Protein AF-0000000067921637 (afdb_homodimer)

Secondary structure (DSSP, 8-state):
--GGGSGGGGGGSSTTSSTTSS------------THHHH----EE--EEEEEEBTTS-EEEEE--EE--B-SS-------B---TT--S---HHHHHHHHHHHTTS------TTPPBSS-TTEEEEEEEEEEEEEEETTEEEEEEEEEEEEEEE--SS--EE--EEEESTTSTT-EEEE--EE------SS-EEEEEEEEEEEE--TT--EEEEEEEEEEEE-SEEEE--EEEEEEEEE-TTS-EEEEEEEEE--EEEE---SSS-EEEE-SS-TTSEEEE-SSS--SEEEEEEEEEEEEBTTS-EEEEEEEEEEEE--/--GGGSGGGGGGSSTTSSTT--------------THHHH----EE--EEEEEEBTTS-EEEEE--EE--B-SS-------B---TT--S---HHHHHHHHHHHTTS------TTPPBSS-TTEEEEEEEEEEEEEEETTEEEEEEEEEEEEEEE--SS--EE--EEEESTTSTT-EEEE--EE------SS-EEEEEEEEEEEE--TTS-EEEEEEEEEEEE-SEEEE--EEEEEEEEE-TTS-EEEEEEEEE--EEEE--SSS--EEEE-SS-TT-EEEE-SSS--SEEEEEEEEEEEEBTTS-EEEEEEEEEEEE--

Sequence (638 aa):
MEHLFLFFLYLCSMFSSHFAAYGSVMNRQNDRRNLFAERGCCKRQSNFVYIGQDISGSPVSVDVGLCRSHCGVPQRINAYNQALPGLAKHSSMLDILKNKKLRERVPDPHPSSGSEPSCPQEYTCQSTKVGIERVLLFQGIQEVEVIEDCQCSLIPEDCIRMPFLKTFFPDSPFESTVDVGKCSSPTKTTGLLCSPTKFDTVVVESPNGAEIVQTVENCEMKENCYRISYLEYYYEVVYHSNGSKEERVKEIDVGRCLGGCSSGSHCLLRDSRNRDHCIVWAEGSGNGCVPQDYETHTFRSRNGHIRSVFAIKTCKCQMMEHLFLFFLYLCSMFSSHFAAYGSVMNRQNDRRNLFAERGCCKRQSNFVYIGQDISGSPVSVDVGLCRSHCGVPQRINAYNQALPGLAKHSSMLDILKNKKLRERVPDPHPSSGSEPSCPQEYTCQSTKVGIERVLLFQGIQEVEVIEDCQCSLIPEDCIRMPFLKTFFPDSPFESTVDVGKCSSPTKTTGLLCSPTKFDTVVVESPNGAEIVQTVENCEMKENCYRISYLEYYYEVVYHSNGSKEERVKEIDVGRCLGGCSSGSHCLLRDSRNRDHCIVWAEGSGNGCVPQDYETHTFRSRNGHIRSVFAIKTCKCQM

Radius of gyration: 32.45 Å; Cα contacts (8 Å, |Δi|>4): 1340; chains: 2; bounding box: 70×102×100 Å

Structure (mmCIF, N/CA/C/O backbone):
data_AF-0000000067921637-model_v1
#
loop_
_entity.id
_entity.type
_entity.pdbx_description
1 polymer 'LOC100158295 protein'
#
loop_
_atom_site.group_PDB
_atom_site.id
_atom_site.type_symbol
_atom_site.label_atom_id
_atom_site.label_alt_id
_atom_site.label_comp_id
_atom_site.label_asym_id
_atom_site.label_entity_id
_atom_site.label_seq_id
_atom_site.pdbx_PDB_ins_code
_atom_site.Cartn_x
_atom_site.Cartn_y
_atom_site.Cartn_z
_atom_site.occupancy
_atom_site.B_iso_or_equiv
_atom_site.auth_seq_id
_atom_site.auth_comp_id
_atom_site.auth_asym_id
_atom_site.auth_atom_id
_atom_site.pdbx_PDB_model_num
ATOM 1 N N . MET A 1 1 ? 2.953 -23.178 65.917 1 25.84 1 MET A N 1
ATOM 2 C CA . MET A 1 1 ? 1.901 -22.242 66.302 1 25.84 1 MET A CA 1
ATOM 3 C C . MET A 1 1 ? 2.496 -20.92 66.775 1 25.84 1 MET A C 1
ATOM 5 O O . MET A 1 1 ? 2.097 -19.852 66.307 1 25.84 1 MET A O 1
ATOM 9 N N . GLU A 1 2 ? 2.768 -20.692 68.219 1 32.43 2 GLU A N 1
ATOM 10 C CA . GLU A 1 2 ? 2.556 -19.483 69.008 1 32.43 2 GLU A CA 1
ATOM 11 C C . GLU A 1 2 ? 3.763 -18.552 68.927 1 32.43 2 GLU A C 1
ATOM 13 O O . GLU A 1 2 ? 3.608 -17.334 68.813 1 32.43 2 GLU A O 1
ATOM 18 N N . HIS A 1 3 ? 4.947 -18.988 69.569 1 34.86 3 HIS A N 1
ATOM 19 C CA . HIS A 1 3 ? 5.919 -18.105 70.204 1 34.86 3 HIS A CA 1
ATOM 20 C C . HIS A 1 3 ? 6.715 -17.324 69.164 1 34.86 3 HIS A C 1
ATOM 22 O O . HIS A 1 3 ? 7.427 -16.376 69.505 1 34.86 3 HIS A O 1
ATOM 28 N N . LEU A 1 4 ? 7.118 -18.103 68.001 1 37.05 4 LEU A N 1
ATOM 29 C CA . LEU A 1 4 ? 8.019 -17.505 67.021 1 37.05 4 LEU A CA 1
ATOM 30 C C . LEU A 1 4 ? 7.377 -16.286 66.366 1 37.05 4 LEU A C 1
ATOM 32 O O . LEU A 1 4 ? 7.874 -15.787 65.354 1 37.05 4 LEU A O 1
ATOM 36 N N . PHE A 1 5 ? 6.011 -15.844 66.855 1 36.09 5 PHE A N 1
ATOM 37 C CA . PHE A 1 5 ? 5.083 -14.765 66.536 1 36.09 5 PHE A CA 1
ATOM 38 C C . PHE A 1 5 ? 5.694 -13.41 66.871 1 36.09 5 PHE A C 1
ATOM 40 O O . PHE A 1 5 ? 5.532 -12.447 66.118 1 36.09 5 PHE A O 1
ATOM 47 N N . LEU A 1 6 ? 6.251 -13.273 68.17 1 32.65 6 LEU A N 1
ATOM 48 C CA . LEU A 1 6 ? 6.279 -12.008 68.896 1 32.65 6 LEU A CA 1
ATOM 49 C C . LEU A 1 6 ? 7.382 -11.1 68.363 1 32.65 6 LEU A C 1
ATOM 51 O O . LEU A 1 6 ? 7.286 -9.875 68.466 1 32.65 6 LEU A O 1
ATOM 55 N N . PHE A 1 7 ? 8.602 -11.722 68.118 1 34.33 7 PHE A N 1
ATOM 56 C CA . PHE A 1 7 ? 9.815 -10.913 68.142 1 34.33 7 PHE A CA 1
ATOM 57 C C . PHE A 1 7 ? 9.843 -9.945 66.966 1 34.33 7 PHE A C 1
ATOM 59 O O . PHE A 1 7 ? 10.431 -8.865 67.057 1 34.33 7 PHE A O 1
ATOM 66 N N . PHE A 1 8 ? 9.22 -10.399 65.739 1 35.07 8 PHE A N 1
ATOM 67 C CA . PHE A 1 8 ? 9.477 -9.642 64.519 1 35.07 8 PHE A CA 1
ATOM 68 C C . PHE A 1 8 ? 8.709 -8.325 64.527 1 35.07 8 PHE A C 1
ATOM 70 O O . PHE A 1 8 ? 8.744 -7.574 63.55 1 35.07 8 PHE A O 1
ATOM 77 N N . LEU A 1 9 ? 7.87 -8.064 65.604 1 30.27 9 LEU A N 1
ATOM 78 C CA . LEU A 1 9 ? 6.993 -6.899 65.652 1 30.27 9 LEU A CA 1
ATOM 79 C C . LEU A 1 9 ? 7.802 -5.616 65.81 1 30.27 9 LEU A C 1
ATOM 81 O O . LEU A 1 9 ? 7.333 -4.533 65.454 1 30.27 9 LEU A O 1
ATOM 85 N N . TYR A 1 10 ? 8.858 -5.632 66.707 1 30.61 10 TYR A N 1
ATOM 86 C CA . TYR A 1 10 ? 9.247 -4.406 67.395 1 30.61 10 TYR A CA 1
ATOM 87 C C . TYR A 1 10 ? 9.894 -3.421 66.429 1 30.61 10 TYR A C 1
ATOM 89 O O . TYR A 1 10 ? 9.998 -2.229 66.725 1 30.61 10 TYR A O 1
ATOM 97 N N . LEU A 1 11 ? 10.777 -3.917 65.525 1 31.4 11 LEU A N 1
ATOM 98 C CA . LEU A 1 11 ? 11.726 -2.974 64.944 1 31.4 11 LEU A CA 1
ATOM 99 C C . LEU A 1 11 ? 11.022 -2.009 63.996 1 31.4 11 LEU A C 1
ATOM 101 O O . LEU A 1 11 ? 11.676 -1.253 63.274 1 31.4 11 LEU A O 1
ATOM 105 N N . CYS A 1 12 ? 9.624 -2.07 63.811 1 29.9 12 CYS A N 1
ATOM 106 C CA . CYS A 1 12 ? 8.905 -1.278 62.819 1 29.9 12 CYS A CA 1
ATOM 107 C C . CYS A 1 12 ? 8.925 0.202 63.184 1 29.9 12 CYS A C 1
ATOM 109 O O . CYS A 1 12 ? 8.519 1.048 62.386 1 29.9 12 CYS A O 1
ATOM 111 N N . SER A 1 13 ? 8.875 0.46 64.526 1 28.1 13 SER A N 1
ATOM 112 C CA . SER A 1 13 ? 8.249 1.721 64.909 1 28.1 13 SER A CA 1
ATOM 113 C C . SER A 1 13 ? 9.101 2.913 64.485 1 28.1 13 SER A C 1
ATOM 115 O O . SER A 1 13 ? 8.587 4.019 64.31 1 28.1 13 SER A O 1
ATOM 117 N N . MET A 1 14 ? 10.407 2.782 64.942 1 29.79 14 MET A N 1
ATOM 118 C CA . MET A 1 14 ? 10.999 4.071 65.288 1 29.79 14 MET A CA 1
ATOM 119 C C . MET A 1 14 ? 11.115 4.964 64.057 1 29.79 14 MET A C 1
ATOM 121 O O . MET A 1 14 ? 11.569 6.106 64.154 1 29.79 14 MET A O 1
ATOM 125 N N . PHE A 1 15 ? 11.355 4.353 62.885 1 34.04 15 PHE A N 1
ATOM 126 C CA . PHE A 1 15 ? 11.949 5.22 61.875 1 34.04 15 PHE A CA 1
ATOM 127 C C . PHE A 1 15 ? 10.947 6.265 61.4 1 34.04 15 PHE A C 1
ATOM 129 O O . PHE A 1 15 ? 10.441 6.184 60.279 1 34.04 15 PHE A O 1
ATOM 136 N N . SER A 1 16 ? 9.859 6.482 62.194 1 28.16 16 SER A N 1
ATOM 137 C CA . SER A 1 16 ? 8.808 7.376 61.718 1 28.16 16 SER A CA 1
ATOM 138 C C . SER A 1 16 ? 9.342 8.786 61.492 1 28.16 16 SER A C 1
ATOM 140 O O . SER A 1 16 ? 8.641 9.641 60.947 1 28.16 16 SER A O 1
ATOM 142 N N . SER A 1 17 ? 10.108 9.19 62.534 1 27.51 17 SER A N 1
ATOM 143 C CA . SER A 1 17 ? 9.89 10.587 62.894 1 27.51 17 SER A CA 1
ATOM 144 C C . SER A 1 17 ? 10.313 11.522 61.766 1 27.51 17 SER A C 1
ATOM 146 O O . SER A 1 17 ? 9.707 12.577 61.567 1 27.51 17 SER A O 1
ATOM 148 N N . HIS A 1 18 ? 11.628 11.455 61.572 1 29.07 18 HIS A N 1
ATOM 149 C CA . HIS A 1 18 ? 12.289 12.741 61.379 1 29.07 18 HIS A CA 1
ATOM 150 C C . HIS A 1 18 ? 11.891 13.371 60.048 1 29.07 18 HIS A C 1
ATOM 152 O O . HIS A 1 18 ? 12.414 14.422 59.673 1 29.07 18 HIS A O 1
ATOM 158 N N . PHE A 1 19 ? 11.416 12.52 59.142 1 30.02 19 PHE A N 1
ATOM 159 C CA . PHE A 1 19 ? 11.606 13.107 57.821 1 30.02 19 PHE A CA 1
ATOM 160 C C . PHE A 1 19 ? 10.689 14.309 57.626 1 30.02 19 PHE A C 1
ATOM 162 O O . PHE A 1 19 ? 9.751 14.257 56.827 1 30.02 19 PHE A O 1
ATOM 169 N N . ALA A 1 20 ? 10.138 14.784 58.71 1 26.13 20 ALA A N 1
ATOM 170 C CA . ALA A 1 20 ? 9.078 15.764 58.487 1 26.13 20 ALA A CA 1
ATOM 171 C C . ALA A 1 20 ? 9.581 16.936 57.648 1 26.13 20 ALA A C 1
ATOM 173 O O . ALA A 1 20 ? 8.796 17.612 56.98 1 26.13 20 ALA A O 1
ATOM 174 N N . ALA A 1 21 ? 10.626 17.497 58.166 1 26.11 21 ALA A N 1
ATOM 175 C CA . ALA A 1 21 ? 10.63 18.955 58.076 1 26.11 21 ALA A CA 1
ATOM 176 C C . ALA A 1 21 ? 10.769 19.415 56.628 1 26.11 21 ALA A C 1
ATOM 178 O O . ALA A 1 21 ? 10.563 20.592 56.321 1 26.11 21 ALA A O 1
ATOM 179 N N . TYR A 1 22 ? 11.693 18.628 55.936 1 23.44 22 TYR A N 1
ATOM 180 C CA . TYR A 1 22 ? 12.381 19.543 55.031 1 23.44 22 TYR A CA 1
ATOM 181 C C . TYR A 1 22 ? 11.383 20.363 54.223 1 23.44 22 TYR A C 1
ATOM 183 O O . TYR A 1 22 ? 10.174 20.13 54.296 1 23.44 22 TYR A O 1
ATOM 191 N N . GLY A 1 23 ? 11.61 20.33 52.775 1 22.77 23 GLY A N 1
ATOM 192 C CA . GLY A 1 23 ? 11.837 21.271 51.69 1 22.77 23 GLY A CA 1
ATOM 193 C C . GLY A 1 23 ? 10.553 21.749 51.037 1 22.77 23 GLY A C 1
ATOM 194 O O . GLY A 1 23 ? 9.898 20.994 50.316 1 22.77 23 GLY A O 1
ATOM 195 N N . SER A 1 24 ? 9.665 22.222 51.802 1 25.66 24 SER A N 1
ATOM 196 C CA . SER A 1 24 ? 8.528 22.885 51.172 1 25.66 24 SER A CA 1
ATOM 197 C C . SER A 1 24 ? 8.986 23.861 50.093 1 25.66 24 SER A C 1
ATOM 199 O O . SER A 1 24 ? 9.016 25.073 50.317 1 25.66 24 SER A O 1
ATOM 201 N N . VAL A 1 25 ? 10.22 23.772 49.624 1 28.57 25 VAL A N 1
ATOM 202 C CA . VAL A 1 25 ? 10.416 24.912 48.734 1 28.57 25 VAL A CA 1
ATOM 203 C C . VAL A 1 25 ? 9.213 25.055 47.805 1 28.57 25 VAL A C 1
ATOM 205 O O . VAL A 1 25 ? 8.789 24.084 47.174 1 28.57 25 VAL A O 1
ATOM 208 N N . MET A 1 26 ? 8.381 25.984 48.096 1 25.55 26 MET A N 1
ATOM 209 C CA . MET A 1 26 ? 7.334 26.572 47.265 1 25.55 26 MET A CA 1
ATOM 210 C C . MET A 1 26 ? 7.789 26.682 45.814 1 25.55 26 MET A C 1
ATOM 212 O O . MET A 1 26 ? 8.776 27.359 45.518 1 25.55 26 MET A O 1
ATOM 216 N N . ASN A 1 27 ? 7.988 25.584 45.202 1 26.38 27 ASN A N 1
ATOM 217 C CA . ASN A 1 27 ? 8.327 25.568 43.783 1 26.38 27 ASN A CA 1
ATOM 218 C C . ASN A 1 27 ? 7.499 26.58 42.997 1 26.38 27 ASN A C 1
ATOM 220 O O . ASN A 1 27 ? 6.279 26.445 42.896 1 26.38 27 ASN A O 1
ATOM 224 N N . ARG A 1 28 ? 7.9 27.861 43.098 1 28.42 28 ARG A N 1
ATOM 225 C CA . ARG A 1 28 ? 7.435 28.876 42.159 1 28.42 28 ARG A CA 1
ATOM 226 C C . ARG A 1 28 ? 7.319 28.307 40.749 1 28.42 28 ARG A C 1
ATOM 228 O O . ARG A 1 28 ? 8.315 27.876 40.164 1 28.42 28 ARG A O 1
ATOM 235 N N . GLN A 1 29 ? 6.313 27.598 40.57 1 29.44 29 GLN A N 1
ATOM 236 C CA . GLN A 1 29 ? 5.922 27.238 39.212 1 29.44 29 GLN A CA 1
ATOM 237 C C . GLN A 1 29 ? 6.266 28.351 38.226 1 29.44 29 GLN A C 1
ATOM 239 O O . GLN A 1 29 ? 5.676 29.432 38.272 1 29.44 29 GLN A O 1
ATOM 244 N N . ASN A 1 30 ? 7.585 28.607 38.125 1 28.49 30 ASN A N 1
ATOM 245 C CA . ASN A 1 30 ? 7.969 29.491 37.029 1 28.49 30 ASN A CA 1
ATOM 246 C C . ASN A 1 30 ? 7.083 29.283 35.805 1 28.49 30 ASN A C 1
ATOM 248 O O . ASN A 1 30 ? 7.075 28.202 35.214 1 28.49 30 ASN A O 1
ATOM 252 N N . ASP A 1 31 ? 5.951 29.81 35.842 1 33.22 31 ASP A N 1
ATOM 253 C CA . ASP A 1 31 ? 5.157 30.145 34.663 1 33.22 31 ASP A CA 1
ATOM 254 C C . ASP A 1 31 ? 6.051 30.586 33.506 1 33.22 31 ASP A C 1
ATOM 256 O O . ASP A 1 31 ? 6.263 31.783 33.3 1 33.22 31 ASP A O 1
ATOM 260 N N . ARG A 1 32 ? 7.195 30.091 33.371 1 34.45 32 ARG A N 1
ATOM 261 C CA . ARG A 1 32 ? 7.954 30.418 32.168 1 34.45 32 ARG A CA 1
ATOM 262 C C . ARG A 1 32 ? 7.081 30.306 30.922 1 34.45 32 ARG A C 1
ATOM 264 O O . ARG A 1 32 ? 6.769 29.201 30.474 1 34.45 32 ARG A O 1
ATOM 271 N N . ARG A 1 33 ? 6.175 31.228 30.873 1 36.01 33 ARG A N 1
ATOM 272 C CA . ARG A 1 33 ? 5.525 31.623 29.627 1 36.01 33 ARG A CA 1
ATOM 273 C C . ARG A 1 33 ? 6.481 31.494 28.446 1 36.01 33 ARG A C 1
ATOM 275 O O . ARG A 1 33 ? 7.555 32.099 28.441 1 36.01 33 ARG A O 1
ATOM 282 N N . ASN A 1 34 ? 6.73 30.26 28.065 1 36.44 34 ASN A N 1
ATOM 283 C CA . ASN A 1 34 ? 7.553 30.133 26.867 1 36.44 34 ASN A CA 1
ATOM 284 C C . ASN A 1 34 ? 7.442 31.368 25.977 1 36.44 34 ASN A C 1
ATOM 286 O O . ASN A 1 34 ? 6.377 31.646 25.423 1 36.44 34 ASN A O 1
ATOM 290 N N . LEU A 1 35 ? 8.059 32.467 26.306 1 37.01 35 LEU A N 1
ATOM 291 C CA . LEU A 1 35 ? 8.199 33.72 25.573 1 37.01 35 LEU A CA 1
ATOM 292 C C . LEU A 1 35 ? 8.025 33.496 24.074 1 37.01 35 LEU A C 1
ATOM 294 O O . LEU A 1 35 ? 7.7 34.428 23.336 1 37.01 35 LEU A O 1
ATOM 298 N N . PHE A 1 36 ? 8.657 32.465 23.586 1 41.27 36 PHE A N 1
ATOM 299 C CA . PHE A 1 36 ? 8.459 32.227 22.162 1 41.27 36 PHE A CA 1
ATOM 300 C C . PHE A 1 36 ? 6.99 31.954 21.858 1 41.27 36 PHE A C 1
ATOM 302 O O . PHE A 1 36 ? 6.588 31.921 20.693 1 41.27 36 PHE A O 1
ATOM 309 N N . ALA A 1 37 ? 6.192 31.453 22.729 1 43.12 37 ALA A N 1
ATOM 310 C CA . ALA A 1 37 ? 4.741 31.33 22.626 1 43.12 37 ALA A CA 1
ATOM 311 C C . ALA A 1 37 ? 4.091 32.69 22.385 1 43.12 37 ALA A C 1
ATOM 313 O O . ALA A 1 37 ? 2.92 32.767 22.006 1 43.12 37 ALA A O 1
ATOM 314 N N . GLU A 1 38 ? 4.497 33.744 23.063 1 44.34 38 GLU A N 1
ATOM 315 C CA . GLU A 1 38 ? 3.807 35.03 23.059 1 44.34 38 GLU A CA 1
ATOM 316 C C . GLU A 1 38 ? 3.716 35.604 21.648 1 44.34 38 GLU A C 1
ATOM 318 O O . GLU A 1 38 ? 2.678 36.141 21.257 1 44.34 38 GLU A O 1
ATOM 323 N N . ARG A 1 39 ? 4.952 36.067 21.046 1 47.9 39 ARG A N 1
ATOM 324 C CA . ARG A 1 39 ? 4.853 36.975 19.908 1 47.9 39 ARG A CA 1
ATOM 325 C C . ARG A 1 39 ? 4.468 36.222 18.639 1 47.9 39 ARG A C 1
ATOM 327 O O . ARG A 1 39 ? 4.151 36.837 17.618 1 47.9 39 ARG A O 1
ATOM 334 N N . GLY A 1 40 ? 4.822 34.87 18.316 1 58.96 40 GLY A N 1
ATOM 335 C CA . GLY A 1 40 ? 4.832 34.406 16.938 1 58.96 40 GLY A CA 1
ATOM 336 C C . GLY A 1 40 ? 3.487 33.881 16.475 1 58.96 40 GLY A C 1
ATOM 337 O O . GLY A 1 40 ? 2.658 33.475 17.292 1 58.96 40 GLY A O 1
ATOM 338 N N . CYS A 1 41 ? 2.882 34.465 15.632 1 80 41 CYS A N 1
ATOM 339 C CA . CYS A 1 41 ? 1.658 34.199 14.885 1 80 41 CYS A CA 1
ATOM 340 C C . CYS A 1 41 ? 1.717 32.836 14.207 1 80 41 CYS A C 1
ATOM 342 O O . CYS A 1 41 ? 0.836 32.492 13.417 1 80 41 CYS A O 1
ATOM 344 N N . CYS A 1 42 ? 2.774 32.104 14.773 1 89.12 42 CYS A N 1
ATOM 345 C CA . CYS A 1 42 ? 2.799 30.762 14.201 1 89.12 42 CYS A CA 1
ATOM 346 C C . CYS A 1 42 ? 1.725 29.882 14.828 1 89.12 42 CYS A C 1
ATOM 348 O O . CYS A 1 42 ? 1.903 29.372 15.936 1 89.12 42 CYS A O 1
ATOM 350 N N . LYS A 1 43 ? 0.723 29.761 14.221 1 88.87 43 LYS A N 1
ATOM 351 C CA . LYS A 1 43 ? -0.391 28.951 14.704 1 88.87 43 LYS A CA 1
ATOM 352 C C . LYS A 1 43 ? -1.123 28.277 13.547 1 88.87 43 LYS A C 1
ATOM 354 O O . LYS A 1 43 ? -0.98 28.686 12.393 1 88.87 43 LYS A O 1
ATOM 359 N N . ARG A 1 44 ? -1.722 27.256 13.933 1 89.79 44 ARG A N 1
ATOM 360 C CA . ARG A 1 44 ? -2.528 26.543 12.947 1 89.79 44 ARG A CA 1
ATOM 361 C C . ARG A 1 44 ? -3.725 27.38 12.509 1 89.79 44 ARG A C 1
ATOM 363 O O . ARG A 1 44 ? -4.442 27.934 13.345 1 89.79 44 ARG A O 1
ATOM 370 N N . GLN A 1 45 ? -3.836 27.556 11.256 1 87.06 45 GLN A N 1
ATOM 371 C CA . GLN A 1 45 ? -4.999 28.238 10.698 1 87.06 45 GLN A CA 1
ATOM 372 C C . GLN A 1 45 ? -5.851 27.282 9.867 1 87.06 45 GLN A C 1
ATOM 374 O O . GLN A 1 45 ? -5.336 26.315 9.302 1 87.06 45 GLN A O 1
ATOM 379 N N . SER A 1 46 ? -7.128 27.575 9.919 1 88.53 46 SER A N 1
ATOM 380 C CA . SER A 1 46 ? -8.039 26.725 9.16 1 88.53 46 SER A CA 1
ATOM 381 C C . SER A 1 46 ? -7.781 26.837 7.662 1 88.53 46 SER A C 1
ATOM 383 O O . SER A 1 46 ? -7.484 27.922 7.157 1 88.53 46 SER A O 1
ATOM 385 N N . ASN A 1 47 ? -7.697 25.78 7.064 1 85.57 47 ASN A N 1
ATOM 386 C CA . ASN A 1 47 ? -7.566 25.644 5.618 1 85.57 47 ASN A CA 1
ATOM 387 C C . ASN A 1 47 ? -8.421 24.498 5.083 1 85.57 47 ASN A C 1
ATOM 389 O O . ASN A 1 47 ? -8.023 23.334 5.156 1 85.57 47 ASN A O 1
ATOM 393 N N . PHE A 1 48 ? -9.525 24.86 4.454 1 85.05 48 PHE A N 1
ATOM 394 C CA . PHE A 1 48 ? -10.462 23.836 4.006 1 85.05 48 PHE A CA 1
ATOM 395 C C . PHE A 1 48 ? -10.13 23.381 2.59 1 85.05 48 PHE A C 1
ATOM 397 O O . PHE A 1 48 ? -9.88 24.206 1.709 1 85.05 48 PHE A O 1
ATOM 404 N N . VAL A 1 49 ? -10.102 22.117 2.425 1 81.98 49 VAL A N 1
ATOM 405 C CA . VAL A 1 49 ? -9.839 21.527 1.117 1 81.98 49 VAL A CA 1
ATOM 406 C C . VAL A 1 49 ? -10.988 20.6 0.727 1 81.98 49 VAL A C 1
ATOM 408 O O . VAL A 1 49 ? -11.417 19.762 1.525 1 81.98 49 VAL A O 1
ATOM 411 N N . TYR A 1 50 ? -11.446 20.844 -0.509 1 82.28 50 TYR A N 1
ATOM 412 C CA . TYR A 1 50 ? -12.485 19.964 -1.032 1 82.28 50 TYR A CA 1
ATOM 413 C C . TYR A 1 50 ? -11.917 18.591 -1.372 1 82.28 50 TYR A C 1
ATOM 415 O O . TYR A 1 50 ? -10.916 18.486 -2.084 1 82.28 50 TYR A O 1
ATOM 423 N N . ILE A 1 51 ? -12.584 17.516 -0.864 1 81.67 51 ILE A N 1
ATOM 424 C CA . ILE A 1 51 ? -11.992 16.2 -1.081 1 81.67 51 ILE A CA 1
ATOM 425 C C . ILE A 1 51 ? -12.962 15.321 -1.867 1 81.67 51 ILE A C 1
ATOM 427 O O . ILE A 1 51 ? -12.611 14.213 -2.28 1 81.67 51 ILE A O 1
ATOM 431 N N . GLY A 1 52 ? -14.162 15.705 -2.021 1 83.63 52 GLY A N 1
ATOM 432 C CA . GLY A 1 52 ? -15.108 14.935 -2.814 1 83.63 52 GLY A CA 1
ATOM 433 C C . GLY A 1 52 ? -16.526 14.999 -2.278 1 83.63 52 GLY A C 1
ATOM 434 O O . GLY A 1 52 ? -16.886 15.941 -1.57 1 83.63 52 GLY A O 1
ATOM 435 N N . GLN A 1 53 ? -17.369 14.035 -2.74 1 86.18 53 GLN A N 1
ATOM 436 C CA . GLN A 1 53 ? -18.756 13.935 -2.298 1 86.18 53 GLN A CA 1
ATOM 437 C C . GLN A 1 53 ? -18.957 12.727 -1.388 1 86.18 53 GLN A C 1
ATOM 439 O O . GLN A 1 53 ? -18.401 11.655 -1.638 1 86.18 53 GLN A O 1
ATOM 444 N N . ASP A 1 54 ? -19.663 13.024 -0.346 1 87.93 54 ASP A N 1
ATOM 445 C CA . ASP A 1 54 ? -19.956 11.894 0.53 1 87.93 54 ASP A CA 1
ATOM 446 C C . ASP A 1 54 ? -21.051 11.01 -0.061 1 87.93 54 ASP A C 1
ATOM 448 O O . ASP A 1 54 ? -21.477 11.217 -1.199 1 87.93 54 ASP A O 1
ATOM 452 N N . ILE A 1 55 ? -21.386 10.013 0.622 1 89.07 55 ILE A N 1
ATOM 453 C CA . ILE A 1 55 ? -22.32 9.01 0.121 1 89.07 55 ILE A CA 1
ATOM 454 C C . ILE A 1 55 ? -23.708 9.628 -0.03 1 89.07 55 ILE A C 1
ATOM 456 O O . ILE A 1 55 ? -24.568 9.076 -0.721 1 89.07 55 ILE A O 1
ATOM 460 N N . SER A 1 56 ? -24.039 10.735 0.656 1 86.75 56 SER A N 1
ATOM 461 C CA . SER A 1 56 ? -25.31 11.437 0.508 1 86.75 56 SER A CA 1
ATOM 462 C C . SER A 1 56 ? -25.3 12.348 -0.715 1 86.75 56 SER A C 1
ATOM 464 O O . SER A 1 56 ? -26.34 12.881 -1.106 1 86.75 56 SER A O 1
ATOM 466 N N . GLY A 1 57 ? -24.163 12.581 -1.336 1 86.87 57 GLY A N 1
ATOM 467 C CA . GLY A 1 57 ? -24.03 13.458 -2.488 1 86.87 57 GLY A CA 1
ATOM 468 C C . GLY A 1 57 ? -23.599 14.865 -2.12 1 86.87 57 GLY A C 1
ATOM 469 O O . GLY A 1 57 ? -23.394 15.706 -2.997 1 86.87 57 GLY A O 1
ATOM 470 N N . SER A 1 58 ? -23.381 15.049 -0.881 1 89.92 58 SER A N 1
ATOM 471 C CA . SER A 1 58 ? -22.963 16.364 -0.408 1 89.92 58 SER A CA 1
ATOM 472 C C . SER A 1 58 ? -21.455 16.546 -0.542 1 89.92 58 SER A C 1
ATOM 474 O O . SER A 1 58 ? -20.687 15.619 -0.279 1 89.92 58 SER A O 1
ATOM 476 N N . PRO A 1 59 ? -21.151 17.699 -0.976 1 88.97 59 PRO A N 1
ATOM 477 C CA . PRO A 1 59 ? -19.712 17.964 -1.041 1 88.97 59 PRO A CA 1
ATOM 478 C C . PRO A 1 59 ? -19.052 17.976 0.336 1 88.97 59 PRO A C 1
ATOM 480 O O . PRO A 1 59 ? -19.646 18.455 1.306 1 88.97 59 PRO A O 1
ATOM 483 N N . VAL A 1 60 ? -17.876 17.394 0.393 1 88.62 60 VAL A N 1
ATOM 484 C CA . VAL A 1 60 ? -17.155 17.3 1.659 1 88.62 60 VAL A CA 1
ATOM 485 C C . VAL A 1 60 ? -15.85 18.088 1.571 1 88.62 60 VAL A C 1
ATOM 487 O O . VAL A 1 60 ? -15.053 17.881 0.653 1 88.62 60 VAL A O 1
ATOM 490 N N . SER A 1 61 ? -15.696 18.992 2.555 1 86.68 61 SER A N 1
ATOM 491 C CA . SER A 1 61 ? -14.44 19.714 2.734 1 86.68 61 SER A CA 1
ATOM 492 C C . SER A 1 61 ? -13.851 19.464 4.118 1 86.68 61 SER A C 1
ATOM 494 O O . SER A 1 61 ? -14.584 19.389 5.106 1 86.68 61 SER A O 1
ATOM 496 N N . VAL A 1 62 ? -12.557 19.268 4.053 1 86.39 62 VAL A N 1
ATOM 497 C CA . VAL A 1 62 ? -11.881 18.993 5.317 1 86.39 62 VAL A CA 1
ATOM 498 C C . VAL A 1 62 ? -10.934 20.142 5.657 1 86.39 62 VAL A C 1
ATOM 500 O O . VAL A 1 62 ? -10.229 20.654 4.783 1 86.39 62 VAL A O 1
ATOM 503 N N . ASP A 1 63 ? -10.966 20.52 6.893 1 89.81 63 ASP A N 1
ATOM 504 C CA . ASP A 1 63 ? -9.993 21.498 7.367 1 89.81 63 ASP A CA 1
ATOM 505 C C . ASP A 1 63 ? -8.632 20.848 7.607 1 89.81 63 ASP A C 1
ATOM 507 O O . ASP A 1 63 ? -8.373 20.319 8.69 1 89.81 63 ASP A O 1
ATOM 511 N N . VAL A 1 64 ? -7.767 20.862 6.664 1 88.57 64 VAL A N 1
ATOM 512 C CA . VAL A 1 64 ? -6.465 20.209 6.754 1 88.57 64 VAL A CA 1
ATOM 513 C C . VAL A 1 64 ? -5.504 21.083 7.557 1 88.57 64 VAL A C 1
ATOM 515 O O . VAL A 1 64 ? -4.456 20.613 8.007 1 88.57 64 VAL A O 1
ATOM 518 N N . GLY A 1 65 ? -5.811 22.244 7.713 1 89.58 65 GLY A N 1
ATOM 519 C CA . GLY A 1 65 ? -4.982 23.165 8.475 1 89.58 65 GLY A CA 1
ATOM 520 C C . GLY A 1 65 ? -3.764 23.645 7.707 1 89.58 65 GLY A C 1
ATOM 521 O O . GLY A 1 65 ? -3.378 23.042 6.705 1 89.58 65 GLY A O 1
ATOM 522 N N . LEU A 1 66 ? -3.246 24.828 8.125 1 85.49 66 LEU A N 1
ATOM 523 C CA . LEU A 1 66 ? -2.011 25.403 7.603 1 85.49 66 LEU A CA 1
ATOM 524 C C . LEU A 1 66 ? -1.253 26.147 8.697 1 85.49 66 LEU A C 1
ATOM 526 O O . LEU A 1 66 ? -1.865 26.757 9.577 1 85.49 66 LEU A O 1
ATOM 530 N N . CYS A 1 67 ? 0.034 25.943 8.652 1 87.91 67 CYS A N 1
ATOM 531 C CA . CYS A 1 67 ? 0.836 26.703 9.606 1 87.91 67 CYS A CA 1
ATOM 532 C C . CYS A 1 67 ? 1.12 28.106 9.083 1 87.91 67 CYS A C 1
ATOM 534 O O . CYS A 1 67 ? 1.654 28.267 7.984 1 87.91 67 CYS A O 1
ATOM 536 N N . ARG A 1 68 ? 0.81 29.078 9.815 1 84.67 68 ARG A N 1
ATOM 537 C CA . ARG A 1 68 ? 0.964 30.471 9.411 1 84.67 68 ARG A CA 1
ATOM 538 C C . ARG A 1 68 ? 2.416 30.921 9.538 1 84.67 68 ARG A C 1
ATOM 540 O O . ARG A 1 68 ? 2.895 31.184 10.643 1 84.67 68 ARG A O 1
ATOM 547 N N . SER A 1 69 ? 3.018 31.041 8.46 1 80.48 69 SER A N 1
ATOM 548 C CA . SER A 1 69 ? 4.442 31.359 8.483 1 80.48 69 SER A CA 1
ATOM 549 C C . SER A 1 69 ? 4.67 32.863 8.591 1 80.48 69 SER A C 1
ATOM 551 O O . SER A 1 69 ? 5.773 33.307 8.917 1 80.48 69 SER A O 1
ATOM 553 N N . HIS A 1 70 ? 3.678 33.764 8.317 1 80.24 70 HIS A N 1
ATOM 554 C CA . HIS A 1 70 ? 3.816 35.213 8.403 1 80.24 70 HIS A CA 1
ATOM 555 C C . HIS A 1 70 ? 2.658 35.833 9.177 1 80.24 70 HIS A C 1
ATOM 557 O O . HIS A 1 70 ? 1.532 35.332 9.123 1 80.24 70 HIS A O 1
ATOM 563 N N . CYS A 1 71 ? 3.139 36.845 9.997 1 73.96 71 CYS A N 1
ATOM 564 C CA . CYS A 1 71 ? 2.168 37.554 10.823 1 73.96 71 CYS A CA 1
ATOM 565 C C . CYS A 1 71 ? 1.47 38.649 10.026 1 73.96 71 CYS A C 1
ATOM 567 O O . CYS A 1 71 ? 2.036 39.184 9.071 1 73.96 71 CYS A O 1
ATOM 569 N N . GLY A 1 72 ? 0.149 38.875 10.037 1 63.53 72 GLY A N 1
ATOM 570 C CA . GLY A 1 72 ? -0.679 39.903 9.427 1 63.53 72 GLY A CA 1
ATOM 571 C C . GLY A 1 72 ? -2.071 39.415 9.072 1 63.53 72 GLY A C 1
ATOM 572 O O . GLY A 1 72 ? -2.43 38.275 9.373 1 63.53 72 GLY A O 1
ATOM 573 N N . VAL A 1 73 ? -2.91 40.311 8.33 1 55.12 73 VAL A N 1
ATOM 574 C CA . VAL A 1 73 ? -4.342 40.128 8.119 1 55.12 73 VAL A CA 1
ATOM 575 C C . VAL A 1 73 ? -4.597 38.781 7.446 1 55.12 73 VAL A C 1
ATOM 577 O O . VAL A 1 73 ? -3.962 38.451 6.442 1 55.12 73 VAL A O 1
ATOM 580 N N . PRO A 1 74 ? -5.141 37.965 8.184 1 51.13 74 PRO A N 1
ATOM 581 C CA . PRO A 1 74 ? -5.466 36.628 7.681 1 51.13 74 PRO A CA 1
ATOM 582 C C . PRO A 1 74 ? -5.985 36.648 6.245 1 51.13 74 PRO A C 1
ATOM 584 O O . PRO A 1 74 ? -6.913 37.397 5.931 1 51.13 74 PRO A O 1
ATOM 587 N N . GLN A 1 75 ? -5.133 36.843 5.296 1 45.59 75 GLN A N 1
ATOM 588 C CA . GLN A 1 75 ? -5.726 36.728 3.968 1 45.59 75 GLN A CA 1
ATOM 589 C C . GLN A 1 75 ? -6.705 35.559 3.901 1 45.59 75 GLN A C 1
ATOM 591 O O . GLN A 1 75 ? -6.434 34.484 4.44 1 45.59 75 GLN A O 1
ATOM 596 N N . ARG A 1 76 ? -8.014 35.899 3.921 1 41.38 76 ARG A N 1
ATOM 597 C CA . ARG A 1 76 ? -9.035 34.907 3.602 1 41.38 76 ARG A CA 1
ATOM 598 C C . ARG A 1 76 ? -8.538 33.931 2.54 1 41.38 76 ARG A C 1
ATOM 600 O O . ARG A 1 76 ? -8.392 34.298 1.372 1 41.38 76 ARG A O 1
ATOM 607 N N . ILE A 1 77 ? -7.555 33.243 2.844 1 42.25 77 ILE A N 1
ATOM 608 C CA . ILE A 1 77 ? -7.359 32.201 1.842 1 42.25 77 ILE A CA 1
ATOM 609 C C . ILE A 1 77 ? -8.703 31.573 1.481 1 42.25 77 ILE A C 1
ATOM 611 O O . ILE A 1 77 ? -9.374 30.992 2.337 1 42.25 77 ILE A O 1
ATOM 615 N N . ASN A 1 78 ? -9.54 32.408 0.769 1 37.01 78 ASN A N 1
ATOM 616 C CA . ASN A 1 78 ? -10.689 31.71 0.201 1 37.01 78 ASN A CA 1
ATOM 617 C C . ASN A 1 78 ? -10.35 30.263 -0.147 1 37.01 78 ASN A C 1
ATOM 619 O O . ASN A 1 78 ? -9.575 30.007 -1.07 1 37.01 78 ASN A O 1
ATOM 623 N N . ALA A 1 79 ? -10.268 29.548 0.918 1 38.77 79 ALA A N 1
ATOM 624 C CA . ALA A 1 79 ? -9.97 28.138 1.152 1 38.77 79 ALA A CA 1
ATOM 625 C C . ALA A 1 79 ? -10.677 27.251 0.131 1 38.77 79 ALA A C 1
ATOM 627 O O . ALA A 1 79 ? -10.775 26.036 0.317 1 38.77 79 ALA A O 1
ATOM 628 N N . TYR A 1 80 ? -11.729 27.851 -0.539 1 33.8 80 TYR A N 1
ATOM 629 C CA . TYR A 1 80 ? -12.275 26.695 -1.241 1 33.8 80 TYR A CA 1
ATOM 630 C C . TYR A 1 80 ? -11.216 26.041 -2.121 1 33.8 80 TYR A C 1
ATOM 632 O O . TYR A 1 80 ? -11.087 26.377 -3.3 1 33.8 80 TYR A O 1
ATOM 640 N N . ASN A 1 81 ? -10.018 26.091 -1.595 1 32.66 81 ASN A N 1
ATOM 641 C CA . ASN A 1 81 ? -9.034 25.391 -2.414 1 32.66 81 ASN A CA 1
ATOM 642 C C . ASN A 1 81 ? -9.438 23.94 -2.657 1 32.66 81 ASN A C 1
ATOM 644 O O . ASN A 1 81 ? -9.548 23.155 -1.714 1 32.66 81 ASN A O 1
ATOM 648 N N . GLN A 1 82 ? -10.208 23.65 -3.59 1 31.52 82 GLN A N 1
ATOM 649 C CA . GLN A 1 82 ? -10.698 22.34 -4.002 1 31.52 82 GLN A CA 1
ATOM 650 C C . GLN A 1 82 ? -9.635 21.265 -3.798 1 31.52 82 GLN A C 1
ATOM 652 O O . GLN A 1 82 ? -9.906 20.221 -3.2 1 31.52 82 GLN A O 1
ATOM 657 N N . ALA A 1 83 ? -8.774 21.026 -4.819 1 31.68 83 ALA A N 1
ATOM 658 C CA . ALA A 1 83 ? -8.279 19.743 -5.309 1 31.68 83 ALA A CA 1
ATOM 659 C C . ALA A 1 83 ? -7.025 19.314 -4.552 1 31.68 83 ALA A C 1
ATOM 661 O O . ALA A 1 83 ? -5.959 19.912 -4.715 1 31.68 83 ALA A O 1
ATOM 662 N N . LEU A 1 84 ? -7.1 19.204 -3.34 1 31.83 84 LEU A N 1
ATOM 663 C CA . LEU A 1 84 ? -5.893 18.691 -2.701 1 31.83 84 LEU A CA 1
ATOM 664 C C . LEU A 1 84 ? -5.368 17.463 -3.438 1 31.83 84 LEU A C 1
ATOM 666 O O . LEU A 1 84 ? -6.11 16.503 -3.66 1 31.83 84 LEU A O 1
ATOM 670 N N . PRO A 1 85 ? -4.295 17.721 -4.158 1 31.61 85 PRO A N 1
ATOM 671 C CA . PRO A 1 85 ? -3.662 16.636 -4.911 1 31.61 85 PRO A CA 1
ATOM 672 C C . PRO A 1 85 ? -3.377 15.407 -4.05 1 31.61 85 PRO A C 1
ATOM 674 O O . PRO A 1 85 ? -2.782 14.438 -4.528 1 31.61 85 PRO A O 1
ATOM 677 N N . GLY A 1 86 ? -3.333 15.715 -2.798 1 29.51 86 GLY A N 1
ATOM 678 C CA . GLY A 1 86 ? -2.639 14.709 -2.011 1 29.51 86 GLY A CA 1
ATOM 679 C C . GLY A 1 86 ? -3.362 13.376 -1.974 1 29.51 86 GLY A C 1
ATOM 680 O O . GLY A 1 86 ? -3.09 12.539 -1.111 1 29.51 86 GLY A O 1
ATOM 681 N N . LEU A 1 87 ? -4.656 13.493 -2.249 1 27.94 87 LEU A N 1
ATOM 682 C CA . LEU A 1 87 ? -5.368 12.316 -1.763 1 27.94 87 LEU A CA 1
ATOM 683 C C . LEU A 1 87 ? -4.688 11.036 -2.237 1 27.94 87 LEU A C 1
ATOM 685 O O . LEU A 1 87 ? -4.343 10.911 -3.415 1 27.94 87 LEU A O 1
ATOM 689 N N . ALA A 1 88 ? -4.355 10.247 -1.384 1 30.18 88 ALA A N 1
ATOM 690 C CA . ALA A 1 88 ? -3.607 9.004 -1.553 1 30.18 88 ALA A CA 1
ATOM 691 C C . ALA A 1 88 ? -3.96 8.327 -2.874 1 30.18 88 ALA A C 1
ATOM 693 O O . ALA A 1 88 ? -3.072 7.982 -3.658 1 30.18 88 ALA A O 1
ATOM 694 N N . LYS A 1 89 ? -4.851 7.264 -2.868 1 30.68 89 LYS A N 1
ATOM 695 C CA . LYS A 1 89 ? -4.628 6.03 -3.615 1 30.68 89 LYS A CA 1
ATOM 696 C C . LYS A 1 89 ? -4.837 6.247 -5.111 1 30.68 89 LYS A C 1
ATOM 698 O O . LYS A 1 89 ? -3.926 6.018 -5.91 1 30.68 89 LYS A O 1
ATOM 703 N N . HIS A 1 90 ? -5.831 5.499 -5.819 1 27.47 90 HIS A N 1
ATOM 704 C CA . HIS A 1 90 ? -6.076 5.318 -7.245 1 27.47 90 HIS A CA 1
ATOM 705 C C . HIS A 1 90 ? -6.723 6.557 -7.855 1 27.47 90 HIS A C 1
ATOM 707 O O . HIS A 1 90 ? -7.933 6.577 -8.092 1 27.47 90 HIS A O 1
ATOM 713 N N . SER A 1 91 ? -6.555 7.793 -7.502 1 30.71 91 SER A N 1
ATOM 714 C CA . SER A 1 91 ? -7.149 8.857 -8.306 1 30.71 91 SER A CA 1
ATOM 715 C C . SER A 1 91 ? -6.687 8.777 -9.757 1 30.71 91 SER A C 1
ATOM 717 O O . SER A 1 91 ? -5.518 8.496 -10.027 1 30.71 91 SER A O 1
ATOM 719 N N . SER A 1 92 ? -7.654 8.561 -10.702 1 29.65 92 SER A N 1
ATOM 720 C CA . SER A 1 92 ? -7.391 8.566 -12.138 1 29.65 92 SER A CA 1
ATOM 721 C C . SER A 1 92 ? -6.634 9.821 -12.557 1 29.65 92 SER A C 1
ATOM 723 O O . SER A 1 92 ? -6.663 10.834 -11.855 1 29.65 92 SER A O 1
ATOM 725 N N . MET A 1 93 ? -5.681 9.803 -13.456 1 30.49 93 MET A N 1
ATOM 726 C CA . MET A 1 93 ? -4.948 10.865 -14.139 1 30.49 93 MET A CA 1
ATOM 727 C C . MET A 1 93 ? -5.878 12.012 -14.519 1 30.49 93 MET A C 1
ATOM 729 O O . MET A 1 93 ? -5.502 13.181 -14.42 1 30.49 93 MET A O 1
ATOM 733 N N . LEU A 1 94 ? -7.139 11.686 -14.916 1 33.23 94 LEU A N 1
ATOM 734 C CA . LEU A 1 94 ? -8.057 12.719 -15.385 1 33.23 94 LEU A CA 1
ATOM 735 C C . LEU A 1 94 ? -8.412 13.682 -14.258 1 33.23 94 LEU A C 1
ATOM 737 O O . LEU A 1 94 ? -8.487 14.894 -14.472 1 33.23 94 LEU A O 1
ATOM 741 N N . ASP A 1 95 ? -8.599 13.133 -13.137 1 34.73 95 ASP A N 1
ATOM 742 C CA . ASP A 1 95 ? -9.045 14.043 -12.087 1 34.73 95 ASP A CA 1
ATOM 743 C C . ASP A 1 95 ? -7.905 14.947 -11.622 1 34.73 95 ASP A C 1
ATOM 745 O O . ASP A 1 95 ? -8.121 16.123 -11.323 1 34.73 95 ASP A O 1
ATOM 749 N N . ILE A 1 96 ? -6.683 14.481 -11.697 1 37.29 96 ILE A N 1
ATOM 750 C CA . ILE A 1 96 ? -5.512 15.305 -11.419 1 37.29 96 ILE A CA 1
ATOM 751 C C . ILE A 1 96 ? -5.41 16.423 -12.455 1 37.29 96 ILE A C 1
ATOM 753 O O . ILE A 1 96 ? -5.161 17.579 -12.106 1 37.29 96 ILE A O 1
ATOM 757 N N . LEU A 1 97 ? -5.651 16.126 -13.745 1 37.3 97 LEU A N 1
ATOM 758 C CA . LEU A 1 97 ? -5.601 17.138 -14.795 1 37.3 97 LEU A CA 1
ATOM 759 C C . LEU A 1 97 ? -6.696 18.181 -14.597 1 37.3 97 LEU A C 1
ATOM 761 O O . LEU A 1 97 ? -6.459 19.378 -14.775 1 37.3 97 LEU A O 1
ATOM 765 N N . LYS A 1 98 ? -7.801 17.854 -14.234 1 39.41 98 LYS A N 1
ATOM 766 C CA . LYS A 1 98 ? -8.884 18.815 -14.047 1 39.41 98 LYS A CA 1
ATOM 767 C C . LYS A 1 98 ? -8.624 19.709 -12.838 1 39.41 98 LYS A C 1
ATOM 769 O O . LYS A 1 98 ? -8.859 20.918 -12.89 1 39.41 98 LYS A O 1
ATOM 774 N N . ASN A 1 99 ? -8.045 19.101 -11.85 1 36.89 99 ASN A N 1
ATOM 775 C CA . ASN A 1 99 ? -7.77 19.934 -10.685 1 36.89 99 ASN A CA 1
ATOM 776 C C . ASN A 1 99 ? -6.55 20.824 -10.907 1 36.89 99 ASN A C 1
ATOM 778 O O . ASN A 1 99 ? -6.49 21.943 -10.395 1 36.89 99 ASN A O 1
ATOM 782 N N . LYS A 1 100 ? -5.601 20.397 -11.618 1 37.87 100 LYS A N 1
ATOM 783 C CA . LYS A 1 100 ? -4.511 21.273 -12.041 1 37.87 100 LYS A CA 1
ATOM 784 C C . LYS A 1 100 ? -5.046 22.504 -12.767 1 37.87 100 LYS A C 1
ATOM 786 O O . LYS A 1 100 ? -4.587 23.622 -12.524 1 37.87 100 LYS A O 1
ATOM 791 N N . LYS A 1 101 ? -5.837 22.319 -13.713 1 37.05 101 LYS A N 1
ATOM 792 C CA . LYS A 1 101 ? -6.354 23.483 -14.428 1 37.05 101 LYS A CA 1
ATOM 793 C C . LYS A 1 101 ? -7.028 24.461 -13.471 1 37.05 101 LYS A C 1
ATOM 795 O O . LYS A 1 101 ? -6.941 25.677 -13.655 1 37.05 101 LYS A O 1
ATOM 800 N N . LEU A 1 102 ? -7.546 23.909 -12.408 1 34.18 102 LEU A N 1
ATOM 801 C CA . LEU A 1 102 ? -8.212 24.873 -11.539 1 34.18 102 LEU A CA 1
ATOM 802 C C . LEU A 1 102 ? -7.226 25.481 -10.547 1 34.18 102 LEU A C 1
ATOM 804 O O . LEU A 1 102 ? -7.41 26.616 -10.099 1 34.18 102 LEU A O 1
ATOM 808 N N . ARG A 1 103 ? -6.146 24.719 -10.057 1 36.87 103 ARG A N 1
ATOM 809 C CA . ARG A 1 103 ? -5.154 25.331 -9.178 1 36.87 103 ARG A CA 1
ATOM 810 C C . ARG A 1 103 ? -4.319 26.362 -9.929 1 36.87 103 ARG A C 1
ATOM 812 O O . ARG A 1 103 ? -3.698 27.232 -9.315 1 36.87 103 ARG A O 1
ATOM 819 N N . GLU A 1 104 ? -3.939 26.136 -11.11 1 36.58 104 GLU A N 1
ATOM 820 C CA . GLU A 1 104 ? -3.111 27.147 -11.761 1 36.58 104 GLU A CA 1
ATOM 821 C C . GLU A 1 104 ? -3.7 28.543 -11.58 1 36.58 104 GLU A C 1
ATOM 823 O O . GLU A 1 104 ? -2.974 29.539 -11.626 1 36.58 104 GLU A O 1
ATOM 828 N N . ARG A 1 105 ? -4.961 28.684 -11.33 1 35.42 105 ARG A N 1
ATOM 829 C CA . ARG A 1 105 ? -5.351 30.086 -11.444 1 35.42 105 ARG A CA 1
ATOM 830 C C . ARG A 1 105 ? -5.152 30.818 -10.122 1 35.42 105 ARG A C 1
ATOM 832 O O . ARG A 1 105 ? -5.419 32.018 -10.024 1 35.42 105 ARG A O 1
ATOM 839 N N . VAL A 1 106 ? -5.198 30.11 -8.941 1 35.35 106 VAL A N 1
ATOM 840 C CA . VAL A 1 106 ? -5.069 31.103 -7.879 1 35.35 106 VAL A CA 1
ATOM 841 C C . VAL A 1 106 ? -3.593 31.321 -7.552 1 35.35 106 VAL A C 1
ATOM 843 O O . VAL A 1 106 ? -2.896 30.388 -7.147 1 35.35 106 VAL A O 1
ATOM 846 N N . PRO A 1 107 ? -2.786 32.166 -8.045 1 34.55 107 PRO A N 1
ATOM 847 C CA . PRO A 1 107 ? -1.448 32.561 -7.598 1 34.55 107 PRO A CA 1
ATOM 848 C C . PRO A 1 107 ? -1.294 32.508 -6.08 1 34.55 107 PRO A C 1
ATOM 850 O O . PRO A 1 107 ? -2.233 32.833 -5.349 1 34.55 107 PRO A O 1
ATOM 853 N N . ASP A 1 108 ? -0.576 31.561 -5.436 1 38.67 108 ASP A N 1
ATOM 854 C CA . ASP A 1 108 ? -0.192 31.823 -4.052 1 38.67 108 ASP A CA 1
ATOM 855 C C . ASP A 1 108 ? -0.053 33.321 -3.795 1 38.67 108 ASP A C 1
ATOM 857 O O . ASP A 1 108 ? 0.601 34.03 -4.563 1 38.67 108 ASP A O 1
ATOM 861 N N . PRO A 1 109 ? -0.938 33.975 -3.224 1 38.72 109 PRO A N 1
ATOM 862 C CA . PRO A 1 109 ? -0.584 35.373 -2.969 1 38.72 109 PRO A CA 1
ATOM 863 C C . PRO A 1 109 ? 0.858 35.54 -2.494 1 38.72 109 PRO A C 1
ATOM 865 O O . PRO A 1 109 ? 1.31 34.807 -1.611 1 38.72 109 PRO A O 1
ATOM 868 N N . HIS A 1 110 ? 1.822 35.794 -3.325 1 39.05 110 HIS A N 1
ATOM 869 C CA . HIS A 1 110 ? 3.1 36.322 -2.859 1 39.05 110 HIS A CA 1
ATOM 870 C C . HIS A 1 110 ? 2.954 36.997 -1.499 1 39.05 110 HIS A C 1
ATOM 872 O O . HIS A 1 110 ? 1.977 37.709 -1.256 1 39.05 110 HIS A O 1
ATOM 878 N N . PRO A 1 111 ? 3.494 36.39 -0.378 1 43.33 111 PRO A N 1
ATOM 879 C CA . PRO A 1 111 ? 3.473 37.286 0.78 1 43.33 111 PRO A CA 1
ATOM 880 C C . PRO A 1 111 ? 3.588 38.758 0.39 1 43.33 111 PRO A C 1
ATOM 882 O O . PRO A 1 111 ? 4.395 39.11 -0.474 1 43.33 111 PRO A O 1
ATOM 885 N N . SER A 1 112 ? 2.701 39.448 0.33 1 42.6 112 SER A N 1
ATOM 886 C CA . SER A 1 112 ? 2.945 40.886 0.29 1 42.6 112 SER A CA 1
ATOM 887 C C . SER A 1 112 ? 4.216 41.252 1.049 1 42.6 112 SER A C 1
ATOM 889 O O . SER A 1 112 ? 4.519 40.658 2.086 1 42.6 112 SER A O 1
ATOM 891 N N . SER A 1 113 ? 5.377 41.737 0.544 1 48.74 113 SER A N 1
ATOM 892 C CA . SER A 1 113 ? 6.648 42.335 0.938 1 48.74 113 SER A CA 1
ATOM 893 C C . SER A 1 113 ? 6.638 42.737 2.409 1 48.74 113 SER A C 1
ATOM 895 O O . SER A 1 113 ? 7.696 42.885 3.025 1 48.74 113 SER A O 1
ATOM 897 N N . GLY A 1 114 ? 5.443 42.942 3.22 1 53.47 114 GLY A N 1
ATOM 898 C CA . GLY A 1 114 ? 5.49 43.623 4.504 1 53.47 114 GLY A CA 1
ATOM 899 C C . GLY A 1 114 ? 5.163 42.714 5.674 1 53.47 114 GLY A C 1
ATOM 900 O O . GLY A 1 114 ? 5.033 43.176 6.809 1 53.47 114 GLY A O 1
ATOM 901 N N . SER A 1 115 ? 4.792 41.385 5.495 1 65.39 115 SER A N 1
ATOM 902 C CA . SER A 1 115 ? 4.318 40.72 6.704 1 65.39 115 SER A CA 1
ATOM 903 C C . SER A 1 115 ? 5.469 40.069 7.464 1 65.39 115 SER A C 1
ATOM 905 O O . SER A 1 115 ? 6.382 39.507 6.856 1 65.39 115 SER A O 1
ATOM 907 N N . GLU A 1 116 ? 5.669 40.356 8.766 1 76.97 116 GLU A N 1
ATOM 908 C CA . GLU A 1 116 ? 6.696 39.855 9.675 1 76.97 116 GLU A CA 1
ATOM 909 C C . GLU A 1 116 ? 6.619 38.338 9.812 1 76.97 116 GLU A C 1
ATOM 911 O O . GLU A 1 116 ? 5.529 37.774 9.931 1 76.97 116 GLU A O 1
ATOM 916 N N . PRO A 1 117 ? 7.687 37.751 9.613 1 82.92 117 PRO A N 1
ATOM 917 C CA . PRO A 1 117 ? 7.719 36.305 9.843 1 82.92 117 PRO A CA 1
ATOM 918 C C . PRO A 1 117 ? 7.136 35.91 11.198 1 82.92 117 PRO A C 1
ATOM 920 O O . PRO A 1 117 ? 7.248 36.666 12.166 1 82.92 117 PRO A O 1
ATOM 923 N N . SER A 1 118 ? 6.412 34.775 11.16 1 87.44 118 SER A N 1
ATOM 924 C CA . SER A 1 118 ? 5.74 34.32 12.373 1 87.44 118 SER A CA 1
ATOM 925 C C . SER A 1 118 ? 6.742 33.817 13.405 1 87.44 118 SER A C 1
ATOM 927 O O . SER A 1 118 ? 6.418 33.702 14.589 1 87.44 118 SER A O 1
ATOM 929 N N . CYS A 1 119 ? 7.903 33.472 12.93 1 89.53 119 CYS A N 1
ATOM 930 C CA . CYS A 1 119 ? 8.94 32.962 13.82 1 89.53 119 CYS A CA 1
ATOM 931 C C . CYS A 1 119 ? 10.199 33.815 13.735 1 89.53 119 CYS A C 1
ATOM 933 O O . CYS A 1 119 ? 10.406 34.529 12.752 1 89.53 119 CYS A O 1
ATOM 935 N N . PRO A 1 120 ? 10.895 33.842 14.933 1 86.57 120 PRO A N 1
ATOM 936 C CA . PRO A 1 120 ? 12.166 34.569 14.883 1 86.57 120 PRO A CA 1
ATOM 937 C C . PRO A 1 120 ? 13.096 34.056 13.785 1 86.57 120 PRO A C 1
ATOM 939 O O . PRO A 1 120 ? 12.817 33.026 13.166 1 86.57 120 PRO A O 1
ATOM 942 N N . GLN A 1 121 ? 14.092 34.841 13.73 1 81.91 121 GLN A N 1
ATOM 943 C CA . GLN A 1 121 ? 15.086 34.464 12.731 1 81.91 121 GLN A CA 1
ATOM 944 C C . GLN A 1 121 ? 15.639 33.068 13.006 1 81.91 121 GLN A C 1
ATOM 946 O O . GLN A 1 121 ? 15.782 32.668 14.163 1 81.91 121 GLN A O 1
ATOM 951 N N . GLU A 1 122 ? 15.84 32.171 12.297 1 83.63 122 GLU A N 1
ATOM 952 C CA . GLU A 1 122 ? 16.423 30.835 12.361 1 83.63 122 GLU A CA 1
ATOM 953 C C . GLU A 1 122 ? 15.364 29.785 12.685 1 83.63 122 GLU A C 1
ATOM 955 O O . GLU A 1 122 ? 15.687 28.613 12.89 1 83.63 122 GLU A O 1
ATOM 960 N N . TYR A 1 123 ? 14.193 30.358 13.021 1 87.27 123 TYR A N 1
ATOM 961 C CA . TYR A 1 123 ? 13.09 29.44 13.283 1 87.27 123 TYR A CA 1
ATOM 962 C C . TYR A 1 123 ? 12.116 29.408 12.112 1 87.27 123 TYR A C 1
ATOM 964 O O . TYR A 1 123 ? 12.017 30.375 11.352 1 87.27 123 TYR A O 1
ATOM 972 N N . THR A 1 124 ? 11.533 28.298 11.908 1 85.31 124 THR A N 1
ATOM 973 C CA . THR A 1 124 ? 10.501 28.17 10.885 1 85.31 124 THR A CA 1
ATOM 974 C C . THR A 1 124 ? 9.225 27.578 11.476 1 85.31 124 THR A C 1
ATOM 976 O O . THR A 1 124 ? 9.283 26.696 12.335 1 85.31 124 THR A O 1
ATOM 979 N N . CYS A 1 125 ? 8.157 28.184 11.066 1 89.12 125 CYS A N 1
ATOM 980 C CA . CYS A 1 125 ? 6.863 27.667 11.499 1 89.12 125 CYS A CA 1
ATOM 981 C C . CYS A 1 125 ? 6.505 26.392 10.745 1 89.12 125 CYS A C 1
ATOM 983 O O . CYS A 1 125 ? 6.317 26.418 9.527 1 89.12 125 CYS A O 1
ATOM 985 N N . GLN A 1 126 ? 6.471 25.298 11.385 1 88.34 126 GLN A N 1
ATOM 986 C CA . GLN A 1 126 ? 6.207 24.034 10.706 1 88.34 126 GLN A CA 1
ATOM 987 C C . GLN A 1 126 ? 5.237 23.171 11.508 1 88.34 126 GLN A C 1
ATOM 989 O O . GLN A 1 126 ? 5.111 23.335 12.723 1 88.34 126 GLN A O 1
ATOM 994 N N . SER A 1 127 ? 4.624 22.262 10.799 1 88.55 127 SER A N 1
ATOM 995 C CA . SER A 1 127 ? 3.729 21.307 11.444 1 88.55 127 SER A CA 1
ATOM 996 C C . SER A 1 127 ? 4.511 20.271 12.244 1 88.55 127 SER A C 1
ATOM 998 O O . SER A 1 127 ? 5.524 19.75 11.772 1 88.55 127 SER A O 1
ATOM 1000 N N . THR A 1 128 ? 4.117 20.04 13.496 1 87.01 128 THR A N 1
ATOM 1001 C CA . THR A 1 128 ? 4.804 19.065 14.336 1 87.01 128 THR A CA 1
ATOM 1002 C C . THR A 1 128 ? 3.926 17.838 14.568 1 87.01 128 THR A C 1
ATOM 1004 O O . THR A 1 128 ? 4.417 16.788 14.987 1 87.01 128 THR A O 1
ATOM 1007 N N . LYS A 1 129 ? 2.673 18.032 14.385 1 90.47 129 LYS A N 1
ATOM 1008 C CA . LYS A 1 129 ? 1.714 16.952 14.599 1 90.47 129 LYS A CA 1
ATOM 1009 C C . LYS A 1 129 ? 0.658 16.929 13.497 1 90.47 129 LYS A C 1
ATOM 1011 O O . LYS A 1 129 ? 0.094 17.968 13.148 1 90.47 129 LYS A O 1
ATOM 1016 N N . VAL A 1 130 ? 0.566 15.798 12.954 1 92.51 130 VAL A N 1
ATOM 1017 C CA . VAL A 1 130 ? -0.445 15.645 11.914 1 92.51 130 VAL A CA 1
ATOM 1018 C C . VAL A 1 130 ? -1.337 14.446 12.231 1 92.51 130 VAL A C 1
ATOM 1020 O O . VAL A 1 130 ? -0.874 13.454 12.798 1 92.51 130 VAL A O 1
ATOM 1023 N N . GLY A 1 131 ? -2.543 14.609 11.979 1 93.95 131 GLY A N 1
ATOM 1024 C CA . GLY A 1 131 ? -3.494 13.519 12.13 1 93.95 131 GLY A CA 1
ATOM 1025 C C . GLY A 1 131 ? -4.049 13.023 10.808 1 93.95 131 GLY A C 1
ATOM 1026 O O . GLY A 1 131 ? -4.19 13.797 9.859 1 93.95 131 GLY A O 1
ATOM 1027 N N . ILE A 1 132 ? -4.272 11.733 10.829 1 91.47 132 ILE A N 1
ATOM 1028 C CA . ILE A 1 132 ? -4.886 11.167 9.633 1 91.47 132 ILE A CA 1
ATOM 1029 C C . ILE A 1 132 ? -6.396 11.062 9.828 1 91.47 132 ILE A C 1
ATOM 1031 O O . ILE A 1 132 ? -6.864 10.377 10.741 1 91.47 132 ILE A O 1
ATOM 1035 N N . GLU A 1 133 ? -7.089 11.795 9.014 1 88.67 133 GLU A N 1
ATOM 1036 C CA . GLU A 1 133 ? -8.546 11.711 9.027 1 88.67 133 GLU A CA 1
ATOM 1037 C C . GLU A 1 133 ? -9.061 10.858 7.871 1 88.67 133 GLU A C 1
ATOM 1039 O O . GLU A 1 133 ? -8.602 11.001 6.735 1 88.67 133 GLU A O 1
ATOM 1044 N N . ARG A 1 134 ? -9.923 9.995 8.233 1 86.94 134 ARG A N 1
ATOM 1045 C CA . ARG A 1 134 ? -10.535 9.143 7.218 1 86.94 134 ARG A CA 1
ATOM 1046 C C . ARG A 1 134 ? -11.972 9.569 6.939 1 86.94 134 ARG A C 1
ATOM 1048 O O . ARG A 1 134 ? -12.766 9.737 7.866 1 86.94 134 ARG A O 1
ATOM 1055 N N . VAL A 1 135 ? -12.284 9.742 5.674 1 86.16 135 VAL A N 1
ATOM 1056 C CA . VAL A 1 135 ? -13.603 10.211 5.262 1 86.16 135 VAL A CA 1
ATOM 1057 C C . VAL A 1 135 ? -14.203 9.242 4.246 1 86.16 135 VAL A C 1
ATOM 1059 O O . VAL A 1 135 ? -13.548 8.875 3.267 1 86.16 135 VAL A O 1
ATOM 1062 N N . LEU A 1 136 ? -15.382 8.863 4.57 1 88.29 136 LEU A N 1
ATOM 1063 C CA . LEU A 1 136 ? -16.078 7.997 3.625 1 88.29 136 LEU A CA 1
ATOM 1064 C C . LEU A 1 136 ? -16.707 8.813 2.501 1 88.29 136 LEU A C 1
ATOM 1066 O O . LEU A 1 136 ? -17.629 9.596 2.737 1 88.29 136 LEU A O 1
ATOM 1070 N N . LEU A 1 137 ? -16.215 8.638 1.344 1 85.12 137 LEU A N 1
ATOM 1071 C CA . LEU A 1 137 ? -16.743 9.297 0.154 1 85.12 137 LEU A CA 1
ATOM 1072 C C . LEU A 1 137 ? -17.482 8.303 -0.736 1 85.12 137 LEU A C 1
ATOM 1074 O O . LEU A 1 137 ? -17.483 7.101 -0.462 1 85.12 137 LEU A O 1
ATOM 1078 N N . PHE A 1 138 ? -18.126 8.857 -1.799 1 78.54 138 PHE A N 1
ATOM 1079 C CA . PHE A 1 138 ? -18.865 8.041 -2.755 1 78.54 138 PHE A CA 1
ATOM 1080 C C . PHE A 1 138 ? -17.945 7.028 -3.426 1 78.54 138 PHE A C 1
ATOM 1082 O O . PHE A 1 138 ? -18.338 5.882 -3.655 1 78.54 138 PHE A O 1
ATOM 1089 N N . GLN A 1 139 ? -16.7 7.427 -3.582 1 72.48 139 GLN A N 1
ATOM 1090 C CA . GLN A 1 139 ? -15.747 6.592 -4.307 1 72.48 139 GLN A CA 1
ATOM 1091 C C . GLN A 1 139 ? -14.978 5.682 -3.354 1 72.48 139 GLN A C 1
ATOM 1093 O O . GLN A 1 139 ? -14.256 4.784 -3.792 1 72.48 139 GLN A O 1
ATOM 1098 N N . GLY A 1 140 ? -15.194 5.884 -2.066 1 78.17 140 GLY A N 1
ATOM 1099 C CA . GLY A 1 140 ? -14.46 5.084 -1.099 1 78.17 140 GLY A CA 1
ATOM 1100 C C . GLY A 1 140 ? -13.883 5.904 0.04 1 78.17 140 GLY A C 1
ATOM 1101 O O . GLY A 1 140 ? -14.162 7.099 0.154 1 78.17 140 GLY A O 1
ATOM 1102 N N . ILE A 1 141 ? -13.129 5.21 0.837 1 80.18 141 ILE A N 1
ATOM 1103 C CA . ILE A 1 141 ? -12.542 5.862 2.002 1 80.18 141 ILE A CA 1
ATOM 1104 C C . ILE A 1 141 ? -11.3 6.646 1.584 1 80.18 141 ILE A C 1
ATOM 1106 O O . ILE A 1 141 ? -10.432 6.119 0.885 1 80.18 141 ILE A O 1
ATOM 1110 N N . GLN A 1 142 ? -11.293 7.866 2.037 1 81.81 142 GLN A N 1
ATOM 1111 C CA . GLN A 1 142 ? -10.143 8.721 1.759 1 81.81 142 GLN A CA 1
ATOM 1112 C C . GLN A 1 142 ? -9.459 9.159 3.051 1 81.81 142 GLN A C 1
ATOM 1114 O O . GLN A 1 142 ? -10.127 9.518 4.023 1 81.81 142 GLN A O 1
ATOM 1119 N N . GLU A 1 143 ? -8.142 9.045 2.968 1 84.61 143 GLU A N 1
ATOM 1120 C CA . GLU A 1 143 ? -7.358 9.511 4.108 1 84.61 143 GLU A CA 1
ATOM 1121 C C . GLU A 1 143 ? -6.774 10.897 3.847 1 84.61 143 GLU A C 1
ATOM 1123 O O . GLU A 1 143 ? -6.245 11.159 2.765 1 84.61 143 GLU A O 1
ATOM 1128 N N . VAL A 1 144 ? -6.94 11.74 4.854 1 84.82 144 VAL A N 1
ATOM 1129 C CA . VAL A 1 144 ? -6.449 13.107 4.722 1 84.82 144 VAL A CA 1
ATOM 1130 C C . VAL A 1 144 ? -5.582 13.464 5.927 1 84.82 144 VAL A C 1
ATOM 1132 O O . VAL A 1 144 ? -5.977 13.238 7.073 1 84.82 144 VAL A O 1
ATOM 1135 N N . GLU A 1 145 ? -4.42 13.986 5.547 1 88.91 145 GLU A N 1
ATOM 1136 C CA . GLU A 1 145 ? -3.565 14.472 6.626 1 88.91 145 GLU A CA 1
ATOM 1137 C C . GLU A 1 145 ? -4.027 15.839 7.123 1 88.91 145 GLU A C 1
ATOM 1139 O O . GLU A 1 145 ? -4.203 16.766 6.33 1 88.91 145 GLU A O 1
ATOM 1144 N N . VAL A 1 146 ? -4.188 15.927 8.421 1 90.68 146 VAL A N 1
ATOM 1145 C CA . VAL A 1 146 ? -4.656 17.174 9.016 1 90.68 146 VAL A CA 1
ATOM 1146 C C . VAL A 1 146 ? -3.617 17.696 10.006 1 90.68 146 VAL A C 1
ATOM 1148 O O . VAL A 1 146 ? -3.209 16.979 10.923 1 90.68 146 VAL A O 1
ATOM 1151 N N . ILE A 1 147 ? -3.247 18.968 9.794 1 91.89 147 ILE A N 1
ATOM 1152 C CA . ILE A 1 147 ? -2.301 19.591 10.713 1 91.89 147 ILE A CA 1
ATOM 1153 C C . ILE A 1 147 ? -2.997 19.902 12.037 1 91.89 147 ILE A C 1
ATOM 1155 O O . ILE A 1 147 ? -4.027 20.579 12.059 1 91.89 147 ILE A O 1
ATOM 1159 N N . GLU A 1 148 ? -2.44 19.428 13.124 1 91.11 148 GLU A N 1
ATOM 1160 C CA . GLU A 1 148 ? -3.057 19.615 14.434 1 91.11 148 GLU A CA 1
ATOM 1161 C C . GLU A 1 148 ? -2.326 20.683 15.241 1 91.11 148 GLU A C 1
ATOM 1163 O O . GLU A 1 148 ? -2.921 21.335 16.102 1 91.11 148 GLU A O 1
ATOM 1168 N N . ASP A 1 149 ? -1.051 20.744 14.921 1 89.45 149 ASP A N 1
ATOM 1169 C CA . ASP A 1 149 ? -0.27 21.698 15.702 1 89.45 149 ASP A CA 1
ATOM 1170 C C . ASP A 1 149 ? 0.885 22.266 14.88 1 89.45 149 ASP A C 1
ATOM 1172 O O . ASP A 1 149 ? 1.414 21.591 13.994 1 89.45 149 ASP A O 1
ATOM 1176 N N . CYS A 1 150 ? 1.136 23.552 15.174 1 90.63 150 CYS A N 1
ATOM 1177 C CA . CYS A 1 150 ? 2.264 24.244 14.561 1 90.63 150 CYS A CA 1
ATOM 1178 C C . CYS A 1 150 ? 3.173 24.851 15.623 1 90.63 150 CYS A C 1
ATOM 1180 O O . CYS A 1 150 ? 2.704 25.267 16.684 1 90.63 150 CYS A O 1
ATOM 1182 N N . GLN A 1 151 ? 4.438 24.809 15.339 1 89.32 151 GLN A N 1
ATOM 1183 C CA . GLN A 1 151 ? 5.385 25.415 16.269 1 89.32 151 GLN A CA 1
ATOM 1184 C C . GLN A 1 151 ? 6.596 25.978 15.531 1 89.32 151 GLN A C 1
ATOM 1186 O O . GLN A 1 151 ? 6.924 25.529 14.431 1 89.32 151 GLN A O 1
ATOM 1191 N N . CYS A 1 152 ? 7.074 27.019 16.157 1 90.93 152 CYS A N 1
ATOM 1192 C CA . CYS A 1 152 ? 8.355 27.503 15.656 1 90.93 152 CYS A CA 1
ATOM 1193 C C . CYS A 1 152 ? 9.489 26.572 16.068 1 90.93 152 CYS A C 1
ATOM 1195 O O . CYS A 1 152 ? 9.682 26.309 17.256 1 90.93 152 CYS A O 1
ATOM 1197 N N . SER A 1 153 ? 10.048 26.027 15.101 1 87.64 153 SER A N 1
ATOM 1198 C CA . SER A 1 153 ? 11.157 25.114 15.359 1 87.64 153 SER A CA 1
ATOM 1199 C C . SER A 1 153 ? 12.46 25.649 14.774 1 87.64 153 SER A C 1
ATOM 1201 O O . SER A 1 153 ? 12.46 26.267 13.707 1 87.64 153 SER A O 1
ATOM 1203 N N . LEU A 1 154 ? 13.466 25.432 15.524 1 88.67 154 LEU A N 1
ATOM 1204 C CA . LEU A 1 154 ? 14.789 25.852 15.075 1 88.67 154 LEU A CA 1
ATOM 1205 C C . LEU A 1 154 ? 15.178 25.14 13.784 1 88.67 154 LEU A C 1
ATOM 1207 O O . LEU A 1 154 ? 14.93 23.941 13.633 1 88.67 154 LEU A O 1
ATOM 1211 N N . ILE A 1 155 ? 15.671 25.899 12.855 1 86.1 155 ILE A N 1
ATOM 1212 C CA . ILE A 1 155 ? 16.209 25.308 11.634 1 86.1 155 ILE A CA 1
ATOM 1213 C C . ILE A 1 155 ? 17.605 24.75 11.902 1 86.1 155 ILE A C 1
ATOM 1215 O O . ILE A 1 155 ? 18.557 25.508 12.096 1 86.1 155 ILE A O 1
ATOM 1219 N N . PRO A 1 156 ? 17.671 23.444 11.857 1 88.7 156 PRO A N 1
ATOM 1220 C CA . PRO A 1 156 ? 19 22.884 12.113 1 88.7 156 PRO A CA 1
ATOM 1221 C C . PRO A 1 156 ? 20.015 23.254 11.033 1 88.7 156 PRO A C 1
ATOM 1223 O O . PRO A 1 156 ? 19.665 23.332 9.853 1 88.7 156 PRO A O 1
ATOM 1226 N N . GLU A 1 157 ? 21.215 23.435 11.435 1 87.84 157 GLU A N 1
ATOM 1227 C CA . GLU A 1 157 ? 22.289 23.735 10.493 1 87.84 157 GLU A CA 1
ATOM 1228 C C . GLU A 1 157 ? 22.725 22.483 9.737 1 87.84 157 GLU A C 1
ATOM 1230 O O . GLU A 1 157 ? 23.166 22.567 8.589 1 87.84 157 GLU A O 1
ATOM 1235 N N . ASP A 1 158 ? 22.613 21.353 10.466 1 91.39 158 ASP A N 1
ATOM 1236 C CA . ASP A 1 158 ? 23.035 20.087 9.875 1 91.39 158 ASP A CA 1
ATOM 1237 C C . ASP A 1 158 ? 21.831 19.263 9.425 1 91.39 158 ASP A C 1
ATOM 1239 O O . ASP A 1 158 ? 20.697 19.547 9.816 1 91.39 158 ASP A O 1
ATOM 1243 N N . CYS A 1 159 ? 22.118 18.421 8.543 1 93.31 159 CYS A N 1
ATOM 1244 C CA . CYS A 1 159 ? 21.095 17.48 8.102 1 93.31 159 CYS A CA 1
ATOM 1245 C C . CYS A 1 159 ? 20.817 16.434 9.176 1 93.31 159 CYS A C 1
ATOM 1247 O O . CYS A 1 159 ? 21.653 15.566 9.434 1 93.31 159 CYS A O 1
ATOM 1249 N N . ILE A 1 160 ? 19.631 16.558 9.781 1 94.67 160 ILE A N 1
ATOM 1250 C CA . ILE A 1 160 ? 19.304 15.62 10.849 1 94.67 160 ILE A CA 1
ATOM 1251 C C . ILE A 1 160 ? 17.86 15.148 10.698 1 94.67 160 ILE A C 1
ATOM 1253 O O . ILE A 1 160 ? 17.053 15.801 10.032 1 94.67 160 ILE A O 1
ATOM 1257 N N . ARG A 1 161 ? 17.626 14.008 11.281 1 94.64 161 ARG A N 1
ATOM 1258 C CA . ARG A 1 161 ? 16.258 13.508 11.379 1 94.64 161 ARG A CA 1
ATOM 1259 C C . ARG A 1 161 ? 15.506 14.191 12.516 1 94.64 161 ARG A C 1
ATOM 1261 O O . ARG A 1 161 ? 16.002 14.261 13.642 1 94.64 161 ARG A O 1
ATOM 1268 N N . MET A 1 162 ? 14.38 14.708 12.211 1 91.83 162 MET A N 1
ATOM 1269 C CA . MET A 1 162 ? 13.559 15.376 13.218 1 91.83 162 MET A CA 1
ATOM 1270 C C . MET A 1 162 ? 12.267 14.604 13.466 1 91.83 162 MET A C 1
ATOM 1272 O O . MET A 1 162 ? 11.761 13.927 12.569 1 91.83 162 MET A O 1
ATOM 1276 N N . PRO A 1 163 ? 11.802 14.714 14.689 1 92 163 PRO A N 1
ATOM 1277 C CA . PRO A 1 163 ? 10.525 14.057 14.977 1 92 163 PRO A CA 1
ATOM 1278 C C . PRO A 1 163 ? 9.359 14.67 14.205 1 92 163 PRO A C 1
ATOM 1280 O O . PRO A 1 163 ? 9.346 15.878 13.956 1 92 163 PRO A O 1
ATOM 1283 N N . PHE A 1 164 ? 8.501 13.915 13.727 1 91.41 164 PHE A N 1
ATOM 1284 C CA . PHE A 1 164 ? 7.258 14.267 13.051 1 91.41 164 PHE A CA 1
ATOM 1285 C C . PHE A 1 164 ? 6.151 13.281 13.405 1 91.41 164 PHE A C 1
ATOM 1287 O O . PHE A 1 164 ? 6.096 12.179 12.856 1 91.41 164 PHE A O 1
ATOM 1294 N N . LEU A 1 165 ? 5.247 13.718 14.225 1 95.96 165 LEU A N 1
ATOM 1295 C CA . LEU A 1 165 ? 4.265 12.806 14.801 1 95.96 165 LEU A CA 1
ATOM 1296 C C . LEU A 1 165 ? 3.016 12.731 13.929 1 95.96 165 LEU A C 1
ATOM 1298 O O . LEU A 1 165 ? 2.483 13.76 13.51 1 95.96 165 LEU A O 1
ATOM 1302 N N . LYS A 1 166 ? 2.622 11.552 13.692 1 93.21 166 LYS A N 1
ATOM 1303 C CA . LYS A 1 166 ? 1.38 11.297 12.969 1 93.21 166 LYS A CA 1
ATOM 1304 C C . LYS A 1 166 ? 0.418 10.46 13.807 1 93.21 166 LYS A C 1
ATOM 1306 O O . LYS A 1 166 ? 0.799 9.418 14.344 1 93.21 166 LYS A O 1
ATOM 1311 N N . THR A 1 167 ? -0.752 10.974 13.935 1 96.12 167 THR A N 1
ATOM 1312 C CA . THR A 1 167 ? -1.747 10.274 14.739 1 96.12 167 THR A CA 1
ATOM 1313 C C . THR A 1 167 ? -2.761 9.564 13.847 1 96.12 167 THR A C 1
ATOM 1315 O O . THR A 1 167 ? -3.343 10.177 12.95 1 96.12 167 THR A O 1
ATOM 1318 N N . PHE A 1 168 ? -2.9 8.281 14.19 1 94.3 168 PHE A N 1
ATOM 1319 C CA . PHE A 1 168 ? -3.851 7.452 13.458 1 94.3 168 PHE A CA 1
ATOM 1320 C C . PHE A 1 168 ? -5.074 7.147 14.314 1 94.3 168 PHE A C 1
ATOM 1322 O O . PHE A 1 168 ? -4.958 6.953 15.526 1 94.3 168 PHE A O 1
ATOM 1329 N N . PHE A 1 169 ? -6.284 7.201 13.671 1 92.85 169 PHE A N 1
ATOM 1330 C CA . PHE A 1 169 ? -7.564 6.89 14.296 1 92.85 169 PHE A CA 1
ATOM 1331 C C . PHE A 1 169 ? -7.801 7.776 15.513 1 92.85 169 PHE A C 1
ATOM 1333 O O . PHE A 1 169 ? -8.104 7.279 16.6 1 92.85 169 PHE A O 1
ATOM 1340 N N . PRO A 1 170 ? -7.713 9.032 15.25 1 89.27 170 PRO A N 1
ATOM 1341 C CA . PRO A 1 170 ? -7.912 9.937 16.383 1 89.27 170 PRO A CA 1
ATOM 1342 C C . PRO A 1 170 ? -9.275 9.759 17.049 1 89.27 170 PRO A C 1
ATOM 1344 O O . PRO A 1 170 ? -10.253 9.417 16.38 1 89.27 170 PRO A O 1
ATOM 1347 N N . ASP A 1 171 ? -9.349 9.913 18.358 1 87.45 171 ASP A N 1
ATOM 1348 C CA . ASP A 1 171 ? -10.568 9.906 19.161 1 87.45 171 ASP A CA 1
ATOM 1349 C C . ASP A 1 171 ? -11.221 8.526 19.156 1 87.45 171 ASP A C 1
ATOM 1351 O O . ASP A 1 171 ? -12.442 8.411 19.025 1 87.45 171 ASP A O 1
ATOM 1355 N N . SER A 1 172 ? -10.458 7.455 19.049 1 91.25 172 SER A N 1
ATOM 1356 C CA . SER A 1 172 ? -10.918 6.073 19.135 1 91.25 172 SER A CA 1
ATOM 1357 C C . SER A 1 172 ? -10.001 5.238 20.022 1 91.25 172 SER A C 1
ATOM 1359 O O . SER A 1 172 ? -8.892 5.663 20.352 1 91.25 172 SER A O 1
ATOM 1361 N N . PRO A 1 173 ? -10.487 4.102 20.534 1 92.81 173 PRO A N 1
ATOM 1362 C CA . PRO A 1 173 ? -9.626 3.235 21.342 1 92.81 173 PRO A CA 1
ATOM 1363 C C . PRO A 1 173 ? -8.392 2.756 20.581 1 92.81 173 PRO A C 1
ATOM 1365 O O . PRO A 1 173 ? -7.461 2.216 21.185 1 92.81 173 PRO A O 1
ATOM 1368 N N . PHE A 1 174 ? -8.323 2.962 19.272 1 94.46 174 PHE A N 1
ATOM 1369 C CA . PHE A 1 174 ? -7.225 2.477 18.445 1 94.46 174 PHE A CA 1
ATOM 1370 C C . PHE A 1 174 ? -6.267 3.61 18.099 1 94.46 174 PHE A C 1
ATOM 1372 O O . PHE A 1 174 ? -5.387 3.449 17.25 1 94.46 174 PHE A O 1
ATOM 1379 N N . GLU A 1 175 ? -6.501 4.731 18.74 1 94.37 175 GLU A N 1
ATOM 1380 C CA . GLU A 1 175 ? -5.64 5.875 18.455 1 94.37 175 GLU A CA 1
ATOM 1381 C C . GLU A 1 175 ? -4.172 5.534 18.694 1 94.37 175 GLU A C 1
ATOM 1383 O O . GLU A 1 175 ? -3.826 4.941 19.718 1 94.37 175 GLU A O 1
ATOM 1388 N N . SER A 1 176 ? -3.387 5.836 17.667 1 95.43 176 SER A N 1
ATOM 1389 C CA . SER A 1 176 ? -1.952 5.59 17.758 1 95.43 176 SER A CA 1
ATOM 1390 C C . SER A 1 176 ? -1.154 6.739 17.15 1 95.43 176 SER A C 1
ATOM 1392 O O . SER A 1 176 ? -1.445 7.184 16.038 1 95.43 176 SER A O 1
ATOM 1394 N N . THR A 1 177 ? -0.192 7.187 17.9 1 96.24 177 THR A N 1
ATOM 1395 C CA . THR A 1 177 ? 0.706 8.228 17.413 1 96.24 177 THR A CA 1
ATOM 1396 C C . THR A 1 177 ? 2.093 7.657 17.13 1 96.24 177 THR A C 1
ATOM 1398 O O . THR A 1 177 ? 2.687 7 17.988 1 96.24 177 THR A O 1
ATOM 1401 N N . VAL A 1 178 ? 2.508 7.851 15.914 1 95.69 178 VAL A N 1
ATOM 1402 C CA . VAL A 1 178 ? 3.791 7.308 15.477 1 95.69 178 VAL A CA 1
ATOM 1403 C C . VAL A 1 178 ? 4.727 8.448 15.083 1 95.69 178 VAL A C 1
ATOM 1405 O O . VAL A 1 178 ? 4.314 9.393 14.406 1 95.69 178 VAL A O 1
ATOM 1408 N N . ASP A 1 179 ? 5.932 8.374 15.589 1 96.1 179 ASP A N 1
ATOM 1409 C CA . ASP A 1 179 ? 6.95 9.28 15.067 1 96.1 179 ASP A CA 1
ATOM 1410 C C . ASP A 1 179 ? 7.46 8.807 13.707 1 96.1 179 ASP A C 1
ATOM 1412 O O . ASP A 1 179 ? 8.351 7.958 13.634 1 96.1 179 ASP A O 1
ATOM 1416 N N . VAL A 1 180 ? 6.907 9.372 12.574 1 93.53 180 VAL A N 1
ATOM 1417 C CA . VAL A 1 180 ? 7.282 8.954 11.227 1 93.53 180 VAL A CA 1
ATOM 1418 C C . VAL A 1 180 ? 8.604 9.61 10.833 1 93.53 180 VAL A C 1
ATOM 1420 O O . VAL A 1 180 ? 9.253 9.184 9.875 1 93.53 180 VAL A O 1
ATOM 1423 N N . GLY A 1 181 ? 8.966 10.569 11.494 1 92.63 181 GLY A N 1
ATOM 1424 C CA . GLY A 1 181 ? 10.22 11.258 11.236 1 92.63 181 GLY A CA 1
ATOM 1425 C C . GLY A 1 181 ? 10.185 12.113 9.983 1 92.63 181 GLY A C 1
ATOM 1426 O O . GLY A 1 181 ? 9.366 11.882 9.091 1 92.63 181 GLY A O 1
ATOM 1427 N N . LYS A 1 182 ? 11.019 13.154 9.907 1 88.25 182 LYS A N 1
ATOM 1428 C CA . LYS A 1 182 ? 11.253 13.985 8.729 1 88.25 182 LYS A CA 1
ATOM 1429 C C . LYS A 1 182 ? 12.689 14.497 8.694 1 88.25 182 LYS A C 1
ATOM 1431 O O . LYS A 1 182 ? 13.386 14.479 9.711 1 88.25 182 LYS A O 1
ATOM 1436 N N . CYS A 1 183 ? 13.092 14.773 7.532 1 90.72 183 CYS A N 1
ATOM 1437 C CA . CYS A 1 183 ? 14.444 15.305 7.406 1 90.72 183 CYS A CA 1
ATOM 1438 C C . CYS A 1 183 ? 14.448 16.823 7.545 1 90.72 183 CYS A C 1
ATOM 1440 O O . CYS A 1 183 ? 13.513 17.493 7.104 1 90.72 183 CYS A O 1
ATOM 1442 N N . SER A 1 184 ? 15.469 17.312 8.149 1 89.48 184 SER A N 1
ATOM 1443 C CA . SER A 1 184 ? 15.623 18.757 8.283 1 89.48 184 SER A CA 1
ATOM 1444 C C . SER A 1 184 ? 15.861 19.415 6.929 1 89.48 184 SER A C 1
ATOM 1446 O O . SER A 1 184 ? 16.046 18.728 5.922 1 89.48 184 SER A O 1
ATOM 1448 N N . SER A 1 185 ? 15.677 20.679 6.887 1 82.31 185 SER A N 1
ATOM 1449 C CA . SER A 1 185 ? 15.946 21.446 5.675 1 82.31 185 SER A CA 1
ATOM 1450 C C . SER A 1 185 ? 16.973 22.543 5.931 1 82.31 185 SER A C 1
ATOM 1452 O O . SER A 1 185 ? 16.619 23.719 6.043 1 82.31 185 SER A O 1
ATOM 1454 N N . PRO A 1 186 ? 18.169 22.032 6.028 1 81.43 186 PRO A N 1
ATOM 1455 C CA . PRO A 1 186 ? 19.187 23.051 6.291 1 81.43 186 PRO A CA 1
ATOM 1456 C C . PRO A 1 186 ? 19.303 24.074 5.164 1 81.43 186 PRO A C 1
ATOM 1458 O O . PRO A 1 186 ? 19.065 23.745 3.999 1 81.43 186 PRO A O 1
ATOM 1461 N N . THR A 1 187 ? 19.477 25.338 5.384 1 70.65 187 THR A N 1
ATOM 1462 C CA . THR A 1 187 ? 19.555 26.446 4.439 1 70.65 187 THR A CA 1
ATOM 1463 C C . THR A 1 187 ? 20.862 26.396 3.653 1 70.65 187 THR A C 1
ATOM 1465 O O . THR A 1 187 ? 21.034 27.128 2.676 1 70.65 187 THR A O 1
ATOM 1468 N N . LYS A 1 188 ? 21.741 25.461 4.038 1 66.23 188 LYS A N 1
ATOM 1469 C CA . LYS A 1 188 ? 23.031 25.454 3.356 1 66.23 188 LYS A CA 1
ATOM 1470 C C . LYS A 1 188 ? 22.876 25.068 1.888 1 66.23 188 LYS A C 1
ATOM 1472 O O . LYS A 1 188 ? 22.16 24.118 1.563 1 66.23 188 LYS A O 1
ATOM 1477 N N . THR A 1 189 ? 23.268 25.954 0.932 1 63.67 189 THR A N 1
ATOM 1478 C CA . THR A 1 189 ? 23.137 25.884 -0.519 1 63.67 189 THR A CA 1
ATOM 1479 C C . THR A 1 189 ? 24.185 24.946 -1.112 1 63.67 189 THR A C 1
ATOM 1481 O O . THR A 1 189 ? 25.277 25.381 -1.483 1 63.67 189 THR A O 1
ATOM 1484 N N . THR A 1 190 ? 24.4 23.763 -0.591 1 67 190 THR A N 1
ATOM 1485 C CA . THR A 1 190 ? 25.397 22.883 -1.191 1 67 190 THR A CA 1
ATOM 1486 C C . THR A 1 190 ? 24.806 22.127 -2.378 1 67 190 THR A C 1
ATOM 1488 O O . THR A 1 190 ? 25.477 21.288 -2.983 1 67 190 THR A O 1
ATOM 1491 N N . GLY A 1 191 ? 23.652 22.583 -2.896 1 74.3 191 GLY A N 1
ATOM 1492 C CA . GLY A 1 191 ? 23.043 21.853 -3.997 1 74.3 191 GLY A CA 1
ATOM 1493 C C . GLY A 1 191 ? 22.465 20.514 -3.578 1 74.3 191 GLY A C 1
ATOM 1494 O O . GLY A 1 191 ? 21.83 19.828 -4.382 1 74.3 191 GLY A O 1
ATOM 1495 N N . LEU A 1 192 ? 22.897 20.122 -2.412 1 86.07 192 LEU A N 1
ATOM 1496 C CA . LEU A 1 192 ? 22.379 18.874 -1.862 1 86.07 192 LEU A CA 1
ATOM 1497 C C . LEU A 1 192 ? 21.166 19.132 -0.975 1 86.07 192 LEU A C 1
ATOM 1499 O O . LEU A 1 192 ? 21.008 20.231 -0.437 1 86.07 192 LEU A O 1
ATOM 1503 N N . LEU A 1 193 ? 20.371 18.207 -0.915 1 84.84 193 LEU A N 1
ATOM 1504 C CA . LEU A 1 193 ? 19.186 18.277 -0.068 1 84.84 193 LEU A CA 1
ATOM 1505 C C . LEU A 1 193 ? 19.241 17.223 1.033 1 84.84 193 LEU A C 1
ATOM 1507 O O . LEU A 1 193 ? 19.745 16.119 0.816 1 84.84 193 LEU A O 1
ATOM 1511 N N . CYS A 1 194 ? 18.843 17.631 2.165 1 90.64 194 CYS A N 1
ATOM 1512 C CA . CYS A 1 194 ? 18.722 16.657 3.244 1 90.64 194 CYS A CA 1
ATOM 1513 C C . CYS A 1 194 ? 17.576 15.688 2.977 1 90.64 194 CYS A C 1
ATOM 1515 O O . CYS A 1 194 ? 16.407 16.076 3.022 1 90.64 194 CYS A O 1
ATOM 1517 N N . SER A 1 195 ? 17.952 14.433 2.64 1 90.15 195 SER A N 1
ATOM 1518 C CA . SER A 1 195 ? 16.956 13.469 2.183 1 90.15 195 SER A CA 1
ATOM 1519 C C . SER A 1 195 ? 17.012 12.184 3.003 1 90.15 195 SER A C 1
ATOM 1521 O O . SER A 1 195 ? 18.061 11.836 3.549 1 90.15 195 SER A O 1
ATOM 1523 N N . PRO A 1 196 ? 15.896 11.489 3.138 1 91.4 196 PRO A N 1
ATOM 1524 C CA . PRO A 1 196 ? 15.893 10.22 3.869 1 91.4 196 PRO A CA 1
ATOM 1525 C C . PRO A 1 196 ? 16.696 9.13 3.163 1 91.4 196 PRO A C 1
ATOM 1527 O O . PRO A 1 196 ? 16.584 8.965 1.946 1 91.4 196 PRO A O 1
ATOM 1530 N N . THR A 1 197 ? 17.483 8.384 3.907 1 93.84 197 THR A N 1
ATOM 1531 C CA . THR A 1 197 ? 18.327 7.356 3.308 1 93.84 197 THR A CA 1
ATOM 1532 C C . THR A 1 197 ? 18.052 5.995 3.94 1 93.84 197 THR A C 1
ATOM 1534 O O . THR A 1 197 ? 18.495 4.965 3.427 1 93.84 197 THR A O 1
ATOM 1537 N N . LYS A 1 198 ? 17.418 5.983 5.04 1 93.98 198 LYS A N 1
ATOM 1538 C CA . LYS A 1 198 ? 17.024 4.746 5.709 1 93.98 198 LYS A CA 1
ATOM 1539 C C . LYS A 1 198 ? 15.584 4.824 6.206 1 93.98 198 LYS A C 1
ATOM 1541 O O . LYS A 1 198 ? 15.16 5.853 6.737 1 93.98 198 LYS A O 1
ATOM 1546 N N . PHE A 1 199 ? 14.901 3.729 5.968 1 91.74 199 PHE A N 1
ATOM 1547 C CA . PHE A 1 199 ? 13.492 3.685 6.339 1 91.74 199 PHE A CA 1
ATOM 1548 C C . PHE A 1 199 ? 13.205 2.486 7.235 1 91.74 199 PHE A C 1
ATOM 1550 O O . PHE A 1 199 ? 13.976 1.525 7.26 1 91.74 199 PHE A O 1
ATOM 1557 N N . ASP A 1 200 ? 12.215 2.629 7.992 1 92.84 200 ASP A N 1
ATOM 1558 C CA . ASP A 1 200 ? 11.678 1.534 8.794 1 92.84 200 ASP A CA 1
ATOM 1559 C C . ASP A 1 200 ? 10.152 1.527 8.761 1 92.84 200 ASP A C 1
ATOM 1561 O O . ASP A 1 200 ? 9.536 2.35 8.08 1 92.84 200 ASP A O 1
ATOM 1565 N N . THR A 1 201 ? 9.582 0.507 9.365 1 92.39 201 THR A N 1
ATOM 1566 C CA . THR A 1 201 ? 8.127 0.405 9.353 1 92.39 201 THR A CA 1
ATOM 1567 C C . THR A 1 201 ? 7.59 0.167 10.762 1 92.39 201 THR A C 1
ATOM 1569 O O . THR A 1 201 ? 8.271 -0.429 11.599 1 92.39 201 THR A O 1
ATOM 1572 N N . VAL A 1 202 ? 6.466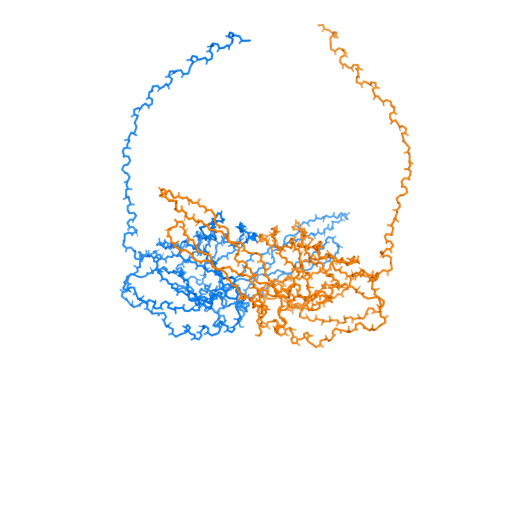 0.754 10.992 1 94.99 202 VAL A N 1
ATOM 1573 C CA . VAL A 1 202 ? 5.746 0.534 12.242 1 94.99 202 VAL A CA 1
ATOM 1574 C C . VAL A 1 202 ? 4.352 -0.015 11.946 1 94.99 202 VAL A C 1
ATOM 1576 O O . VAL A 1 202 ? 3.678 0.45 11.024 1 94.99 202 VAL A O 1
ATOM 1579 N N . VAL A 1 203 ? 3.991 -1.063 12.732 1 94.43 203 VAL A N 1
ATOM 1580 C CA . VAL A 1 203 ? 2.669 -1.659 12.571 1 94.43 203 VAL A CA 1
ATOM 1581 C C . VAL A 1 203 ? 1.661 -0.926 13.453 1 94.43 203 VAL A C 1
ATOM 1583 O O . VAL A 1 203 ? 1.877 -0.771 14.657 1 94.43 203 VAL A O 1
ATOM 1586 N N . VAL A 1 204 ? 0.642 -0.43 12.814 1 94.43 204 VAL A N 1
ATOM 1587 C CA . VAL A 1 204 ? -0.45 0.212 13.537 1 94.43 204 VAL A CA 1
ATOM 1588 C C . VAL A 1 204 ? -1.693 -0.674 13.49 1 94.43 204 VAL A C 1
ATOM 1590 O O . VAL A 1 204 ? -2.133 -1.079 12.411 1 94.43 204 VAL A O 1
ATOM 1593 N N . GLU A 1 205 ? -2.204 -0.896 14.643 1 92.21 205 GLU A N 1
ATOM 1594 C CA . GLU A 1 205 ? -3.404 -1.724 14.715 1 92.21 205 GLU A CA 1
ATOM 1595 C C . GLU A 1 205 ? -4.653 -0.918 14.37 1 92.21 205 GLU A C 1
ATOM 1597 O O . GLU A 1 205 ? -4.75 0.263 14.712 1 92.21 205 GLU A O 1
ATOM 1602 N N . SER A 1 206 ? -5.506 -1.5 13.626 1 90.25 206 SER A N 1
ATOM 1603 C CA . SER A 1 206 ? -6.791 -0.909 13.267 1 90.25 206 SER A CA 1
ATOM 1604 C C . SER A 1 206 ? -7.927 -1.914 13.434 1 90.25 206 SER A C 1
ATOM 1606 O O . SER A 1 206 ? -7.686 -3.117 13.552 1 90.25 206 SER A O 1
ATOM 1608 N N . PRO A 1 207 ? -9.151 -1.45 13.52 1 87.39 207 PRO A N 1
ATOM 1609 C CA . PRO A 1 207 ? -10.288 -2.364 13.649 1 87.39 207 PRO A CA 1
ATOM 1610 C C . PRO A 1 207 ? -10.413 -3.321 12.465 1 87.39 207 PRO A C 1
ATOM 1612 O O . PRO A 1 207 ? -11.043 -4.375 12.582 1 87.39 207 PRO A O 1
ATOM 1615 N N . ASN A 1 208 ? -9.898 -2.988 11.329 1 89.17 208 ASN A N 1
ATOM 1616 C CA . ASN A 1 208 ? -10.084 -3.759 10.105 1 89.17 208 ASN A CA 1
ATOM 1617 C C . ASN A 1 208 ? -8.782 -4.416 9.654 1 89.17 208 ASN A C 1
ATOM 1619 O O . ASN A 1 208 ? -8.639 -4.782 8.486 1 89.17 208 ASN A O 1
ATOM 1623 N N . GLY A 1 209 ? -7.863 -4.501 10.536 1 89.18 209 GLY A N 1
ATOM 1624 C CA . GLY A 1 209 ? -6.571 -5.092 10.228 1 89.18 209 GLY A CA 1
ATOM 1625 C C . GLY A 1 209 ? -5.409 -4.149 10.479 1 89.18 209 GLY A C 1
ATOM 1626 O O . GLY A 1 209 ? -5.594 -2.933 10.554 1 89.18 209 GLY A O 1
ATOM 1627 N N . ALA A 1 210 ? -4.3 -4.727 10.503 1 90.51 210 ALA A N 1
ATOM 1628 C CA . ALA A 1 210 ? -3.11 -3.928 10.783 1 90.51 210 ALA A CA 1
ATOM 1629 C C . ALA A 1 210 ? -2.676 -3.141 9.549 1 90.51 210 ALA A C 1
ATOM 1631 O O . ALA A 1 210 ? -2.955 -3.544 8.418 1 90.51 210 ALA A O 1
ATOM 1632 N N . GLU A 1 211 ? -2.083 -2.002 9.842 1 88.34 211 GLU A N 1
ATOM 1633 C CA . GLU A 1 211 ? -1.518 -1.158 8.793 1 88.34 211 GLU A CA 1
ATOM 1634 C C . GLU A 1 211 ? -0.034 -0.899 9.034 1 88.34 211 GLU A C 1
ATOM 1636 O O . GLU A 1 211 ? 0.443 -0.992 10.167 1 88.34 211 GLU A O 1
ATOM 1641 N N . ILE A 1 212 ? 0.627 -0.623 7.966 1 88.34 212 ILE A N 1
ATOM 1642 C CA . ILE A 1 212 ? 2.053 -0.338 8.08 1 88.34 212 ILE A CA 1
ATOM 1643 C C . ILE A 1 212 ? 2.307 1.142 7.803 1 88.34 212 ILE A C 1
ATOM 1645 O O . ILE A 1 212 ? 1.714 1.719 6.889 1 88.34 212 ILE A O 1
ATOM 1649 N N . VAL A 1 213 ? 3.089 1.651 8.68 1 90.94 213 VAL A N 1
ATOM 1650 C CA . VAL A 1 213 ? 3.503 3.039 8.507 1 90.94 213 VAL A CA 1
ATOM 1651 C C . VAL A 1 213 ? 5.009 3.104 8.265 1 90.94 213 VAL A C 1
ATOM 1653 O O . VAL A 1 213 ? 5.794 2.562 9.047 1 90.94 213 VAL A O 1
ATOM 1656 N N . GLN A 1 214 ? 5.348 3.733 7.224 1 89.95 214 GLN A N 1
ATOM 1657 C CA . GLN A 1 214 ? 6.768 3.908 6.937 1 89.95 214 GLN A CA 1
ATOM 1658 C C . GLN A 1 214 ? 7.353 5.064 7.745 1 89.95 214 GLN A C 1
ATOM 1660 O O . GLN A 1 214 ? 6.736 6.125 7.856 1 89.95 214 GLN A O 1
ATOM 1665 N N . THR A 1 215 ? 8.515 4.841 8.294 1 94.23 215 THR A N 1
ATOM 1666 C CA . THR A 1 215 ? 9.178 5.872 9.084 1 94.23 215 THR A CA 1
ATOM 1667 C C . THR A 1 215 ? 10.575 6.157 8.539 1 94.23 215 THR A C 1
ATOM 1669 O O . THR A 1 215 ? 11.199 5.285 7.93 1 94.23 215 THR A O 1
ATOM 1672 N N . VAL A 1 216 ? 10.991 7.371 8.737 1 94.09 216 VAL A N 1
ATOM 1673 C CA . VAL A 1 216 ? 12.343 7.766 8.356 1 94.09 216 VAL A CA 1
ATOM 1674 C C . VAL A 1 216 ? 13.304 7.503 9.514 1 94.09 216 VAL A C 1
ATOM 1676 O O . VAL A 1 216 ? 13.081 7.971 10.633 1 94.09 216 VAL A O 1
ATOM 1679 N N . GLU A 1 217 ? 14.358 6.784 9.249 1 95.31 217 GLU A N 1
ATOM 1680 C CA . GLU A 1 217 ? 15.311 6.433 10.298 1 95.31 217 GLU A CA 1
ATOM 1681 C C . GLU A 1 217 ? 16.565 7.299 10.216 1 95.31 217 GLU A C 1
ATOM 1683 O O . GLU A 1 217 ? 17.197 7.583 11.236 1 95.31 217 GLU A O 1
ATOM 1688 N N . ASN A 1 218 ? 16.919 7.603 8.982 1 96.38 218 ASN A N 1
ATOM 1689 C CA . ASN A 1 218 ? 18.145 8.373 8.805 1 96.38 218 ASN A CA 1
ATOM 1690 C C . ASN A 1 218 ? 18.02 9.371 7.657 1 96.38 218 ASN A C 1
ATOM 1692 O O . ASN A 1 218 ? 17.279 9.134 6.702 1 96.38 218 ASN A O 1
ATOM 1696 N N . CYS A 1 219 ? 18.675 10.5 7.812 1 94.64 219 CYS A N 1
ATOM 1697 C CA . CYS A 1 219 ? 18.727 11.539 6.79 1 94.64 219 CYS A CA 1
ATOM 1698 C C . CYS A 1 219 ? 20.169 11.882 6.435 1 94.64 219 CYS A C 1
ATOM 1700 O O . CYS A 1 219 ? 21.036 11.921 7.309 1 94.64 219 CYS A O 1
ATOM 1702 N N . GLU A 1 220 ? 20.411 12.111 5.154 1 94.6 220 GLU A N 1
ATOM 1703 C CA . GLU A 1 220 ? 21.731 12.509 4.674 1 94.6 220 GLU A CA 1
ATOM 1704 C C . GLU A 1 220 ? 21.623 13.532 3.547 1 94.6 220 GLU A C 1
ATOM 1706 O O . GLU A 1 220 ? 20.591 13.622 2.88 1 94.6 220 GLU A O 1
ATOM 1711 N N . MET A 1 221 ? 22.704 14.284 3.419 1 93.05 221 MET A N 1
ATOM 1712 C CA . MET A 1 221 ? 22.764 15.214 2.295 1 93.05 221 MET A CA 1
ATOM 1713 C C . MET A 1 221 ? 22.937 14.465 0.977 1 93.05 221 MET A C 1
ATOM 1715 O O . MET A 1 221 ? 23.934 13.769 0.781 1 93.05 221 MET A O 1
ATOM 1719 N N . LYS A 1 222 ? 21.908 14.557 0.162 1 90.68 222 LYS A N 1
ATOM 1720 C CA . LYS A 1 222 ? 21.919 13.824 -1.101 1 90.68 222 LYS A CA 1
ATOM 1721 C C . LYS A 1 222 ? 21.498 14.721 -2.261 1 90.68 222 LYS A C 1
ATOM 1723 O O . LYS A 1 222 ? 20.881 15.767 -2.052 1 90.68 222 LYS A O 1
ATOM 1728 N N . GLU A 1 223 ? 21.941 14.24 -3.436 1 88.51 223 GLU A N 1
ATOM 1729 C CA . GLU A 1 223 ? 21.448 14.9 -4.641 1 88.51 223 GLU A CA 1
ATOM 1730 C C . GLU A 1 223 ? 19.961 14.629 -4.849 1 88.51 223 GLU A C 1
ATOM 1732 O O . GLU A 1 223 ? 19.353 13.863 -4.099 1 88.51 223 GLU A O 1
ATOM 1737 N N . ASN A 1 224 ? 19.369 15.235 -5.832 1 81.3 224 ASN A N 1
ATOM 1738 C CA . ASN A 1 224 ? 17.946 15.085 -6.115 1 81.3 224 ASN A CA 1
ATOM 1739 C C . ASN A 1 224 ? 17.592 13.641 -6.461 1 81.3 224 ASN A C 1
ATOM 1741 O O . ASN A 1 224 ? 16.466 13.2 -6.225 1 81.3 224 ASN A O 1
ATOM 1745 N N . CYS A 1 225 ? 18.548 13.053 -7.099 1 88.18 225 CYS A N 1
ATOM 1746 C CA . CYS A 1 225 ? 18.43 11.635 -7.422 1 88.18 225 CYS A CA 1
ATOM 1747 C C . CYS A 1 225 ? 19.559 10.835 -6.784 1 88.18 225 CYS A C 1
ATOM 1749 O O . CYS A 1 225 ? 20.735 11.098 -7.042 1 88.18 225 CYS A O 1
ATOM 1751 N N . TYR A 1 226 ? 19.156 9.914 -5.895 1 90.6 226 TYR A N 1
ATOM 1752 C CA . TYR A 1 226 ? 20.208 9.251 -5.132 1 90.6 226 TYR A CA 1
ATOM 1753 C C . TYR A 1 226 ? 19.862 7.788 -4.882 1 90.6 226 TYR A C 1
ATOM 1755 O O . TYR A 1 226 ? 18.703 7.387 -5.012 1 90.6 226 TYR A O 1
ATOM 1763 N N . ARG A 1 227 ? 20.857 7.064 -4.623 1 93.26 227 ARG A N 1
ATOM 1764 C CA . ARG A 1 227 ? 20.725 5.635 -4.356 1 93.26 227 ARG A CA 1
ATOM 1765 C C . ARG A 1 227 ? 20.592 5.368 -2.86 1 93.26 227 ARG A C 1
ATOM 1767 O O . ARG A 1 227 ? 21.288 5.984 -2.05 1 93.26 227 ARG A O 1
ATOM 1774 N N . ILE A 1 228 ? 19.708 4.491 -2.499 1 92.77 228 ILE A N 1
ATOM 1775 C CA . ILE A 1 228 ? 19.622 4.032 -1.117 1 92.77 228 ILE A CA 1
ATOM 1776 C C . ILE A 1 228 ? 19.795 2.516 -1.064 1 92.77 228 ILE A C 1
ATOM 1778 O O . ILE A 1 228 ? 19.672 1.835 -2.085 1 92.77 228 ILE A O 1
ATOM 1782 N N . SER A 1 229 ? 20.093 2.042 0.12 1 94.34 229 SER A N 1
ATOM 1783 C CA . SER A 1 229 ? 20.292 0.608 0.303 1 94.34 229 SER A CA 1
ATOM 1784 C C . SER A 1 229 ? 18.97 -0.148 0.23 1 94.34 229 SER A C 1
ATOM 1786 O O . SER A 1 229 ? 17.946 0.333 0.72 1 94.34 229 SER A O 1
ATOM 1788 N N . TYR A 1 230 ? 18.961 -1.215 -0.44 1 93.67 230 TYR A N 1
ATOM 1789 C CA . TYR A 1 230 ? 17.9 -2.214 -0.489 1 93.67 230 TYR A CA 1
ATOM 1790 C C . TYR A 1 230 ? 18.479 -3.624 -0.487 1 93.67 230 TYR A C 1
ATOM 1792 O O . TYR A 1 230 ? 19.045 -4.071 -1.487 1 93.67 230 TYR A O 1
ATOM 1800 N N . LEU A 1 231 ? 18.19 -4.303 0.588 1 95.01 231 LEU A N 1
ATOM 1801 C CA . LEU A 1 231 ? 18.925 -5.542 0.818 1 95.01 231 LEU A CA 1
ATOM 1802 C C . LEU A 1 231 ? 18.12 -6.748 0.347 1 95.01 231 LEU A C 1
ATOM 1804 O O . LEU A 1 231 ? 16.904 -6.803 0.542 1 95.01 231 LEU A O 1
ATOM 1808 N N . GLU A 1 232 ? 18.807 -7.64 -0.235 1 93.69 232 GLU A N 1
ATOM 1809 C CA . GLU A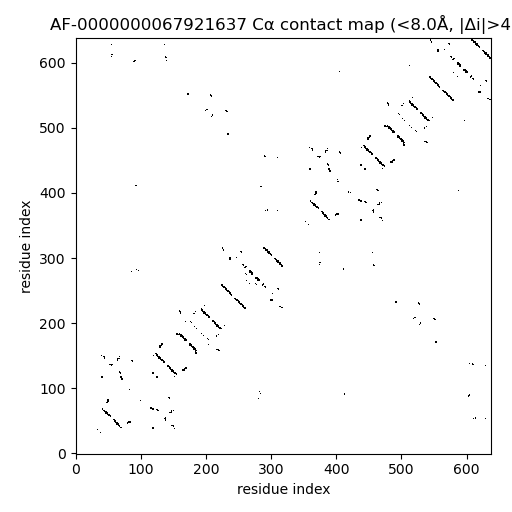 1 232 ? 18.284 -8.959 -0.576 1 93.69 232 GLU A CA 1
ATOM 1810 C C . GLU A 1 232 ? 19.191 -10.067 -0.048 1 93.69 232 GLU A C 1
ATOM 1812 O O . GLU A 1 232 ? 20.409 -9.893 0.032 1 93.69 232 GLU A O 1
ATOM 1817 N N . TYR A 1 233 ? 18.594 -11.134 0.274 1 94.28 233 TYR A N 1
ATOM 1818 C CA . TYR A 1 233 ? 19.337 -12.254 0.842 1 94.28 233 TYR A CA 1
ATOM 1819 C C . TYR A 1 233 ? 19.104 -13.527 0.038 1 94.28 233 TYR A C 1
ATOM 1821 O O . TYR A 1 233 ? 17.985 -13.791 -0.408 1 94.28 233 TYR A O 1
ATOM 1829 N N . TYR A 1 234 ? 20.156 -14.281 -0.085 1 92.93 234 TYR A N 1
ATOM 1830 C CA . TYR A 1 234 ? 20.099 -15.549 -0.802 1 92.93 234 TYR A CA 1
ATOM 1831 C C . TYR A 1 234 ? 20.924 -16.615 -0.091 1 92.93 234 TYR A C 1
ATOM 1833 O O . TYR A 1 234 ? 21.891 -16.299 0.606 1 92.93 234 TYR A O 1
ATOM 1841 N N . TYR A 1 235 ? 20.46 -17.809 -0.243 1 94.62 235 TYR A N 1
ATOM 1842 C CA . TYR A 1 235 ? 21.34 -18.904 0.148 1 94.62 235 TYR A CA 1
ATOM 1843 C C . TYR A 1 235 ? 22.327 -19.235 -0.965 1 94.62 235 TYR A C 1
ATOM 1845 O O . TYR A 1 235 ? 21.935 -19.392 -2.124 1 94.62 235 TYR A O 1
ATOM 1853 N N . GLU A 1 236 ? 23.539 -19.245 -0.608 1 94.17 236 GLU A N 1
ATOM 1854 C CA . GLU A 1 236 ? 24.593 -19.573 -1.563 1 94.17 236 GLU A CA 1
ATOM 1855 C C . GLU A 1 236 ? 25.362 -20.818 -1.13 1 94.17 236 GLU A C 1
ATOM 1857 O O . GLU A 1 236 ? 25.551 -21.053 0.066 1 94.17 236 GLU A O 1
ATOM 1862 N N . VAL A 1 237 ? 25.705 -21.555 -2.133 1 93.91 237 VAL A N 1
ATOM 1863 C CA . VAL A 1 237 ? 26.528 -22.734 -1.881 1 93.91 237 VAL A CA 1
ATOM 1864 C C . VAL A 1 237 ? 27.939 -22.503 -2.418 1 93.91 237 VAL A C 1
ATOM 1866 O O . VAL A 1 237 ? 28.113 -22.098 -3.57 1 93.91 237 VAL A O 1
ATOM 1869 N N . VAL A 1 238 ? 28.883 -22.685 -1.521 1 91.59 238 VAL A N 1
ATOM 1870 C CA . VAL A 1 238 ? 30.285 -22.549 -1.899 1 91.59 238 VAL A CA 1
ATOM 1871 C C . VAL A 1 238 ? 30.99 -23.898 -1.769 1 91.59 238 VAL A C 1
ATOM 1873 O O . VAL A 1 238 ? 30.857 -24.578 -0.749 1 91.59 238 VAL A O 1
ATOM 1876 N N . TYR A 1 239 ? 31.576 -24.218 -2.881 1 88.37 239 TYR A N 1
ATOM 1877 C CA . TYR A 1 239 ? 32.338 -25.462 -2.87 1 88.37 239 TYR A CA 1
ATOM 1878 C C . TYR A 1 239 ? 33.81 -25.197 -2.577 1 88.37 239 TYR A C 1
ATOM 1880 O O . TYR A 1 239 ? 34.429 -24.335 -3.205 1 88.37 239 TYR A O 1
ATOM 1888 N N . HIS A 1 240 ? 34.29 -25.831 -1.53 1 87.92 240 HIS A N 1
ATOM 1889 C CA . HIS A 1 240 ? 35.695 -25.674 -1.17 1 87.92 240 HIS A CA 1
ATOM 1890 C C . HIS A 1 240 ? 36.574 -26.653 -1.941 1 87.92 240 HIS A C 1
ATOM 1892 O O . HIS A 1 240 ? 36.067 -27.559 -2.606 1 87.92 240 HIS A O 1
ATOM 1898 N N . SER A 1 241 ? 37.914 -26.399 -2.012 1 87.97 241 SER A N 1
ATOM 1899 C CA . SER A 1 241 ? 38.893 -27.201 -2.738 1 87.97 241 SER A CA 1
ATOM 1900 C C . SER A 1 241 ? 38.86 -28.657 -2.286 1 87.97 241 SER A C 1
ATOM 1902 O O . SER A 1 241 ? 39.141 -29.564 -3.072 1 87.97 241 SER A O 1
ATOM 1904 N N . ASN A 1 242 ? 38.461 -28.877 -1.044 1 88.48 242 ASN A N 1
ATOM 1905 C CA . ASN A 1 242 ? 38.404 -30.242 -0.53 1 88.48 242 ASN A CA 1
ATOM 1906 C C . ASN A 1 242 ? 37.105 -30.937 -0.928 1 88.48 242 ASN A C 1
ATOM 1908 O O . ASN A 1 242 ? 36.873 -32.089 -0.557 1 88.48 242 ASN A O 1
ATOM 1912 N N . GLY A 1 243 ? 36.24 -30.245 -1.683 1 83.82 243 GLY A N 1
ATOM 1913 C CA . GLY A 1 243 ? 34.987 -30.822 -2.143 1 83.82 243 GLY A CA 1
ATOM 1914 C C . GLY A 1 243 ? 33.831 -30.572 -1.194 1 83.82 243 GLY A C 1
ATOM 1915 O O . GLY A 1 243 ? 32.703 -30.993 -1.456 1 83.82 243 GLY A O 1
ATOM 1916 N N . SER A 1 244 ? 34.176 -29.908 0.033 1 88.72 244 SER A N 1
ATOM 1917 C CA . SER A 1 244 ? 33.114 -29.667 1.005 1 88.72 244 SER A CA 1
ATOM 1918 C C . SER A 1 244 ? 32.191 -28.543 0.548 1 88.72 244 SER A C 1
ATOM 1920 O O . SER A 1 244 ? 32.643 -27.568 -0.055 1 88.72 244 SER A O 1
ATOM 1922 N N . LYS A 1 245 ? 30.926 -28.858 0.689 1 89.44 245 LYS A N 1
ATOM 1923 C CA . LYS A 1 245 ? 29.87 -27.909 0.349 1 89.44 245 LYS A CA 1
ATOM 1924 C C . LYS A 1 245 ? 29.442 -27.102 1.571 1 89.44 245 LYS A C 1
ATOM 1926 O O . LYS A 1 245 ? 29.199 -27.665 2.64 1 89.44 245 LYS A O 1
ATOM 1931 N N . GLU A 1 246 ? 29.626 -25.769 1.515 1 92.34 246 GLU A N 1
ATOM 1932 C CA . GLU A 1 246 ? 29.186 -24.887 2.592 1 92.34 246 GLU A CA 1
ATOM 1933 C C . GLU A 1 246 ? 28.047 -23.981 2.133 1 92.34 246 GLU A C 1
ATOM 1935 O O . GLU A 1 246 ? 28.139 -23.343 1.082 1 92.34 246 GLU A O 1
ATOM 1940 N N . GLU A 1 247 ? 26.929 -24.07 2.9 1 92.21 247 GLU A N 1
ATOM 1941 C CA . GLU A 1 247 ? 25.814 -23.167 2.632 1 92.21 247 GLU A CA 1
ATOM 1942 C C . GLU A 1 247 ? 25.939 -21.88 3.443 1 92.21 247 GLU A C 1
ATOM 1944 O O . GLU A 1 247 ? 26.149 -21.923 4.657 1 92.21 247 GLU A O 1
ATOM 1949 N N . ARG A 1 248 ? 25.911 -20.785 2.801 1 93.85 248 ARG A N 1
ATOM 1950 C CA . ARG A 1 248 ? 26.002 -19.494 3.476 1 93.85 248 ARG A CA 1
ATOM 1951 C C . ARG A 1 248 ? 24.904 -18.549 3 1 93.85 248 ARG A C 1
ATOM 1953 O O . ARG A 1 248 ? 24.236 -18.819 2 1 93.85 248 ARG A O 1
ATOM 1960 N N . VAL A 1 249 ? 24.687 -17.56 3.83 1 95.16 249 VAL A N 1
ATOM 1961 C CA . VAL A 1 249 ? 23.716 -16.532 3.469 1 95.16 249 VAL A CA 1
ATOM 1962 C C . VAL A 1 249 ? 24.427 -15.37 2.779 1 95.16 249 VAL A C 1
ATOM 1964 O O . VAL A 1 249 ? 25.381 -14.807 3.322 1 95.16 249 VAL A O 1
ATOM 1967 N N . LYS A 1 250 ? 24.054 -15.181 1.636 1 94.71 250 LYS A N 1
ATOM 1968 C CA . LYS A 1 250 ? 24.607 -14.062 0.879 1 94.71 250 LYS A CA 1
ATOM 1969 C C . LYS A 1 250 ? 23.698 -12.839 0.963 1 94.71 250 LYS A C 1
ATOM 1971 O O . LYS A 1 250 ? 22.517 -12.913 0.618 1 94.71 250 LYS A O 1
ATOM 1976 N N . GLU A 1 251 ? 24.23 -11.753 1.433 1 95.9 251 GLU A N 1
ATOM 1977 C CA . GLU A 1 251 ? 23.525 -10.477 1.502 1 95.9 251 GLU A CA 1
ATOM 1978 C C . GLU A 1 251 ? 23.962 -9.544 0.376 1 95.9 251 GLU A C 1
ATOM 1980 O O . GLU A 1 251 ? 25.15 -9.248 0.234 1 95.9 251 GLU A O 1
ATOM 1985 N N . ILE A 1 252 ? 23.041 -9.162 -0.463 1 95.8 252 ILE A N 1
ATOM 1986 C CA . ILE A 1 252 ? 23.353 -8.259 -1.565 1 95.8 252 ILE A CA 1
ATOM 1987 C C . ILE A 1 252 ? 22.563 -6.962 -1.41 1 95.8 252 ILE A C 1
ATOM 1989 O O . ILE A 1 252 ? 21.336 -6.986 -1.288 1 95.8 252 ILE A O 1
ATOM 1993 N N . ASP A 1 253 ? 23.276 -5.869 -1.394 1 96.6 253 ASP A N 1
ATOM 1994 C CA . ASP A 1 253 ? 22.613 -4.571 -1.474 1 96.6 253 ASP A CA 1
ATOM 1995 C C . ASP A 1 253 ? 22.305 -4.2 -2.923 1 96.6 253 ASP A C 1
ATOM 1997 O O . ASP A 1 253 ? 23.135 -3.593 -3.604 1 96.6 253 ASP A O 1
ATOM 2001 N N . VAL A 1 254 ? 21.089 -4.551 -3.336 1 94.78 254 VAL A N 1
ATOM 2002 C CA . VAL A 1 254 ? 20.723 -4.328 -4.73 1 94.78 254 VAL A CA 1
ATOM 2003 C C . VAL A 1 254 ? 20.465 -2.841 -4.966 1 94.78 254 VAL A C 1
ATOM 2005 O O . VAL A 1 254 ? 20.536 -2.365 -6.102 1 94.78 254 VAL A O 1
ATOM 2008 N N . GLY A 1 255 ? 20.092 -2.125 -3.977 1 93.84 255 GLY A N 1
ATOM 2009 C CA . GLY A 1 255 ? 19.895 -0.686 -4.056 1 93.84 255 GLY A CA 1
ATOM 2010 C C . GLY A 1 255 ? 18.58 -0.299 -4.705 1 93.84 255 GLY A C 1
ATOM 2011 O O . GLY A 1 255 ? 17.924 -1.132 -5.336 1 93.84 255 GLY A O 1
ATOM 2012 N N . ARG A 1 256 ? 18.175 0.943 -4.507 1 90.07 256 ARG A N 1
ATOM 2013 C CA . ARG A 1 256 ? 17.009 1.571 -5.12 1 90.07 256 ARG A CA 1
ATOM 2014 C C . ARG A 1 256 ? 17.256 3.054 -5.374 1 90.07 256 ARG A C 1
ATOM 2016 O O . ARG A 1 256 ? 18.038 3.689 -4.662 1 90.07 256 ARG A O 1
ATOM 2023 N N . CYS A 1 257 ? 16.627 3.474 -6.424 1 88.84 257 CYS A N 1
ATOM 2024 C CA . CYS A 1 257 ? 16.764 4.892 -6.736 1 88.84 257 CYS A CA 1
ATOM 2025 C C . CYS A 1 257 ? 15.568 5.683 -6.22 1 88.84 257 CYS A C 1
ATOM 2027 O O . CYS A 1 257 ? 14.419 5.307 -6.461 1 88.84 257 CYS A O 1
ATOM 2029 N N . LEU A 1 258 ? 15.925 6.657 -5.461 1 85.44 258 LEU A N 1
ATOM 2030 C CA . LEU A 1 258 ? 14.899 7.537 -4.913 1 85.44 258 LEU A CA 1
ATOM 2031 C C . LEU A 1 258 ? 15.186 8.992 -5.265 1 85.44 258 LEU A C 1
ATOM 2033 O O . LEU A 1 258 ? 16.326 9.348 -5.573 1 85.44 258 LEU A O 1
ATOM 2037 N N . GLY A 1 259 ? 14.165 9.725 -5.185 1 79.45 259 GLY A N 1
ATOM 2038 C CA . GLY A 1 259 ? 14.32 11.15 -5.429 1 79.45 259 GLY A CA 1
ATOM 2039 C C . GLY A 1 259 ? 13.418 11.667 -6.534 1 79.45 259 GLY A C 1
ATOM 2040 O O . GLY A 1 259 ? 12.571 10.933 -7.046 1 79.45 259 GLY A O 1
ATOM 2041 N N . GLY A 1 260 ? 13.506 12.977 -6.72 1 71.06 260 GLY A N 1
ATOM 2042 C CA . GLY A 1 260 ? 12.666 13.619 -7.718 1 71.06 260 GLY A CA 1
ATOM 2043 C C . GLY A 1 260 ? 13.458 14.382 -8.763 1 71.06 260 GLY A C 1
ATOM 2044 O O . GLY A 1 260 ? 14.447 15.043 -8.44 1 71.06 260 GLY A O 1
ATOM 2045 N N . CYS A 1 261 ? 13.255 13.888 -10.046 1 72.41 261 CYS A N 1
ATOM 2046 C CA . CYS A 1 261 ? 13.983 14.539 -11.129 1 72.41 261 CYS A CA 1
ATOM 2047 C C . CYS A 1 261 ? 13.097 15.547 -11.852 1 72.41 261 CYS A C 1
ATOM 2049 O O . CYS A 1 261 ? 11.883 15.359 -11.945 1 72.41 261 CYS A O 1
ATOM 2051 N N . SER A 1 262 ? 13.317 16.816 -11.583 1 56.37 262 SER A N 1
ATOM 2052 C CA . SER A 1 262 ? 12.6 17.927 -12.2 1 56.37 262 SER A CA 1
ATOM 2053 C C . SER A 1 262 ? 12.251 17.622 -13.653 1 56.37 262 SER A C 1
ATOM 2055 O O . SER A 1 262 ? 11.815 18.508 -14.391 1 56.37 262 SER A O 1
ATOM 2057 N N . SER A 1 263 ? 12.617 16.364 -14.146 1 45.67 263 SER A N 1
ATOM 2058 C CA . SER A 1 263 ? 12.347 16.504 -15.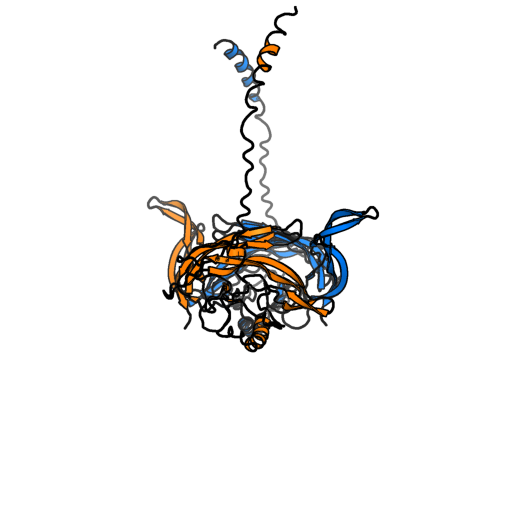573 1 45.67 263 SER A CA 1
ATOM 2059 C C . SER A 1 263 ? 10.848 16.524 -15.853 1 45.67 263 SER A C 1
ATOM 2061 O O . SER A 1 263 ? 10.102 15.694 -15.328 1 45.67 263 SER A O 1
ATOM 2063 N N . GLY A 1 264 ? 10.068 17.678 -16.413 1 46.99 264 GLY A N 1
ATOM 2064 C CA . GLY A 1 264 ? 8.749 18.187 -16.752 1 46.99 264 GLY A CA 1
ATOM 2065 C C . GLY A 1 264 ? 7.796 18.209 -15.572 1 46.99 264 GLY A C 1
ATOM 2066 O O . GLY A 1 264 ? 8.098 17.656 -14.513 1 46.99 264 GLY A O 1
ATOM 2067 N N . SER A 1 265 ? 6.514 19.082 -15.356 1 44.56 265 SER A N 1
ATOM 2068 C CA . SER A 1 265 ? 5.499 19.637 -14.467 1 44.56 265 SER A CA 1
ATOM 2069 C C . SER A 1 265 ? 4.887 18.555 -13.583 1 44.56 265 SER A C 1
ATOM 2071 O O . SER A 1 265 ? 3.67 18.519 -13.389 1 44.56 265 SER A O 1
ATOM 2073 N N . HIS A 1 266 ? 5.447 17.419 -13.206 1 44.56 266 HIS A N 1
ATOM 2074 C CA . HIS A 1 266 ? 4.502 16.529 -12.541 1 44.56 266 HIS A CA 1
ATOM 2075 C C . HIS A 1 266 ? 4.613 16.643 -11.024 1 44.56 266 HIS A C 1
ATOM 2077 O O . HIS A 1 266 ? 4.151 15.761 -10.296 1 44.56 266 HIS A O 1
ATOM 2083 N N . CYS A 1 267 ? 5.346 17.59 -10.403 1 47.56 267 CYS A N 1
ATOM 2084 C CA . CYS A 1 267 ? 5.291 17.866 -8.972 1 47.56 267 CYS A CA 1
ATOM 2085 C C . CYS A 1 267 ? 3.998 18.583 -8.604 1 47.56 267 CYS A C 1
ATOM 2087 O O . CYS A 1 267 ? 3.72 19.671 -9.112 1 47.56 267 CYS A O 1
ATOM 2089 N N . LEU A 1 268 ? 3.171 17.84 -7.897 1 44.06 268 LEU A N 1
ATOM 2090 C CA . LEU A 1 268 ? 1.912 18.493 -7.556 1 44.06 268 LEU A CA 1
ATOM 2091 C C . LEU A 1 268 ? 2.113 19.51 -6.437 1 44.06 268 LEU A C 1
ATOM 2093 O O . LEU A 1 268 ? 1.438 20.541 -6.401 1 44.06 268 LEU A O 1
ATOM 2097 N N . LEU A 1 269 ? 2.976 19.111 -5.482 1 44.8 269 LEU A N 1
ATOM 2098 C CA . LEU A 1 269 ? 3.175 20.029 -4.366 1 44.8 269 LEU A CA 1
ATOM 2099 C C . LEU A 1 269 ? 4.647 20.096 -3.973 1 44.8 269 LEU A C 1
ATOM 2101 O O . LEU A 1 269 ? 5.26 19.07 -3.667 1 44.8 269 LEU A O 1
ATOM 2105 N N . ARG A 1 270 ? 5.216 21.25 -4.267 1 47.57 270 ARG A N 1
ATOM 2106 C CA . ARG A 1 270 ? 6.603 21.516 -3.901 1 47.57 270 ARG A CA 1
ATOM 2107 C C . ARG A 1 270 ? 6.692 22.157 -2.52 1 47.57 270 ARG A C 1
ATOM 2109 O O . ARG A 1 270 ? 5.725 22.754 -2.044 1 47.57 270 ARG A O 1
ATOM 2116 N N . ASP A 1 271 ? 7.823 21.788 -1.821 1 47.82 271 ASP A N 1
ATOM 2117 C CA . ASP A 1 271 ? 8.091 22.449 -0.547 1 47.82 271 ASP A CA 1
ATOM 2118 C C . ASP A 1 271 ? 8.191 23.962 -0.724 1 47.82 271 ASP A C 1
ATOM 2120 O O . ASP A 1 271 ? 8.826 24.442 -1.666 1 47.82 271 ASP A O 1
ATOM 2124 N N . SER A 1 272 ? 7.388 24.648 0.055 1 44.97 272 SER A N 1
ATOM 2125 C CA . SER A 1 272 ? 7.342 26.103 -0.051 1 44.97 272 SER A CA 1
ATOM 2126 C C . SER A 1 272 ? 8.725 26.715 0.148 1 44.97 272 SER A C 1
ATOM 2128 O O . SER A 1 272 ? 8.992 27.823 -0.323 1 44.97 272 SER A O 1
ATOM 2130 N N . ARG A 1 273 ? 9.492 26.07 0.879 1 47.85 273 ARG A N 1
ATOM 2131 C CA . ARG A 1 273 ? 10.781 26.681 1.188 1 47.85 273 ARG A CA 1
ATOM 2132 C C . ARG A 1 273 ? 11.836 26.283 0.161 1 47.85 273 ARG A C 1
ATOM 2134 O O . ARG A 1 273 ? 12.835 26.984 -0.013 1 47.85 273 ARG A O 1
ATOM 2141 N N . ASN A 1 274 ? 11.749 25.045 -0.372 1 48.73 274 ASN A N 1
ATOM 2142 C CA . ASN A 1 274 ? 12.691 24.569 -1.379 1 48.73 274 ASN A CA 1
ATOM 2143 C C . ASN A 1 274 ? 11.971 24.012 -2.603 1 48.73 274 ASN A C 1
ATOM 2145 O O . ASN A 1 274 ? 11.539 22.858 -2.603 1 48.73 274 ASN A O 1
ATOM 2149 N N . ARG A 1 275 ? 11.783 24.83 -3.517 1 49.64 275 ARG A N 1
ATOM 2150 C CA . ARG A 1 275 ? 11.023 24.527 -4.726 1 49.64 275 ARG A CA 1
ATOM 2151 C C . ARG A 1 275 ? 11.587 23.3 -5.434 1 49.64 275 ARG A C 1
ATOM 2153 O O . ARG A 1 275 ? 10.91 22.691 -6.265 1 49.64 275 ARG A O 1
ATOM 2160 N N . ASP A 1 276 ? 12.672 23.006 -5.118 1 51.77 276 ASP A N 1
ATOM 2161 C CA . ASP A 1 276 ? 13.265 21.834 -5.755 1 51.77 276 ASP A CA 1
ATOM 2162 C C . ASP A 1 276 ? 12.851 20.551 -5.038 1 51.77 276 ASP A C 1
ATOM 2164 O O . ASP A 1 276 ? 13.087 19.45 -5.539 1 51.77 276 ASP A O 1
ATOM 2168 N N . HIS A 1 277 ? 12.255 20.912 -3.901 1 52.06 277 HIS A N 1
ATOM 2169 C CA . HIS A 1 277 ? 11.77 19.788 -3.109 1 52.06 277 HIS A CA 1
ATOM 2170 C C . HIS A 1 277 ? 10.292 19.523 -3.375 1 52.06 277 HIS A C 1
ATOM 2172 O O . HIS A 1 277 ? 9.444 20.372 -3.091 1 52.06 277 HIS A O 1
ATOM 2178 N N . CYS A 1 278 ? 9.917 18.478 -4.123 1 50.11 278 CYS A N 1
ATOM 2179 C CA . CYS A 1 278 ? 8.536 18.099 -4.4 1 50.11 278 CYS A CA 1
ATOM 2180 C C . CYS A 1 278 ? 7.936 17.332 -3.228 1 50.11 278 CYS A C 1
ATOM 2182 O O . CYS A 1 278 ? 8.485 16.317 -2.798 1 50.11 278 CYS A O 1
ATOM 2184 N N . ILE A 1 279 ? 6.999 18.01 -2.549 1 46.9 279 ILE A N 1
ATOM 2185 C CA . ILE A 1 279 ? 6.331 17.395 -1.407 1 46.9 279 ILE A CA 1
ATOM 2186 C C . ILE A 1 279 ? 5.341 16.339 -1.896 1 46.9 279 ILE A C 1
ATOM 2188 O O . ILE A 1 279 ? 5.25 15.252 -1.321 1 46.9 279 ILE A O 1
ATOM 2192 N N . VAL A 1 280 ? 4.604 16.797 -2.917 1 43.87 280 VAL A N 1
ATOM 2193 C CA . VAL A 1 280 ? 3.589 15.883 -3.43 1 43.87 280 VAL A CA 1
ATOM 2194 C C . VAL A 1 280 ? 3.828 15.625 -4.916 1 43.87 280 VAL A C 1
ATOM 2196 O O . VAL A 1 280 ? 3.941 16.566 -5.705 1 43.87 280 VAL A O 1
ATOM 2199 N N . TRP A 1 281 ? 4.19 14.48 -5.143 1 44.27 281 TRP A N 1
ATOM 2200 C CA . TRP A 1 281 ? 4.425 14.071 -6.524 1 44.27 281 TRP A CA 1
ATOM 2201 C C . TRP A 1 281 ? 3.131 13.6 -7.18 1 44.27 281 TRP A C 1
ATOM 2203 O O . TRP A 1 281 ? 2.274 13.007 -6.521 1 44.27 281 TRP A O 1
ATOM 2213 N N . ALA A 1 282 ? 2.803 14.119 -8.393 1 40.07 282 ALA A N 1
ATOM 2214 C CA . ALA A 1 282 ? 1.702 13.556 -9.17 1 40.07 282 ALA A CA 1
ATOM 2215 C C . ALA A 1 282 ? 1.854 12.045 -9.32 1 40.07 282 ALA A C 1
ATOM 2217 O O . ALA A 1 282 ? 2.973 11.529 -9.375 1 40.07 282 ALA A O 1
ATOM 2218 N N . GLU A 1 283 ? 1.032 11.302 -8.828 1 37.37 283 GLU A N 1
ATOM 2219 C CA . GLU A 1 283 ? 0.94 9.858 -9.019 1 37.37 283 GLU A CA 1
ATOM 2220 C C . GLU A 1 283 ? 1.181 9.478 -10.477 1 37.37 283 GLU A C 1
ATOM 2222 O O . GLU A 1 283 ? 0.597 10.074 -11.385 1 37.37 283 GLU A O 1
ATOM 2227 N N . GLY A 1 284 ? 2.178 8.552 -10.941 1 40.32 284 GLY A N 1
ATOM 2228 C CA . GLY A 1 284 ? 2.572 7.827 -12.139 1 40.32 284 GLY A CA 1
ATOM 2229 C C . GLY A 1 284 ? 4.068 7.592 -12.228 1 40.32 284 GLY A C 1
ATOM 2230 O O . GLY A 1 284 ? 4.663 6.996 -11.328 1 40.32 284 GLY A O 1
ATOM 2231 N N . SER A 1 285 ? 4.752 8.283 -13.38 1 42.57 285 SER A N 1
ATOM 2232 C CA . SER A 1 285 ? 6.043 7.901 -13.943 1 42.57 285 SER A CA 1
ATOM 2233 C C . SER A 1 285 ? 7.158 8.042 -12.913 1 42.57 285 SER A C 1
ATOM 2235 O O . SER A 1 285 ? 7.089 8.898 -12.028 1 42.57 285 SER A O 1
ATOM 2237 N N . GLY A 1 286 ? 7.948 6.928 -12.704 1 49.57 286 GLY A N 1
ATOM 2238 C CA . GLY A 1 286 ? 9.258 6.957 -12.072 1 49.57 286 GLY A CA 1
ATOM 2239 C C . GLY A 1 286 ? 9.856 8.35 -12.004 1 49.57 286 GLY A C 1
ATOM 2240 O O . GLY A 1 286 ? 9.641 9.168 -12.9 1 49.57 286 GLY A O 1
ATOM 2241 N N . ASN A 1 287 ? 9.928 8.93 -10.718 1 58.23 287 ASN A N 1
ATOM 2242 C CA . ASN A 1 287 ? 10.493 10.232 -10.379 1 58.23 287 ASN A CA 1
ATOM 2243 C C . ASN A 1 287 ? 11.681 10.577 -11.272 1 58.23 287 ASN A C 1
ATOM 2245 O O . ASN A 1 287 ? 12.471 11.464 -10.946 1 58.23 287 ASN A O 1
ATOM 2249 N N . GLY A 1 288 ? 11.732 9.888 -12.41 1 72.03 288 GLY A N 1
ATOM 2250 C CA . GLY A 1 288 ? 12.815 10.193 -13.331 1 72.03 288 GLY A CA 1
ATOM 2251 C C . GLY A 1 288 ? 14.172 9.742 -12.825 1 72.03 288 GLY A C 1
ATOM 2252 O O . GLY A 1 288 ? 15.173 9.849 -13.537 1 72.03 288 GLY A O 1
ATOM 2253 N N . CYS A 1 289 ? 14.158 9.235 -11.603 1 83.33 289 CYS A N 1
ATOM 2254 C CA . CYS A 1 289 ? 15.419 8.757 -11.048 1 83.33 289 CYS A CA 1
ATOM 2255 C C . CYS A 1 289 ? 15.604 7.268 -11.318 1 83.33 289 CYS A C 1
ATOM 2257 O O . CYS A 1 289 ? 14.885 6.438 -10.759 1 83.33 289 CYS A O 1
ATOM 2259 N N . VAL A 1 290 ? 16.563 6.992 -12.202 1 85.09 290 VAL A N 1
ATOM 2260 C CA . VAL A 1 290 ? 16.721 5.615 -12.657 1 85.09 290 VAL A CA 1
ATOM 2261 C C . VAL A 1 290 ? 18.162 5.16 -12.438 1 85.09 290 VAL A C 1
ATOM 2263 O O . VAL A 1 290 ? 19.066 5.987 -12.297 1 85.09 290 VAL A O 1
ATOM 2266 N N . PRO A 1 291 ? 18.364 3.849 -12.432 1 90.37 291 PRO A N 1
ATOM 2267 C CA . PRO A 1 291 ? 19.731 3.341 -12.295 1 90.37 291 PRO A CA 1
ATOM 2268 C C . PRO A 1 291 ? 20.624 3.727 -13.471 1 90.37 291 PRO A C 1
ATOM 2270 O O . PRO A 1 291 ? 20.186 3.687 -14.624 1 90.37 291 PRO A O 1
ATOM 2273 N N . GLN A 1 292 ? 21.826 4.173 -13.154 1 91.72 292 GLN A N 1
ATOM 2274 C CA . GLN A 1 292 ? 22.803 4.531 -14.177 1 91.72 292 GLN A CA 1
ATOM 2275 C C . GLN A 1 292 ? 23.855 3.438 -14.339 1 91.72 292 GLN A C 1
ATOM 2277 O O . GLN A 1 292 ? 24.165 3.028 -15.459 1 91.72 292 GLN A O 1
ATOM 2282 N N . ASP A 1 293 ? 24.444 3.016 -13.258 1 94.72 293 ASP A N 1
ATOM 2283 C CA . ASP A 1 293 ? 25.458 1.966 -13.234 1 94.72 293 ASP A CA 1
ATOM 2284 C C . ASP A 1 293 ? 25.03 0.811 -12.331 1 94.72 293 ASP A C 1
ATOM 2286 O O . ASP A 1 293 ? 24.211 0.992 -11.428 1 94.72 293 ASP A O 1
ATOM 2290 N N . TYR A 1 294 ? 25.499 -0.332 -12.683 1 95.01 294 TYR A N 1
ATOM 2291 C CA . TYR A 1 294 ? 25.15 -1.502 -11.884 1 95.01 294 TYR A CA 1
ATOM 2292 C C . TYR A 1 294 ? 26.316 -2.48 -11.81 1 95.01 294 TYR A C 1
ATOM 2294 O O . TYR A 1 294 ? 27.276 -2.37 -12.576 1 95.01 294 TYR A O 1
ATOM 2302 N N . GLU A 1 295 ? 26.347 -3.241 -10.837 1 96.3 295 GLU A N 1
ATOM 2303 C CA . GLU A 1 295 ? 27.271 -4.362 -10.694 1 96.3 295 GLU A CA 1
ATOM 2304 C C . GLU A 1 295 ? 26.523 -5.692 -10.652 1 96.3 295 GLU A C 1
ATOM 2306 O O . GLU A 1 295 ? 25.344 -5.736 -10.293 1 96.3 295 GLU A O 1
ATOM 2311 N N . THR A 1 296 ? 27.117 -6.679 -11.105 1 94.88 296 THR A N 1
ATOM 2312 C CA . THR A 1 296 ? 26.502 -8.001 -11.154 1 94.88 296 THR A CA 1
ATOM 2313 C C . THR A 1 296 ? 27.097 -8.914 -10.087 1 94.88 296 THR A C 1
ATOM 2315 O O . THR A 1 296 ? 28.319 -9.012 -9.957 1 94.88 296 THR A O 1
ATOM 2318 N N . HIS A 1 297 ? 26.279 -9.468 -9.324 1 95.24 297 HIS A N 1
ATOM 2319 C CA . HIS A 1 297 ? 26.674 -10.488 -8.359 1 95.24 297 HIS A CA 1
ATOM 2320 C C . HIS A 1 297 ? 26.273 -11.88 -8.834 1 95.24 297 HIS A C 1
ATOM 2322 O O . HIS A 1 297 ? 25.092 -12.143 -9.073 1 95.24 297 HIS A O 1
ATOM 2328 N N . THR A 1 298 ? 27.216 -12.722 -8.995 1 94.97 298 THR A N 1
ATOM 2329 C CA . THR A 1 298 ? 26.944 -14.083 -9.445 1 94.97 298 THR A CA 1
ATOM 2330 C C . THR A 1 298 ? 27.303 -15.094 -8.36 1 94.97 298 THR A C 1
ATOM 2332 O O . THR A 1 298 ? 28.36 -14.992 -7.734 1 94.97 298 THR A O 1
ATOM 2335 N N . PHE A 1 299 ? 26.43 -16.011 -8.106 1 93.77 299 PHE A N 1
ATOM 2336 C CA . PHE A 1 299 ? 26.657 -17.026 -7.085 1 93.77 299 PHE A CA 1
ATOM 2337 C C . PHE A 1 299 ? 25.863 -18.29 -7.393 1 93.77 299 PHE A C 1
ATOM 2339 O O . PHE A 1 299 ? 25.027 -18.299 -8.299 1 93.77 299 PHE A O 1
ATOM 2346 N N . ARG A 1 300 ? 26.216 -19.31 -6.719 1 93.21 300 ARG A N 1
ATOM 2347 C CA . ARG A 1 300 ? 25.503 -20.574 -6.871 1 93.21 300 ARG A CA 1
ATOM 2348 C C . ARG A 1 300 ? 24.427 -20.728 -5.801 1 93.21 300 ARG A C 1
ATOM 2350 O O . ARG A 1 300 ? 24.716 -20.642 -4.606 1 93.21 300 ARG A O 1
ATOM 2357 N N . SER A 1 301 ? 23.216 -20.876 -6.291 1 89.51 301 SER A N 1
ATOM 2358 C CA . SER A 1 301 ? 22.097 -21.007 -5.363 1 89.51 301 SER A CA 1
ATOM 2359 C C . SER A 1 301 ? 22.115 -22.362 -4.663 1 89.51 301 SER A C 1
ATOM 2361 O O . SER A 1 301 ? 22.911 -23.236 -5.011 1 89.51 301 SER A O 1
ATOM 2363 N N . ARG A 1 302 ? 21.265 -22.46 -3.697 1 86.2 302 ARG A N 1
ATOM 2364 C CA . ARG A 1 302 ? 21.18 -23.689 -2.915 1 86.2 302 ARG A CA 1
ATOM 2365 C C . ARG A 1 302 ? 20.801 -24.875 -3.796 1 86.2 302 ARG A C 1
ATOM 2367 O O . ARG A 1 302 ? 21.185 -26.012 -3.515 1 86.2 302 ARG A O 1
ATOM 2374 N N . ASN A 1 303 ? 20.076 -24.628 -4.907 1 82.44 303 ASN A N 1
ATOM 2375 C CA . ASN A 1 303 ? 19.653 -25.693 -5.811 1 82.44 303 ASN A CA 1
ATOM 2376 C C . ASN A 1 303 ? 20.717 -25.988 -6.865 1 82.44 303 ASN A C 1
ATOM 2378 O O . ASN A 1 303 ? 20.506 -26.819 -7.75 1 82.44 303 ASN A O 1
ATOM 2382 N N . GLY A 1 304 ? 21.806 -25.286 -6.83 1 83.91 304 GLY A N 1
ATOM 2383 C CA . GLY A 1 304 ? 22.932 -25.565 -7.707 1 83.91 304 GLY A CA 1
ATOM 2384 C C . GLY A 1 304 ? 22.948 -24.697 -8.952 1 83.91 304 GLY A C 1
ATOM 2385 O O . GLY A 1 304 ? 23.883 -24.768 -9.752 1 83.91 304 GLY A O 1
ATOM 2386 N N . HIS A 1 305 ? 21.926 -23.911 -9.035 1 87.33 305 HIS A N 1
ATOM 2387 C CA . HIS A 1 305 ? 21.866 -23.058 -10.217 1 87.33 305 HIS A CA 1
ATOM 2388 C C . HIS A 1 305 ? 22.663 -21.775 -10.011 1 87.33 305 HIS A C 1
ATOM 2390 O O . HIS A 1 305 ? 22.734 -21.255 -8.895 1 87.33 305 HIS A O 1
ATOM 2396 N N . ILE A 1 306 ? 23.318 -21.362 -11.074 1 91.64 306 ILE A N 1
ATOM 2397 C CA . ILE A 1 306 ? 24.042 -20.097 -11.023 1 91.64 306 ILE A CA 1
ATOM 2398 C C . ILE A 1 306 ? 23.064 -18.935 -11.181 1 91.64 306 ILE A C 1
ATOM 2400 O O . ILE A 1 306 ? 22.297 -18.888 -12.145 1 91.64 306 ILE A O 1
ATOM 2404 N N . ARG A 1 307 ? 23.119 -18.093 -10.247 1 90.11 307 ARG A N 1
ATOM 2405 C CA . ARG A 1 307 ? 22.22 -16.944 -10.251 1 90.11 307 ARG A CA 1
ATOM 2406 C C . ARG A 1 307 ? 23 -15.639 -10.369 1 90.11 307 ARG A C 1
ATOM 2408 O O . ARG A 1 307 ? 24.095 -15.511 -9.816 1 90.11 307 ARG A O 1
ATOM 2415 N N . SER A 1 308 ? 22.441 -14.749 -11.176 1 90.84 308 SER A N 1
ATOM 2416 C CA . SER A 1 308 ? 23.014 -13.413 -11.296 1 90.84 308 SER A CA 1
ATOM 2417 C C . SER A 1 308 ? 22.031 -12.345 -10.828 1 90.84 308 SER A C 1
ATOM 2419 O O . SER A 1 308 ? 20.879 -12.32 -11.267 1 90.84 308 SER A O 1
ATOM 2421 N N . VAL A 1 309 ? 22.503 -11.539 -9.909 1 92.41 309 VAL A N 1
ATOM 2422 C CA . VAL A 1 309 ? 21.674 -10.462 -9.377 1 92.41 309 VAL A CA 1
ATOM 2423 C C . VAL A 1 309 ? 22.329 -9.114 -9.667 1 92.41 309 VAL A C 1
ATOM 2425 O O . VAL A 1 309 ? 23.525 -8.932 -9.425 1 92.41 309 VAL A O 1
ATOM 2428 N N . PHE A 1 310 ? 21.547 -8.225 -10.181 1 94.27 310 PHE A N 1
ATOM 2429 C CA . PHE A 1 310 ? 22.048 -6.885 -10.463 1 94.27 310 PHE A CA 1
ATOM 2430 C C . PHE A 1 310 ? 21.88 -5.977 -9.25 1 94.27 310 PHE A C 1
ATOM 2432 O O . PHE A 1 310 ? 20.862 -6.04 -8.558 1 94.27 310 PHE A O 1
ATOM 2439 N N . ALA A 1 311 ? 22.93 -5.246 -8.998 1 96 311 ALA A N 1
ATOM 2440 C CA . ALA A 1 311 ? 22.878 -4.243 -7.937 1 96 311 ALA A CA 1
ATOM 2441 C C . ALA A 1 311 ? 23.164 -2.849 -8.486 1 96 311 ALA A C 1
ATOM 2443 O O . ALA A 1 311 ? 24.162 -2.641 -9.181 1 96 311 ALA A O 1
ATOM 2444 N N . ILE A 1 312 ? 22.333 -1.942 -8.146 1 95.85 312 ILE A N 1
ATOM 2445 C CA . ILE A 1 312 ? 22.491 -0.567 -8.606 1 95.85 312 ILE A CA 1
ATOM 2446 C C . ILE A 1 312 ? 23.684 0.078 -7.903 1 95.85 312 ILE A C 1
ATOM 2448 O O . ILE A 1 312 ? 23.813 -0.009 -6.68 1 95.85 312 ILE A O 1
ATOM 2452 N N . LYS A 1 313 ? 24.504 0.747 -8.604 1 96.53 313 LYS A N 1
ATOM 2453 C CA . LYS A 1 313 ? 25.649 1.445 -8.027 1 96.53 313 LYS A CA 1
ATOM 2454 C C . LYS A 1 313 ? 25.39 2.947 -7.938 1 96.53 313 LYS A C 1
ATOM 2456 O O . LYS A 1 313 ? 25.724 3.581 -6.936 1 96.53 313 LYS A O 1
ATOM 2461 N N . THR A 1 314 ? 24.807 3.444 -8.959 1 95.33 314 THR A N 1
ATOM 2462 C CA . THR A 1 314 ? 24.513 4.873 -8.991 1 95.33 314 THR A CA 1
ATOM 2463 C C . THR A 1 314 ? 23.173 5.135 -9.672 1 95.33 314 THR A C 1
ATOM 2465 O O . THR A 1 314 ? 22.687 4.301 -10.439 1 95.33 314 THR A O 1
ATOM 2468 N N . CYS A 1 315 ? 22.569 6.226 -9.302 1 92.15 315 CYS A N 1
ATOM 2469 C CA . CYS A 1 315 ? 21.305 6.665 -9.884 1 92.15 315 CYS A CA 1
ATOM 2470 C C . CYS A 1 315 ? 21.466 8.009 -10.586 1 92.15 315 CYS A C 1
ATOM 2472 O O . CYS A 1 315 ? 22.368 8.782 -10.257 1 92.15 315 CYS A O 1
ATOM 2474 N N . LYS A 1 316 ? 20.646 8.213 -11.563 1 88.27 316 LYS A N 1
ATOM 2475 C CA . LYS A 1 316 ? 20.68 9.489 -12.272 1 88.27 316 LYS A CA 1
ATOM 2476 C C . LYS A 1 316 ? 19.293 9.874 -12.778 1 88.27 316 LYS A C 1
ATOM 2478 O O . LYS A 1 316 ? 18.419 9.017 -12.921 1 88.27 316 LYS A O 1
ATOM 2483 N N . CYS A 1 317 ? 19.107 11.149 -12.95 1 83.57 317 CYS A N 1
ATOM 2484 C CA . CYS A 1 317 ? 17.87 11.633 -13.554 1 83.57 317 CYS A CA 1
ATOM 2485 C C . CYS A 1 317 ? 17.867 11.392 -15.059 1 83.57 317 CYS A C 1
ATOM 2487 O O . CYS A 1 317 ? 18.885 11.588 -15.725 1 83.57 317 CYS A O 1
ATOM 2489 N N . GLN A 1 318 ? 16.749 10.682 -15.429 1 75.11 318 GLN A N 1
ATOM 2490 C CA . GLN A 1 318 ? 16.642 10.442 -16.865 1 75.11 318 GLN A CA 1
ATOM 2491 C C . GLN A 1 318 ? 16.589 11.756 -17.639 1 75.11 318 GLN A C 1
ATOM 2493 O O . GLN A 1 318 ? 15.877 12.684 -17.249 1 75.11 318 GLN A O 1
ATOM 2498 N N . MET A 1 319 ? 17.632 12.153 -18.37 1 59.7 319 MET A N 1
ATOM 2499 C CA . MET A 1 319 ? 17.643 13.344 -19.215 1 59.7 319 MET A CA 1
ATOM 2500 C C . MET A 1 319 ? 16.599 13.236 -20.321 1 59.7 319 MET A C 1
ATOM 2502 O O . MET A 1 319 ? 16.276 12.135 -20.771 1 59.7 319 MET A O 1
ATOM 2506 N N . MET B 1 1 ? 29.123 -43.757 61.655 1 24.38 1 MET B N 1
ATOM 2507 C CA . MET B 1 1 ? 28.776 -45.112 61.238 1 24.38 1 MET B CA 1
ATOM 2508 C C . MET B 1 1 ? 28.035 -45.098 59.905 1 24.38 1 MET B C 1
ATOM 2510 O O . MET B 1 1 ? 27.443 -44.084 59.53 1 24.38 1 MET B O 1
ATOM 2514 N N . GLU B 1 2 ? 28.117 -46.341 59.099 1 32.59 2 GLU B N 1
ATOM 2515 C CA . GLU B 1 2 ? 28.142 -47.087 57.845 1 32.59 2 GLU B CA 1
ATOM 2516 C C . GLU B 1 2 ? 26.74 -47.232 57.26 1 32.59 2 GLU B C 1
ATOM 2518 O O . GLU B 1 2 ? 26.577 -47.33 56.042 1 32.59 2 GLU B 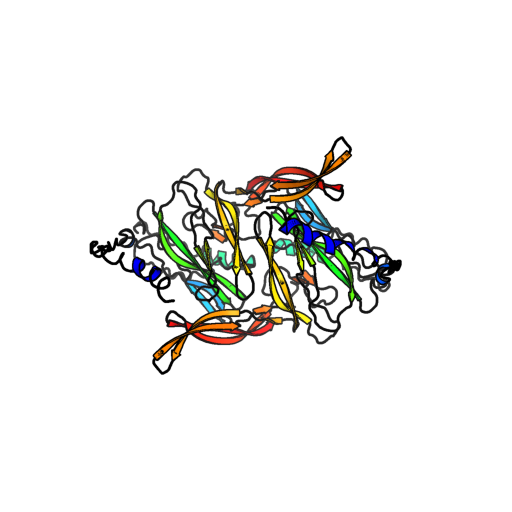O 1
ATOM 2523 N N . HIS B 1 3 ? 25.699 -47.593 58.099 1 33.96 3 HIS B N 1
ATOM 2524 C CA . HIS B 1 3 ? 24.585 -48.454 57.72 1 33.96 3 HIS B CA 1
ATOM 2525 C C . HIS B 1 3 ? 23.601 -47.717 56.818 1 33.96 3 HIS B C 1
ATOM 2527 O O . HIS B 1 3 ? 22.94 -48.333 55.979 1 33.96 3 HIS B O 1
ATOM 2533 N N . LEU B 1 4 ? 23.19 -46.507 57.347 1 36.89 4 LEU B N 1
ATOM 2534 C CA . LEU B 1 4 ? 21.93 -45.971 56.843 1 36.89 4 LEU B CA 1
ATOM 2535 C C . LEU B 1 4 ? 22.058 -45.564 55.379 1 36.89 4 LEU B C 1
ATOM 2537 O O . LEU B 1 4 ? 21.072 -45.178 54.749 1 36.89 4 LEU B O 1
ATOM 2541 N N . PHE B 1 5 ? 23.428 -45.364 54.846 1 37.95 5 PHE B N 1
ATOM 2542 C CA . PHE B 1 5 ? 23.829 -44.986 53.496 1 37.95 5 PHE B CA 1
ATOM 2543 C C . PHE B 1 5 ? 23.358 -46.021 52.481 1 37.95 5 PHE B C 1
ATOM 2545 O O . PHE B 1 5 ? 23.121 -45.694 51.317 1 37.95 5 PHE B O 1
ATOM 2552 N N . LEU B 1 6 ? 23.337 -47.379 52.944 1 32.16 6 LEU B N 1
ATOM 2553 C CA . LEU B 1 6 ? 23.301 -48.56 52.088 1 32.16 6 LEU B CA 1
ATOM 2554 C C . LEU B 1 6 ? 21.928 -48.723 51.444 1 32.16 6 LEU B C 1
ATOM 2556 O O . LEU B 1 6 ? 21.781 -49.459 50.466 1 32.16 6 LEU B O 1
ATOM 2560 N N . PHE B 1 7 ? 20.841 -48.353 52.232 1 33.58 7 PHE B N 1
ATOM 2561 C CA . PHE B 1 7 ? 19.541 -48.925 51.903 1 33.58 7 PHE B CA 1
ATOM 2562 C C . PHE B 1 7 ? 19.045 -48.406 50.559 1 33.58 7 PHE B C 1
ATOM 2564 O O . PHE B 1 7 ? 18.421 -49.145 49.794 1 33.58 7 PHE B O 1
ATOM 2571 N N . PHE B 1 8 ? 19.276 -47.008 50.31 1 37.05 8 PHE B N 1
ATOM 2572 C CA . PHE B 1 8 ? 18.52 -46.384 49.231 1 37.05 8 PHE B CA 1
ATOM 2573 C C . PHE B 1 8 ? 19.013 -46.869 47.873 1 37.05 8 PHE B C 1
ATOM 2575 O O . PHE B 1 8 ? 18.478 -46.473 46.835 1 37.05 8 PHE B O 1
ATOM 2582 N N . LEU B 1 9 ? 20.192 -47.587 47.795 1 30.28 9 LEU B N 1
ATOM 2583 C CA . LEU B 1 9 ? 20.769 -48.081 46.549 1 30.28 9 LEU B CA 1
ATOM 2584 C C . LEU B 1 9 ? 19.843 -49.095 45.886 1 30.28 9 LEU B C 1
ATOM 2586 O O . LEU B 1 9 ? 19.922 -49.316 44.676 1 30.28 9 LEU B O 1
ATOM 2590 N N . TYR B 1 10 ? 19.24 -50.021 46.729 1 30.03 10 TYR B N 1
ATOM 2591 C CA . TYR B 1 10 ? 18.891 -51.339 46.211 1 30.03 10 TYR B CA 1
ATOM 2592 C C . TYR B 1 10 ? 17.738 -51.249 45.219 1 30.03 10 TYR B C 1
ATOM 2594 O O . TYR B 1 10 ? 17.526 -52.164 44.419 1 30.03 10 TYR B O 1
ATOM 2602 N N . LEU B 1 11 ? 16.686 -50.419 45.553 1 31.72 11 LEU B N 1
ATOM 2603 C CA . LEU B 1 11 ? 15.424 -50.726 44.889 1 31.72 11 LEU B CA 1
ATOM 2604 C C . LEU B 1 11 ? 15.494 -50.387 43.404 1 31.72 11 LEU B C 1
ATOM 2606 O O . LEU B 1 11 ? 14.49 -50.477 42.694 1 31.72 11 LEU B O 1
ATOM 2610 N N . CYS B 1 12 ? 16.554 -49.647 42.855 1 29.87 12 CYS B N 1
ATOM 2611 C CA . CYS B 1 12 ? 16.578 -49.173 41.475 1 29.87 12 CYS B CA 1
ATOM 2612 C C . CYS B 1 12 ? 16.629 -50.342 40.498 1 29.87 12 CYS B C 1
ATOM 2614 O O . CYS B 1 12 ? 16.606 -50.141 39.283 1 29.87 12 CYS B O 1
ATOM 261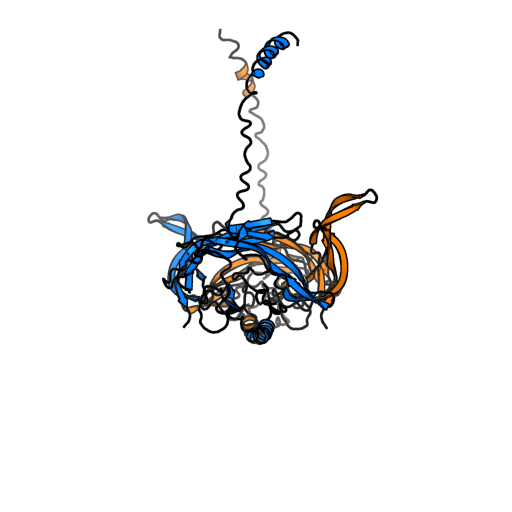6 N N . SER B 1 13 ? 17.268 -51.417 40.899 1 28.76 13 SER B N 1
ATOM 2617 C CA . SER B 1 13 ? 17.756 -52.368 39.907 1 28.76 13 SER B CA 1
ATOM 2618 C C . SER B 1 13 ? 16.603 -53.019 39.15 1 28.76 13 SER B C 1
ATOM 2620 O O . SER B 1 13 ? 16.802 -53.587 38.074 1 28.76 13 SER B O 1
ATOM 2622 N N . MET B 1 14 ? 15.596 -53.432 40.018 1 29.21 14 MET B N 1
ATOM 2623 C CA . MET B 1 14 ? 14.937 -54.619 39.482 1 29.21 14 MET B CA 1
ATOM 2624 C C . MET B 1 14 ? 14.229 -54.302 38.169 1 29.21 14 MET B C 1
ATOM 2626 O O . MET B 1 14 ? 13.682 -55.197 37.522 1 29.21 14 MET B O 1
ATOM 2630 N N . PHE B 1 15 ? 13.604 -53.089 38.046 1 34.2 15 PHE B N 1
ATOM 2631 C CA . PHE B 1 15 ? 12.554 -53.076 37.035 1 34.2 15 PHE B CA 1
ATOM 2632 C C . PHE B 1 15 ? 13.145 -53.214 35.637 1 34.2 15 PHE B C 1
ATOM 2634 O O . PHE B 1 15 ? 13.38 -52.214 34.956 1 34.2 15 PHE B O 1
ATOM 2641 N N . SER B 1 16 ? 14.268 -53.944 35.396 1 28.2 16 SER B N 1
ATOM 2642 C CA . SER B 1 16 ? 14.975 -54.269 34.161 1 28.2 16 SER B CA 1
ATOM 2643 C C . SER B 1 16 ? 14.023 -54.828 33.109 1 28.2 16 SER B C 1
ATOM 2645 O O . SER B 1 16 ? 14.243 -54.653 31.909 1 28.2 16 SER B O 1
ATOM 2647 N N . SER B 1 17 ? 13.448 -56.008 33.405 1 26.36 17 SER B N 1
ATOM 2648 C CA . SER B 1 17 ? 13.492 -57.12 32.461 1 26.36 17 SER B CA 1
ATOM 2649 C C . SER B 1 17 ? 12.536 -56.893 31.295 1 26.36 17 SER B C 1
ATOM 2651 O O . SER B 1 17 ? 12.806 -57.323 30.171 1 26.36 17 SER B O 1
ATOM 2653 N N . HIS B 1 18 ? 11.249 -56.813 31.632 1 27.64 18 HIS B N 1
ATOM 2654 C CA . HIS B 1 18 ? 10.348 -57.586 30.785 1 27.64 18 HIS B CA 1
ATOM 2655 C C . HIS B 1 18 ? 10.202 -56.947 29.408 1 27.64 18 HIS B C 1
ATOM 2657 O O . HIS B 1 18 ? 9.525 -57.493 28.534 1 27.64 18 HIS B O 1
ATOM 2663 N N . PHE B 1 19 ? 10.275 -55.622 29.305 1 29.61 19 PHE B N 1
ATOM 2664 C CA . PHE B 1 19 ? 9.457 -55.184 28.18 1 29.61 19 PHE B CA 1
ATOM 2665 C C . PHE B 1 19 ? 10.116 -55.552 26.856 1 29.61 19 PHE B C 1
ATOM 2667 O O . PHE B 1 19 ? 10.678 -54.691 26.175 1 29.61 19 PHE B O 1
ATOM 2674 N N . ALA B 1 20 ? 10.926 -56.555 26.77 1 25.23 20 ALA B N 1
ATOM 2675 C CA . ALA B 1 20 ? 11.674 -56.875 25.556 1 25.23 20 ALA B CA 1
ATOM 2676 C C . ALA B 1 20 ? 10.738 -57.04 24.363 1 25.23 20 ALA B C 1
ATOM 2678 O O . ALA B 1 20 ? 11.139 -56.823 23.217 1 25.23 20 ALA B O 1
ATOM 2679 N N . ALA B 1 21 ? 9.81 -57.919 24.494 1 24.68 21 ALA B N 1
ATOM 2680 C CA . ALA B 1 21 ? 9.56 -58.796 23.353 1 24.68 21 ALA B CA 1
ATOM 2681 C C . ALA B 1 21 ? 8.873 -58.039 22.219 1 24.68 21 ALA B C 1
ATOM 2683 O O . ALA B 1 21 ? 8.642 -58.596 21.144 1 24.68 21 ALA B O 1
ATOM 2684 N N . TYR B 1 22 ? 8.022 -57.038 22.619 1 24.71 22 TYR B N 1
ATOM 2685 C CA . TYR B 1 22 ? 6.977 -56.98 21.603 1 24.71 22 TYR B CA 1
ATOM 2686 C C . TYR B 1 22 ? 7.579 -56.822 20.211 1 24.71 22 TYR B C 1
ATOM 2688 O O . TYR B 1 22 ? 8.695 -56.319 20.064 1 24.71 22 TYR B O 1
ATOM 2696 N N . GLY B 1 23 ? 6.779 -57.262 19.081 1 23.12 23 GLY B N 1
ATOM 2697 C CA . GLY B 1 23 ? 6.577 -57.78 17.738 1 23.12 23 GLY B CA 1
ATOM 2698 C C . GLY B 1 23 ? 6.967 -56.793 16.653 1 23.12 23 GLY B C 1
ATOM 2699 O O . GLY B 1 23 ? 6.832 -55.581 16.832 1 23.12 23 GLY B O 1
ATOM 2700 N N . SER B 1 24 ? 7.981 -57.13 15.846 1 25.73 24 SER B N 1
ATOM 2701 C CA . SER B 1 24 ? 8.587 -56.771 14.568 1 25.73 24 SER B CA 1
ATOM 2702 C C . SER B 1 24 ? 7.524 -56.428 13.529 1 25.73 24 SER B C 1
ATOM 2704 O O . SER B 1 24 ? 7.496 -57.013 12.445 1 25.73 24 SER B O 1
ATOM 2706 N N . VAL B 1 25 ? 6.244 -56.221 13.908 1 29.48 25 VAL B N 1
ATOM 2707 C CA . VAL B 1 25 ? 5.473 -56.186 12.67 1 29.48 25 VAL B CA 1
ATOM 2708 C C . VAL B 1 25 ? 6.096 -55.184 11.7 1 29.48 25 VAL B C 1
ATOM 2710 O O . VAL B 1 25 ? 6.354 -54.035 12.066 1 29.48 25 VAL B O 1
ATOM 2713 N N . MET B 1 26 ? 6.782 -55.672 10.707 1 24.97 26 MET B N 1
ATOM 2714 C CA . MET B 1 26 ? 7.288 -55.11 9.458 1 24.97 26 MET B CA 1
ATOM 2715 C C . MET B 1 26 ? 6.276 -54.146 8.846 1 24.97 26 MET B C 1
ATOM 2717 O O . MET B 1 26 ? 5.144 -54.534 8.55 1 24.97 26 MET B O 1
ATOM 2721 N N . ASN B 1 27 ? 6.069 -53.048 9.436 1 26.56 27 ASN B N 1
ATOM 2722 C CA . ASN B 1 27 ? 5.2 -51.996 8.919 1 26.56 27 ASN B CA 1
ATOM 2723 C C . ASN B 1 27 ? 5.418 -51.774 7.424 1 26.56 27 ASN B C 1
ATOM 2725 O O . ASN B 1 27 ? 6.489 -51.33 7.008 1 26.56 27 ASN B O 1
ATOM 2729 N N . ARG B 1 28 ? 4.816 -52.663 6.564 1 29.44 28 ARG B N 1
ATOM 2730 C CA . ARG B 1 28 ? 4.638 -52.447 5.132 1 29.44 28 ARG B CA 1
ATOM 2731 C C . ARG B 1 28 ? 4.241 -51.003 4.841 1 29.44 28 ARG B C 1
ATOM 2733 O O . ARG B 1 28 ? 3.162 -50.559 5.238 1 29.44 28 ARG B O 1
ATOM 2740 N N . GLN B 1 29 ? 5.135 -50.142 4.935 1 30.19 29 GLN B N 1
ATOM 2741 C CA . GLN B 1 29 ? 5.002 -48.777 4.437 1 30.19 29 GLN B CA 1
ATOM 2742 C C . GLN B 1 29 ? 4.185 -48.738 3.148 1 30.19 29 GLN B C 1
ATOM 2744 O O . GLN B 1 29 ? 4.63 -49.231 2.11 1 30.19 29 GLN B O 1
ATOM 2749 N N . ASN B 1 30 ? 2.88 -49.065 3.265 1 29.1 30 ASN B N 1
ATOM 2750 C CA . ASN B 1 30 ? 1.98 -48.856 2.135 1 29.1 30 ASN B CA 1
ATOM 2751 C C . ASN B 1 30 ? 2.306 -47.564 1.391 1 29.1 30 ASN B C 1
ATOM 2753 O O . ASN B 1 30 ? 2.176 -46.472 1.948 1 29.1 30 ASN B O 1
ATOM 2757 N N . ASP B 1 31 ? 3.302 -47.559 0.608 1 33.84 31 ASP B N 1
ATOM 2758 C CA . ASP B 1 31 ? 3.513 -46.64 -0.507 1 33.84 31 ASP B CA 1
ATOM 2759 C C . ASP B 1 31 ? 2.192 -46.29 -1.187 1 33.84 31 ASP B C 1
ATOM 2761 O O . ASP B 1 31 ? 1.788 -46.949 -2.148 1 33.84 31 ASP B O 1
ATOM 2765 N N . ARG B 1 32 ? 1.144 -46.079 -0.527 1 34.78 32 ARG B N 1
ATOM 2766 C CA . ARG B 1 32 ? -0.075 -45.594 -1.165 1 34.78 32 ARG B CA 1
ATOM 2767 C C . ARG B 1 32 ? 0.224 -44.437 -2.112 1 34.78 32 ARG B C 1
ATOM 2769 O O . ARG B 1 32 ? 0.462 -43.311 -1.669 1 34.78 32 ARG B O 1
ATOM 2776 N N . ARG B 1 33 ? 0.9 -44.775 -3.199 1 36.64 33 ARG B N 1
ATOM 2777 C CA . ARG B 1 33 ? 0.955 -44.012 -4.441 1 36.64 33 ARG B CA 1
ATOM 2778 C C . ARG B 1 33 ? -0.368 -43.301 -4.706 1 36.64 33 ARG B C 1
ATOM 2780 O O . ARG B 1 33 ? -1.417 -43.942 -4.795 1 36.64 33 ARG B O 1
ATOM 2787 N N . ASN B 1 34 ? -0.601 -42.222 -3.986 1 36.73 34 ASN B N 1
ATOM 2788 C CA . ASN B 1 34 ? -1.812 -41.47 -4.295 1 36.73 34 ASN B CA 1
ATOM 2789 C C . ASN B 1 34 ? -2.197 -41.607 -5.765 1 36.73 34 ASN B C 1
ATOM 2791 O O . ASN B 1 34 ? -1.471 -41.145 -6.647 1 36.73 34 ASN B O 1
ATOM 2795 N N . LEU B 1 35 ? -2.796 -42.679 -6.214 1 36.88 35 LEU B N 1
ATOM 2796 C CA . LEU B 1 35 ? -3.365 -43.012 -7.516 1 36.88 35 LEU B CA 1
ATOM 2797 C C . LEU B 1 35 ? -3.758 -41.749 -8.276 1 36.88 35 LEU B C 1
ATOM 2799 O O . LEU B 1 35 ? -3.846 -41.762 -9.506 1 36.88 35 LEU B O 1
ATOM 2803 N N . PHE B 1 36 ? -4.397 -40.829 -7.589 1 41.67 36 PHE B N 1
ATOM 2804 C CA . PHE B 1 36 ? -4.755 -39.617 -8.317 1 41.67 36 PHE B CA 1
ATOM 2805 C C . PHE B 1 36 ? -3.509 -38.902 -8.824 1 41.67 36 PHE B C 1
ATOM 2807 O O . PHE B 1 36 ? -3.604 -37.971 -9.627 1 41.67 36 PHE B O 1
ATOM 2814 N N . ALA B 1 37 ? -2.372 -39.018 -8.253 1 43.22 37 ALA B N 1
ATOM 2815 C CA . ALA B 1 37 ? -1.077 -38.552 -8.74 1 43.22 37 ALA B CA 1
ATOM 2816 C C . ALA B 1 37 ? -0.776 -39.117 -10.125 1 43.22 37 ALA B C 1
ATOM 2818 O O . ALA B 1 37 ? 0.076 -38.592 -10.846 1 43.22 37 ALA B O 1
ATOM 2819 N N . GLU B 1 38 ? -1.062 -40.368 -10.425 1 44.12 38 GLU B N 1
ATOM 2820 C CA . GLU B 1 38 ? -0.632 -41.063 -11.635 1 44.12 38 GLU B CA 1
ATOM 2821 C C . GLU B 1 38 ? -1.228 -40.418 -12.883 1 44.12 38 GLU B C 1
ATOM 2823 O O . GLU B 1 38 ? -0.547 -40.278 -13.901 1 44.12 38 GLU B O 1
ATOM 2828 N N . ARG B 1 39 ? -2.658 -40.455 -13.069 1 48.05 39 ARG B N 1
ATOM 2829 C CA . ARG B 1 39 ? -3.187 -40.199 -14.405 1 48.05 39 ARG B CA 1
ATOM 2830 C C . ARG B 1 39 ? -3.226 -38.704 -14.7 1 48.05 39 ARG B C 1
ATOM 2832 O O . ARG B 1 39 ? -3.48 -38.297 -15.836 1 48.05 39 ARG B O 1
ATOM 2839 N N . GLY B 1 40 ? -3.377 -37.626 -13.778 1 58.92 40 GLY B N 1
ATOM 2840 C CA . GLY B 1 40 ? -3.85 -36.314 -14.19 1 58.92 40 GLY B CA 1
ATOM 2841 C C . GLY B 1 40 ? -2.727 -35.371 -14.58 1 58.92 40 GLY B C 1
ATOM 2842 O O . GLY B 1 40 ? -1.591 -35.529 -14.129 1 58.92 40 GLY B O 1
ATOM 2843 N N . CYS B 1 41 ? -2.613 -35.009 -15.748 1 79.78 41 CYS B N 1
ATOM 2844 C CA . CYS B 1 41 ? -1.753 -34.054 -16.439 1 79.78 41 CYS B CA 1
ATOM 2845 C C . CYS B 1 41 ? -1.824 -32.682 -15.781 1 79.78 41 CYS B C 1
ATOM 2847 O O . CYS B 1 41 ? -1.258 -31.713 -16.292 1 79.78 41 CYS B O 1
ATOM 2849 N N . CYS B 1 42 ? -2.442 -32.813 -14.544 1 88.95 42 CYS B N 1
ATOM 2850 C CA . CYS B 1 42 ? -2.449 -31.524 -13.861 1 88.95 42 CYS B CA 1
ATOM 2851 C C . CYS B 1 42 ? -1.081 -31.217 -13.262 1 88.95 42 CYS B C 1
ATOM 2853 O O . CYS B 1 42 ? -0.736 -31.731 -12.197 1 88.95 42 CYS B O 1
ATOM 2855 N N . LYS B 1 43 ? -0.368 -30.503 -13.889 1 88.84 43 LYS B N 1
ATOM 2856 C CA . LYS B 1 43 ? 0.969 -30.125 -13.439 1 88.84 43 LYS B CA 1
ATOM 2857 C C . LYS B 1 43 ? 1.313 -28.703 -13.873 1 88.84 43 LYS B C 1
ATOM 2859 O O . LYS B 1 43 ? 0.679 -28.153 -14.775 1 88.84 43 LYS B O 1
ATOM 2864 N N . ARG B 1 44 ? 2.169 -28.215 -13.14 1 89.56 44 ARG B N 1
ATOM 2865 C CA . ARG B 1 44 ? 2.651 -26.878 -13.474 1 89.56 44 ARG B CA 1
ATOM 2866 C C . ARG B 1 44 ? 3.418 -26.885 -14.792 1 89.56 44 ARG B C 1
ATOM 2868 O O . ARG B 1 44 ? 4.29 -27.73 -15.004 1 89.56 44 ARG B O 1
ATOM 2875 N N . GLN B 1 45 ? 3.009 -26.056 -15.668 1 86.7 45 GLN B N 1
ATOM 2876 C CA . GLN B 1 45 ? 3.724 -25.877 -16.927 1 86.7 45 GLN B CA 1
ATOM 2877 C C . GLN B 1 45 ? 4.35 -24.488 -17.012 1 86.7 45 GLN B C 1
ATOM 2879 O O . GLN B 1 45 ? 3.846 -23.536 -16.412 1 86.7 45 GLN B O 1
ATOM 2884 N N . SER B 1 46 ? 5.475 -24.489 -17.688 1 88.24 46 SER B N 1
ATOM 2885 C CA . SER B 1 46 ? 6.162 -23.21 -17.834 1 88.24 46 SER B CA 1
ATOM 2886 C C . SER B 1 46 ? 5.334 -22.228 -18.656 1 88.24 46 SER B C 1
ATOM 2888 O O . SER B 1 46 ? 4.678 -22.62 -19.624 1 88.24 46 SER B O 1
ATOM 2890 N N . ASN B 1 47 ? 5.217 -21.112 -18.182 1 85.48 47 ASN B N 1
ATOM 2891 C CA . ASN B 1 47 ? 4.57 -19.982 -18.84 1 85.48 47 ASN B CA 1
ATOM 2892 C C . ASN B 1 47 ? 5.349 -18.687 -18.625 1 85.48 47 ASN B C 1
ATOM 2894 O O . ASN B 1 47 ? 5.227 -18.052 -17.576 1 85.48 47 ASN B O 1
ATOM 2898 N N . PHE B 1 48 ? 6.043 -18.269 -19.672 1 85.37 48 PHE B N 1
ATOM 2899 C CA . PHE B 1 48 ? 6.91 -17.105 -19.528 1 85.37 48 PHE B CA 1
ATOM 2900 C C . PHE B 1 48 ? 6.154 -15.823 -19.856 1 85.37 48 PHE B C 1
ATOM 2902 O O . PHE B 1 48 ? 5.447 -15.754 -20.864 1 85.37 48 PHE B O 1
ATOM 2909 N N . VAL B 1 49 ? 6.287 -14.879 -19 1 81.54 49 VAL B N 1
ATOM 2910 C CA . VAL B 1 49 ? 5.657 -13.576 -19.193 1 81.54 49 VAL B CA 1
ATOM 2911 C C . VAL B 1 49 ? 6.72 -12.48 -19.167 1 81.54 49 VAL B C 1
ATOM 2913 O O . VAL B 1 49 ? 7.565 -12.446 -18.27 1 81.54 49 VAL B O 1
ATOM 2916 N N . TYR B 1 50 ? 6.626 -11.64 -20.198 1 82.26 50 TYR B N 1
ATOM 2917 C CA . TYR B 1 50 ? 7.53 -10.496 -20.241 1 82.26 50 TYR B CA 1
ATOM 2918 C C . TYR B 1 50 ? 7.137 -9.451 -19.203 1 82.26 50 TYR B C 1
ATOM 2920 O O . TYR B 1 50 ? 5.978 -9.033 -19.142 1 82.26 50 TYR B O 1
ATOM 2928 N N . ILE B 1 51 ? 8.117 -9.016 -18.387 1 81.86 51 ILE B N 1
ATOM 2929 C CA . ILE B 1 51 ? 7.738 -8.103 -17.314 1 81.86 51 ILE B CA 1
ATOM 2930 C C . ILE B 1 51 ? 8.48 -6.779 -17.477 1 81.86 51 ILE B C 1
ATOM 2932 O O . ILE B 1 51 ? 8.207 -5.814 -16.758 1 81.86 51 ILE B O 1
ATOM 2936 N N . GLY B 1 52 ? 9.441 -6.708 -18.301 1 83.89 52 GLY B N 1
ATOM 2937 C CA . GLY B 1 52 ? 10.136 -5.453 -18.541 1 83.89 52 GLY B CA 1
ATOM 2938 C C . GLY B 1 52 ? 11.613 -5.636 -18.832 1 83.89 52 GLY B C 1
ATOM 2939 O O . GLY B 1 52 ? 12.037 -6.704 -19.277 1 83.89 52 GLY B O 1
ATOM 2940 N N . GLN B 1 53 ? 12.385 -4.521 -18.694 1 86.44 53 GLN B N 1
ATOM 2941 C CA . GLN B 1 53 ? 13.829 -4.534 -18.902 1 86.44 53 GLN B CA 1
ATOM 2942 C C . GLN B 1 53 ? 14.577 -4.381 -17.581 1 86.44 53 GLN B C 1
ATOM 2944 O O . GLN B 1 53 ? 14.171 -3.599 -16.719 1 86.44 53 GLN B O 1
ATOM 2949 N N . ASP B 1 54 ? 15.558 -5.211 -17.485 1 87.84 54 ASP B N 1
ATOM 2950 C CA . ASP B 1 54 ? 16.363 -5.067 -16.277 1 87.84 54 ASP B CA 1
ATOM 2951 C C . ASP B 1 54 ? 17.295 -3.861 -16.378 1 87.84 54 ASP B C 1
ATOM 2953 O O . ASP B 1 54 ? 17.214 -3.086 -17.333 1 87.84 54 ASP B O 1
ATOM 2957 N N . ILE B 1 55 ? 18.048 -3.644 -15.402 1 88.9 55 ILE B N 1
ATOM 2958 C CA . ILE B 1 55 ? 18.89 -2.456 -15.302 1 88.9 55 ILE B CA 1
ATOM 2959 C C . ILE B 1 55 ? 19.981 -2.506 -16.369 1 88.9 55 ILE B C 1
ATOM 2961 O O . ILE B 1 55 ? 20.604 -1.487 -16.677 1 88.9 55 ILE B O 1
ATOM 2965 N N . SER B 1 56 ? 20.324 -3.668 -16.928 1 86.58 56 SER B N 1
ATOM 2966 C CA . SER B 1 56 ? 21.297 -3.797 -18.008 1 86.58 56 SER B CA 1
ATOM 2967 C C . SER B 1 56 ? 20.663 -3.497 -19.362 1 86.58 56 SER B C 1
ATOM 2969 O O . SER B 1 56 ? 21.364 -3.378 -20.369 1 86.58 56 SER B O 1
ATOM 2971 N N . GLY B 1 57 ? 19.351 -3.397 -19.449 1 86.92 57 GLY B N 1
ATOM 2972 C CA . GLY B 1 57 ? 18.638 -3.148 -20.692 1 86.92 57 GLY B CA 1
ATOM 2973 C C . GLY B 1 57 ? 18.13 -4.415 -21.353 1 86.92 57 GLY B C 1
ATOM 2974 O O . GLY B 1 57 ? 17.463 -4.357 -22.388 1 86.92 57 GLY B O 1
ATOM 2975 N N . SER B 1 58 ? 18.367 -5.474 -20.713 1 89.87 58 SER B N 1
ATOM 2976 C CA . SER B 1 58 ? 17.929 -6.756 -21.255 1 89.87 58 SER B CA 1
ATOM 2977 C C . SER B 1 58 ? 16.476 -7.043 -20.89 1 89.87 58 SER B C 1
ATOM 2979 O O . SER B 1 58 ? 16.047 -6.768 -19.768 1 89.87 58 SER B O 1
ATOM 2981 N N . PRO B 1 59 ? 15.818 -7.533 -21.866 1 89.16 59 PRO B N 1
ATOM 2982 C CA . PRO B 1 59 ? 14.44 -7.914 -21.548 1 89.16 59 PRO B CA 1
ATOM 2983 C C . PRO B 1 59 ? 14.362 -9.053 -20.535 1 89.16 59 PRO B C 1
ATOM 2985 O O . PRO B 1 59 ? 15.183 -9.974 -20.57 1 89.16 59 PRO B O 1
ATOM 2988 N N . VAL B 1 60 ? 13.429 -8.928 -19.619 1 89.41 60 VAL B N 1
ATOM 2989 C CA . VAL B 1 60 ? 13.275 -9.927 -18.566 1 89.41 60 VAL B CA 1
ATOM 2990 C C . VAL B 1 60 ? 11.915 -10.61 -18.697 1 89.41 60 VAL B C 1
ATOM 2992 O O . VAL B 1 60 ? 10.88 -9.941 -18.752 1 89.41 60 VAL B O 1
ATOM 2995 N N . SER B 1 61 ? 11.986 -11.941 -18.75 1 86.94 61 SER B N 1
ATOM 2996 C CA . SER B 1 61 ? 10.786 -12.77 -18.702 1 86.94 61 SER B CA 1
ATOM 2997 C C . SER B 1 61 ? 10.825 -13.731 -17.518 1 86.94 61 SER B C 1
ATOM 2999 O O . SER B 1 61 ? 11.881 -14.274 -17.188 1 86.94 61 SER B O 1
ATOM 3001 N N . VAL B 1 62 ? 9.658 -13.789 -16.928 1 86.71 62 VAL B N 1
ATOM 3002 C CA . VAL B 1 62 ? 9.575 -14.663 -15.763 1 86.71 62 VAL B CA 1
ATOM 3003 C C . VAL B 1 62 ? 8.638 -15.832 -16.059 1 86.71 62 VAL B C 1
ATOM 3005 O O . VAL B 1 62 ? 7.574 -15.647 -16.655 1 86.71 62 VAL B O 1
ATOM 3008 N N . ASP B 1 63 ? 9.086 -16.982 -15.662 1 89.92 63 ASP B N 1
ATOM 3009 C CA . ASP B 1 63 ? 8.204 -18.143 -15.748 1 89.92 63 ASP B CA 1
ATOM 3010 C C . ASP B 1 63 ? 7.18 -18.14 -14.615 1 89.92 63 ASP B C 1
ATOM 3012 O O . ASP B 1 63 ? 7.455 -18.638 -13.521 1 89.92 63 ASP B O 1
ATOM 3016 N N . VAL B 1 64 ? 6.031 -17.608 -14.817 1 88.15 64 VAL B N 1
ATOM 3017 C CA . VAL B 1 64 ? 5.005 -17.483 -13.787 1 88.15 64 VAL B CA 1
ATOM 3018 C C . VAL B 1 64 ? 4.28 -18.817 -13.615 1 88.15 64 VAL B C 1
ATOM 3020 O O . VAL B 1 64 ? 3.588 -19.029 -12.616 1 88.15 64 VAL B O 1
ATOM 3023 N N . GLY B 1 65 ? 4.412 -19.63 -14.494 1 89.18 65 GLY B N 1
ATOM 3024 C CA . GLY B 1 65 ? 3.785 -20.94 -14.431 1 89.18 65 GLY B CA 1
ATOM 3025 C C . GLY B 1 65 ? 2.302 -20.908 -14.749 1 89.18 65 GLY B C 1
ATOM 3026 O O . GLY B 1 65 ? 1.679 -19.844 -14.721 1 89.18 65 GLY B O 1
ATOM 3027 N N . LEU B 1 66 ? 1.779 -22.077 -15.179 1 84.77 66 LEU B N 1
ATOM 3028 C CA . LEU B 1 66 ? 0.355 -22.285 -15.42 1 84.77 66 LEU B CA 1
ATOM 3029 C C . LEU B 1 66 ? -0.052 -23.713 -15.07 1 84.77 66 LEU B C 1
ATOM 3031 O O . LEU B 1 66 ? 0.726 -24.649 -15.262 1 84.77 66 LEU B O 1
ATOM 3035 N N . CYS B 1 67 ? -1.203 -23.768 -14.453 1 87.72 67 CYS B N 1
ATOM 3036 C CA . CYS B 1 67 ? -1.708 -25.109 -14.177 1 87.72 67 CYS B CA 1
ATOM 3037 C C . CYS B 1 67 ? -2.42 -25.685 -15.395 1 87.72 67 CYS B C 1
ATOM 3039 O O . CYS B 1 67 ? -3.351 -25.073 -15.923 1 87.72 67 CYS B O 1
ATOM 3041 N N . ARG B 1 68 ? -2.032 -26.803 -15.82 1 84.24 68 ARG B N 1
ATOM 3042 C CA . ARG B 1 68 ? -2.574 -27.436 -17.018 1 84.24 68 ARG B CA 1
ATOM 3043 C C . ARG B 1 68 ? -3.923 -28.086 -16.731 1 84.24 68 ARG B C 1
ATOM 3045 O O . ARG B 1 68 ? -3.986 -29.154 -16.118 1 84.24 68 ARG B O 1
ATOM 3052 N N . SER B 1 69 ? -4.899 -27.477 -17.201 1 80.45 69 SER B N 1
ATOM 3053 C CA . SER B 1 69 ? -6.24 -27.96 -16.887 1 80.45 69 SER B CA 1
ATOM 3054 C C . SER B 1 69 ? -6.67 -29.062 -17.85 1 80.45 69 SER B C 1
ATOM 3056 O O . SER B 1 69 ? -7.624 -29.794 -17.578 1 80.45 69 SER B O 1
ATOM 3058 N N . HIS B 1 70 ? -6.029 -29.267 -19.035 1 80.34 70 HIS B N 1
ATOM 3059 C CA . HIS B 1 70 ? -6.376 -30.301 -20.004 1 80.34 70 HIS B CA 1
ATOM 3060 C C . HIS B 1 70 ? -5.137 -31.062 -20.464 1 80.34 70 HIS B C 1
ATOM 3062 O O . HIS B 1 70 ? -4.046 -30.492 -20.542 1 80.34 70 HIS B O 1
ATOM 3068 N N . CYS B 1 71 ? -5.444 -32.422 -20.575 1 74.04 71 CYS B N 1
ATOM 3069 C CA . CYS B 1 71 ? -4.372 -33.311 -21.009 1 74.04 71 CYS B CA 1
ATOM 3070 C C . CYS B 1 71 ? -4.231 -33.295 -22.526 1 74.04 71 CYS B C 1
ATOM 3072 O O . CYS B 1 71 ? -5.194 -33.01 -23.24 1 74.04 71 CYS B O 1
ATOM 3074 N N . GLY B 1 72 ? -3.063 -33.256 -23.189 1 63.65 72 GLY B N 1
ATOM 3075 C CA . GLY B 1 72 ? -2.723 -33.309 -24.602 1 63.65 72 GLY B CA 1
ATOM 3076 C C . GLY B 1 72 ? -1.508 -32.471 -24.955 1 63.65 72 GLY B C 1
ATOM 3077 O O . GLY B 1 72 ? -0.871 -31.89 -24.073 1 63.65 72 GLY B O 1
ATOM 3078 N N . VAL B 1 73 ? -1.136 -32.385 -26.321 1 55.46 73 VAL B N 1
ATOM 3079 C CA . VAL B 1 73 ? 0.118 -31.838 -26.828 1 55.46 73 VAL B CA 1
ATOM 3080 C C . VAL B 1 73 ? 0.308 -30.414 -26.311 1 55.46 73 VAL B C 1
ATOM 3082 O O . VAL B 1 73 ? -0.593 -29.579 -26.429 1 55.46 73 VAL B O 1
ATOM 3085 N N . PRO B 1 74 ? 1.185 -30.343 -25.468 1 51.57 74 PRO B N 1
ATOM 3086 C CA . PRO B 1 74 ? 1.504 -29.03 -24.902 1 51.57 74 PRO B CA 1
ATOM 3087 C C . PRO B 1 74 ? 1.486 -27.917 -25.947 1 51.57 74 PRO B C 1
ATOM 3089 O O . PRO B 1 74 ? 2.126 -28.038 -26.995 1 51.57 74 PRO B O 1
ATOM 3092 N N . GLN B 1 75 ? 0.363 -27.514 -26.398 1 46 75 GLN B N 1
ATOM 3093 C CA . GLN B 1 75 ? 0.477 -26.371 -27.297 1 46 75 GLN B CA 1
ATOM 3094 C C . GLN B 1 75 ? 1.532 -25.385 -26.802 1 46 75 GLN B C 1
ATOM 3096 O O . GLN B 1 75 ? 1.63 -25.124 -25.601 1 46 75 GLN B O 1
ATOM 3101 N N . ARG B 1 76 ? 2.72 -25.431 -27.474 1 42.09 76 ARG B N 1
ATOM 3102 C CA . ARG B 1 76 ? 3.688 -24.355 -27.29 1 42.09 76 ARG B CA 1
ATOM 3103 C C . ARG B 1 76 ? 2.988 -23.028 -27.018 1 42.09 76 ARG B C 1
ATOM 3105 O O . ARG B 1 76 ? 2.349 -22.463 -27.908 1 42.09 76 ARG B O 1
ATOM 3112 N N . ILE B 1 77 ? 2.348 -22.946 -25.989 1 42.21 77 ILE B N 1
ATOM 3113 C CA . ILE B 1 77 ? 1.954 -21.566 -25.731 1 42.21 77 ILE B CA 1
ATOM 3114 C C . ILE B 1 77 ? 3.147 -20.638 -25.95 1 42.21 77 ILE B C 1
ATOM 3116 O O . ILE B 1 77 ? 4.13 -20.695 -25.206 1 42.21 77 ILE B O 1
ATOM 3120 N N . ASN B 1 78 ? 3.731 -20.664 -27.234 1 36.66 78 ASN B N 1
ATOM 3121 C CA . ASN B 1 78 ? 4.667 -19.567 -27.455 1 36.66 78 ASN B CA 1
ATOM 3122 C C . ASN B 1 78 ? 4.189 -18.279 -26.791 1 36.66 78 ASN B C 1
ATOM 3124 O O . ASN B 1 78 ? 3.585 -17.426 -27.444 1 36.66 78 ASN B O 1
ATOM 3128 N N . ALA B 1 79 ? 3.474 -18.469 -25.748 1 36.95 79 ALA B N 1
ATOM 3129 C CA . ALA B 1 79 ? 2.879 -17.231 -25.252 1 36.95 79 ALA B CA 1
ATOM 3130 C C . ALA B 1 79 ? 3.955 -16.225 -24.855 1 36.95 79 ALA B C 1
ATOM 3132 O O . ALA B 1 79 ? 4.595 -16.37 -23.811 1 36.95 79 ALA B O 1
ATOM 3133 N N . TYR B 1 80 ? 4.973 -15.976 -25.74 1 33.17 80 TYR B N 1
ATOM 3134 C CA . TYR B 1 80 ? 5.527 -14.679 -25.366 1 33.17 80 TYR B CA 1
ATOM 3135 C C . TYR B 1 80 ? 4.433 -13.74 -24.872 1 33.17 80 TYR B C 1
ATOM 3137 O O . TYR B 1 80 ? 3.832 -13.008 -25.662 1 33.17 80 TYR B O 1
ATOM 3145 N N . ASN B 1 81 ? 3.499 -14.316 -24.177 1 32.3 81 ASN B N 1
ATOM 3146 C CA . ASN B 1 81 ? 2.5 -13.421 -23.602 1 32.3 81 ASN B CA 1
ATOM 3147 C C . ASN B 1 81 ? 3.15 -12.264 -22.848 1 32.3 81 ASN B C 1
ATOM 3149 O O . ASN B 1 81 ? 3.863 -12.481 -21.867 1 32.3 81 ASN B O 1
ATOM 3153 N N . GLN B 1 82 ? 3.515 -11.238 -23.476 1 31.22 82 GLN B N 1
ATOM 3154 C CA . GLN B 1 82 ? 4.082 -10.015 -22.918 1 31.22 82 GLN B CA 1
ATOM 3155 C C . GLN B 1 82 ? 3.56 -9.762 -21.506 1 31.22 82 GLN B C 1
ATOM 3157 O O . GLN B 1 82 ? 4.344 -9.577 -20.573 1 31.22 82 GLN B O 1
ATOM 3162 N N . ALA B 1 83 ? 2.72 -8.688 -21.382 1 31.47 83 ALA B N 1
ATOM 3163 C CA . ALA B 1 83 ? 2.544 -7.673 -20.346 1 31.47 83 ALA B CA 1
ATOM 3164 C C . ALA B 1 83 ? 1.696 -8.206 -19.195 1 31.47 83 ALA B C 1
ATOM 3166 O O . ALA B 1 83 ? 0.495 -8.437 -19.356 1 31.47 83 ALA B O 1
ATOM 3167 N N . LEU B 1 84 ? 2.123 -9.136 -18.56 1 31.94 84 LEU B N 1
ATOM 3168 C CA . LEU B 1 84 ? 1.357 -9.551 -17.39 1 31.94 84 LEU B CA 1
ATOM 3169 C C . LEU B 1 84 ? 0.959 -8.344 -16.546 1 31.94 84 LEU B C 1
ATOM 3171 O O . LEU B 1 84 ? 1.806 -7.517 -16.2 1 31.94 84 LEU B O 1
ATOM 3175 N N . PRO B 1 85 ? -0.327 -8.084 -16.611 1 31.88 85 PRO B N 1
ATOM 3176 C CA . PRO B 1 85 ? -0.896 -6.974 -15.844 1 31.88 85 PRO B CA 1
ATOM 3177 C C . PRO B 1 85 ? -0.523 -7.027 -14.364 1 31.88 85 PRO B C 1
ATOM 3179 O O . PRO B 1 85 ? -1.085 -6.284 -13.555 1 31.88 85 PRO B O 1
ATOM 3182 N N . GLY B 1 86 ? -0.027 -8.192 -14.013 1 29.6 86 GLY B N 1
ATOM 3183 C CA . GLY B 1 86 ? -0.128 -8.415 -12.579 1 29.6 86 GLY B CA 1
ATOM 3184 C C . GLY B 1 86 ? 0.679 -7.424 -11.763 1 29.6 86 GLY B C 1
ATOM 3185 O O . GLY B 1 86 ? 0.972 -7.67 -10.591 1 29.6 86 GLY B O 1
ATOM 3186 N N . LEU B 1 87 ? 1.691 -6.865 -12.426 1 27.95 87 LEU B N 1
ATOM 3187 C CA . LEU B 1 87 ? 2.744 -6.435 -11.513 1 27.95 87 LEU B CA 1
ATOM 3188 C C . LEU B 1 87 ? 2.167 -5.611 -10.367 1 27.95 87 LEU B C 1
ATOM 3190 O O . LEU B 1 87 ? 1.166 -4.913 -10.541 1 27.95 87 LEU B O 1
ATOM 3194 N N . ALA B 1 88 ? 2.828 -5.68 -9.264 1 30.67 88 ALA B N 1
ATOM 3195 C CA . ALA B 1 88 ? 2.41 -5.207 -7.947 1 30.67 88 ALA B CA 1
ATOM 3196 C C . ALA B 1 88 ? 1.663 -3.881 -8.052 1 30.67 88 ALA B C 1
ATOM 3198 O O . ALA B 1 88 ? 0.533 -3.758 -7.575 1 30.67 88 ALA B O 1
ATOM 3199 N N . LYS B 1 89 ? 2.222 -2.829 -7.336 1 31.01 89 LYS B N 1
ATOM 3200 C CA . LYS B 1 89 ? 1.816 -1.684 -6.526 1 31.01 89 LYS B CA 1
ATOM 3201 C C . LYS B 1 89 ? 1.281 -0.553 -7.4 1 31.01 89 LYS B C 1
ATOM 3203 O O . LYS B 1 89 ? 0.155 -0.092 -7.207 1 31.01 89 LYS B O 1
ATOM 3208 N N . HIS B 1 90 ? 2.005 0.639 -7.523 1 27.91 90 HIS B N 1
ATOM 3209 C CA . HIS B 1 90 ? 1.6 1.897 -8.142 1 27.91 90 HIS B CA 1
ATOM 3210 C C . HIS B 1 90 ? 1.646 1.802 -9.664 1 27.91 90 HIS B C 1
ATOM 3212 O O . HIS B 1 90 ? 2.611 2.247 -10.289 1 27.91 90 HIS B O 1
ATOM 3218 N N . SER B 1 91 ? 1.431 0.775 -10.391 1 31.2 91 SER B N 1
ATOM 3219 C CA . SER B 1 91 ? 1.407 0.868 -11.847 1 31.2 91 SER B CA 1
ATOM 3220 C C . SER B 1 91 ? 0.406 1.917 -12.318 1 31.2 91 SER B C 1
ATOM 3222 O O . SER B 1 91 ? -0.715 1.985 -11.81 1 31.2 91 SER B O 1
ATOM 3224 N N . SER B 1 92 ? 0.926 2.991 -12.951 1 29.79 92 SER B N 1
ATOM 3225 C CA . SER B 1 92 ? 0.073 4.017 -13.543 1 29.79 92 SER B CA 1
ATOM 3226 C C . SER B 1 92 ? -0.967 3.401 -14.473 1 29.79 92 SER B C 1
ATOM 3228 O O . SER B 1 92 ? -0.794 2.278 -14.95 1 29.79 92 SER B O 1
ATOM 3230 N N . MET B 1 93 ? -2.18 3.861 -14.563 1 30.55 93 MET B N 1
ATOM 3231 C CA . MET B 1 93 ? -3.294 3.576 -15.463 1 30.55 93 MET B CA 1
ATOM 3232 C C . MET B 1 93 ? -2.803 3.387 -16.894 1 30.55 93 MET B C 1
ATOM 3234 O O . MET B 1 93 ? -3.294 2.515 -17.614 1 30.55 93 MET B O 1
ATOM 3238 N N . LEU B 1 94 ? -1.781 4.152 -17.314 1 32.8 94 LEU B N 1
ATOM 3239 C CA . LEU B 1 94 ? -1.307 4.09 -18.693 1 32.8 94 LEU B CA 1
ATOM 3240 C C . LEU B 1 94 ? -0.701 2.724 -18.998 1 32.8 94 LEU B C 1
ATOM 3242 O O . LEU B 1 94 ? -0.917 2.172 -20.079 1 32.8 94 LEU B O 1
ATOM 3246 N N . ASP B 1 95 ? -0.018 2.245 -18.064 1 35.05 95 ASP B N 1
ATOM 3247 C CA . ASP B 1 95 ? 0.641 0.983 -18.387 1 35.05 95 ASP B CA 1
ATOM 3248 C C . ASP B 1 95 ? -0.368 -0.16 -18.465 1 35.05 95 ASP B C 1
ATOM 3250 O O . ASP B 1 95 ? -0.247 -1.045 -19.314 1 35.05 95 ASP B O 1
ATOM 3254 N N . ILE B 1 96 ? -1.433 -0.058 -17.701 1 36.61 96 ILE B N 1
ATOM 3255 C CA . ILE B 1 96 ? -2.522 -1.026 -17.78 1 36.61 96 ILE B CA 1
ATOM 3256 C C . ILE B 1 96 ? -3.198 -0.931 -19.145 1 36.61 96 ILE B C 1
ATOM 3258 O O . ILE B 1 96 ? -3.475 -1.951 -19.78 1 36.61 96 ILE B O 1
ATOM 3262 N N . LEU B 1 97 ? -3.413 0.298 -19.634 1 37.26 97 LEU B N 1
ATOM 3263 C CA . LEU B 1 97 ? -4.053 0.486 -20.931 1 37.26 97 LEU B CA 1
ATOM 3264 C C . LEU B 1 97 ? -3.169 -0.043 -22.056 1 37.26 97 LEU B C 1
ATOM 3266 O O . LEU B 1 97 ? -3.66 -0.68 -22.99 1 37.26 97 LEU B O 1
ATOM 3270 N N . LYS B 1 98 ? -1.965 0.125 -22.032 1 39.34 98 LYS B N 1
ATOM 3271 C CA . LYS B 1 98 ? -1.073 -0.347 -23.086 1 39.34 98 LYS B CA 1
ATOM 3272 C C . LYS B 1 98 ? -0.981 -1.87 -23.087 1 39.34 98 LYS B C 1
ATOM 3274 O O . LYS B 1 98 ? -0.985 -2.497 -24.149 1 39.34 98 LYS B O 1
ATOM 3279 N N . ASN B 1 99 ? -1.035 -2.387 -21.917 1 36.19 99 ASN B N 1
ATOM 3280 C CA . ASN B 1 99 ? -0.953 -3.843 -21.869 1 36.19 99 ASN B CA 1
ATOM 3281 C C . ASN B 1 99 ? -2.276 -4.493 -22.266 1 36.19 99 ASN B C 1
ATOM 3283 O O . ASN B 1 99 ? -2.289 -5.575 -22.854 1 36.19 99 ASN B O 1
ATOM 3287 N N . LYS B 1 100 ? -3.38 -3.915 -21.966 1 37.71 100 LYS B N 1
ATOM 3288 C CA . LYS B 1 100 ? -4.67 -4.371 -22.475 1 37.71 100 LYS B CA 1
ATOM 3289 C C . LYS B 1 100 ? -4.684 -4.387 -24.001 1 37.71 100 LYS B C 1
ATOM 3291 O O . LYS B 1 100 ? -5.172 -5.34 -24.612 1 37.71 100 LYS B O 1
ATOM 3296 N N . LYS B 1 101 ? -4.292 -3.363 -24.583 1 37.24 101 LYS B N 1
ATOM 3297 C CA . LYS B 1 101 ? -4.3 -3.364 -26.043 1 37.24 101 LYS B CA 1
ATOM 3298 C C . LYS B 1 101 ? -3.457 -4.509 -26.596 1 37.24 101 LYS B C 1
ATOM 3300 O O . LYS B 1 101 ? -3.799 -5.1 -27.623 1 37.24 101 LYS B O 1
ATOM 3305 N N . LEU B 1 102 ? -2.49 -4.868 -25.824 1 34.17 102 LEU B N 1
ATOM 3306 C CA . LEU B 1 102 ? -1.672 -5.937 -26.385 1 34.17 102 LEU B CA 1
ATOM 3307 C C . LEU B 1 102 ? -2.252 -7.305 -26.039 1 34.17 102 LEU B C 1
ATOM 3309 O O . LEU B 1 102 ? -2.047 -8.274 -26.773 1 34.17 102 LEU B O 1
ATOM 3313 N N . ARG B 1 103 ? -2.931 -7.499 -24.829 1 38.05 103 ARG B N 1
ATOM 3314 C CA . ARG B 1 103 ? -3.57 -8.773 -24.515 1 38.05 103 ARG B CA 1
ATOM 3315 C C . ARG B 1 103 ? -4.769 -9.022 -25.423 1 38.05 103 ARG B C 1
ATOM 3317 O O . ARG B 1 103 ? -5.184 -10.167 -25.613 1 38.05 103 ARG B O 1
ATOM 3324 N N . GLU B 1 104 ? -5.549 -8.064 -25.724 1 37.33 104 GLU B N 1
ATOM 3325 C CA . GLU B 1 104 ? -6.715 -8.357 -26.552 1 37.33 104 GLU B CA 1
ATOM 3326 C C . GLU B 1 104 ? -6.323 -9.151 -27.796 1 37.33 104 GLU B C 1
ATOM 3328 O O . GLU B 1 104 ? -7.16 -9.829 -28.395 1 37.33 104 GLU B O 1
ATOM 3333 N N . ARG B 1 105 ? -5.085 -9.138 -28.186 1 35.96 105 ARG B N 1
ATOM 3334 C CA . ARG B 1 105 ? -4.969 -9.773 -29.494 1 35.96 105 ARG B CA 1
ATOM 3335 C C . ARG B 1 105 ? -4.747 -11.276 -29.356 1 35.96 105 ARG B C 1
ATOM 3337 O O . ARG B 1 105 ? -4.628 -11.986 -30.357 1 35.96 105 ARG B O 1
ATOM 3344 N N . VAL B 1 106 ? -4.175 -11.759 -28.216 1 36.15 106 VAL B N 1
ATOM 3345 C CA . VAL B 1 106 ? -4.002 -13.194 -28.416 1 36.15 106 VAL B CA 1
ATOM 3346 C C . VAL B 1 106 ? -5.242 -13.938 -27.926 1 36.15 106 VAL B C 1
ATOM 3348 O O . VAL B 1 106 ? -5.589 -13.868 -26.745 1 36.15 106 VAL B O 1
ATOM 3351 N N . PRO B 1 107 ? -6.24 -14.302 -28.614 1 35.12 107 PRO B N 1
ATOM 3352 C CA . PRO B 1 107 ? -7.333 -15.2 -28.231 1 35.12 107 PRO B CA 1
ATOM 3353 C C . PRO B 1 107 ? -6.86 -16.375 -27.379 1 35.12 107 PRO B C 1
ATOM 3355 O O . PRO B 1 107 ? -5.775 -16.913 -27.61 1 35.12 107 PRO B O 1
ATOM 3358 N N . ASP B 1 108 ? -7.12 -16.487 -26.062 1 39.55 108 ASP B N 1
ATOM 3359 C CA . ASP B 1 108 ? -6.948 -17.777 -25.401 1 39.55 108 ASP B CA 1
ATOM 3360 C C . ASP B 1 108 ? -7.198 -18.929 -26.372 1 39.55 108 ASP B C 1
ATOM 3362 O O . ASP B 1 108 ? -8.2 -18.936 -27.09 1 39.55 108 ASP B O 1
ATOM 3366 N N . PRO B 1 109 ? -6.254 -19.58 -26.877 1 39.32 109 PRO B N 1
ATOM 3367 C CA . PRO B 1 109 ? -6.668 -20.726 -27.69 1 39.32 109 PRO B CA 1
ATOM 3368 C C . PRO B 1 109 ? -7.812 -21.516 -27.057 1 39.32 109 PRO B C 1
ATOM 3370 O O . PRO B 1 109 ? -7.776 -21.809 -25.859 1 39.32 109 PRO B O 1
ATOM 3373 N N . HIS B 1 110 ? -9.033 -21.306 -27.395 1 40.17 110 HIS B N 1
ATOM 3374 C CA . HIS B 1 110 ? -10.098 -22.252 -27.082 1 40.17 110 HIS B CA 1
ATOM 3375 C C . HIS B 1 110 ? -9.551 -23.669 -26.941 1 40.17 110 HIS B C 1
ATOM 3377 O O . HIS B 1 110 ? -8.698 -24.091 -27.725 1 40.17 110 HIS B O 1
ATOM 3383 N N . PRO B 1 111 ? -9.518 -24.26 -25.701 1 44.25 111 PRO B N 1
ATOM 3384 C CA . PRO B 1 111 ? -9.198 -25.689 -25.75 1 44.25 111 PRO B CA 1
ATOM 3385 C C . PRO B 1 111 ? -9.707 -26.364 -27.022 1 44.25 111 PRO B C 1
ATOM 3387 O O . PRO B 1 111 ? -10.829 -26.096 -27.461 1 44.25 111 PRO B O 1
ATOM 3390 N N . SER B 1 112 ? -9.033 -26.648 -27.884 1 43.4 112 SER B N 1
ATOM 3391 C CA . SER B 1 112 ? -9.521 -27.579 -28.896 1 43.4 112 SER B CA 1
ATOM 3392 C C . SER B 1 112 ? -10.472 -28.606 -28.291 1 43.4 112 SER B C 1
ATOM 3394 O O . SER B 1 112 ? -10.271 -29.055 -27.16 1 43.4 112 SER B O 1
ATOM 3396 N N . SER B 1 113 ? -11.798 -28.765 -28.541 1 49.17 113 SER B N 1
ATOM 3397 C CA . SER B 1 113 ? -12.927 -29.658 -28.299 1 49.17 113 SER B CA 1
ATOM 3398 C C . SER B 1 113 ? -12.456 -31.022 -27.806 1 49.17 113 SER B C 1
ATOM 3400 O O . SER B 1 113 ? -13.217 -31.754 -27.169 1 49.17 113 SER B O 1
ATOM 3402 N N . GLY B 1 114 ? -11.131 -31.555 -27.99 1 53.82 114 GLY B N 1
ATOM 3403 C CA . GLY B 1 114 ? -10.845 -32.966 -27.783 1 53.82 114 GLY B CA 1
ATOM 3404 C C . GLY B 1 114 ? -9.952 -33.223 -26.584 1 53.82 114 GLY B C 1
ATOM 3405 O O . GLY B 1 114 ? -9.522 -34.356 -26.355 1 53.82 114 GLY B O 1
ATOM 3406 N N . SER B 1 115 ? -9.418 -32.203 -25.823 1 65.5 115 SER B N 1
ATOM 3407 C CA . SER B 1 115 ? -8.422 -32.61 -24.837 1 65.5 115 SER B CA 1
ATOM 3408 C C . SER B 1 115 ? -9.074 -32.963 -23.505 1 65.5 115 SER B C 1
ATOM 3410 O O . SER B 1 115 ? -10.034 -32.312 -23.086 1 65.5 115 SER B O 1
ATOM 3412 N N . GLU B 1 116 ? -8.826 -34.174 -22.915 1 77.12 116 GLU B N 1
ATOM 3413 C CA . GLU B 1 116 ? -9.337 -34.71 -21.657 1 77.12 116 GLU B CA 1
ATOM 3414 C C . GLU B 1 116 ? -8.946 -33.822 -20.479 1 77.12 116 GLU B C 1
ATOM 3416 O O . GLU B 1 116 ? -7.81 -33.35 -20.401 1 77.12 116 GLU B O 1
ATOM 3421 N N . PRO B 1 117 ? -9.895 -33.517 -19.752 1 82.87 117 PRO B N 1
ATOM 3422 C CA . PRO B 1 117 ? -9.583 -32.758 -18.539 1 82.87 117 PRO B CA 1
ATOM 3423 C C . PRO B 1 117 ? -8.469 -33.397 -17.713 1 82.87 117 PRO B C 1
ATOM 3425 O O . PRO B 1 117 ? -8.338 -34.624 -17.69 1 82.87 117 PRO B O 1
ATOM 3428 N N . SER B 1 118 ? -7.607 -32.511 -17.163 1 87.43 118 SER B N 1
ATOM 3429 C CA . SER B 1 118 ? -6.453 -32.986 -16.405 1 87.43 118 SER B CA 1
ATOM 3430 C C . SER B 1 118 ? -6.88 -33.601 -15.077 1 87.43 118 SER B C 1
ATOM 3432 O O . SER B 1 118 ? -6.112 -34.336 -14.452 1 87.43 118 SER B O 1
ATOM 3434 N N . CYS B 1 119 ? -8.067 -33.251 -14.641 1 89.48 119 CYS B N 1
ATOM 3435 C CA . CYS B 1 119 ? -8.578 -33.762 -13.374 1 89.48 119 CYS B CA 1
ATOM 3436 C C . CYS B 1 119 ? -9.907 -34.481 -13.572 1 89.48 119 CYS B C 1
ATOM 3438 O O . CYS B 1 119 ? -10.6 -34.253 -14.565 1 89.48 119 CYS B O 1
ATOM 3440 N N . PRO B 1 120 ? -10.089 -35.505 -12.651 1 86.66 120 PRO B N 1
ATOM 3441 C CA . PRO B 1 120 ? -11.392 -36.168 -12.73 1 86.66 120 PRO B CA 1
ATOM 3442 C C . PRO B 1 120 ? -12.559 -35.19 -12.613 1 86.66 120 PRO B C 1
ATOM 3444 O O . PRO B 1 120 ? -12.355 -34.012 -12.307 1 86.66 120 PRO B O 1
ATOM 3447 N N . GLN B 1 121 ? -13.622 -35.846 -12.853 1 81.84 121 GLN B N 1
ATOM 3448 C CA . GLN B 1 121 ? -14.834 -35.04 -12.753 1 81.84 121 GLN B CA 1
ATOM 3449 C C . GLN B 1 121 ? -14.981 -34.437 -11.359 1 81.84 121 GLN B C 1
ATOM 3451 O O . GLN B 1 121 ? -14.581 -35.049 -10.367 1 81.84 121 GLN B O 1
ATOM 3456 N N . GLU B 1 122 ? -15.281 -33.357 -11.025 1 83.78 122 GLU B N 1
ATOM 3457 C CA . GLU B 1 122 ? -15.544 -32.64 -9.781 1 83.78 122 GLU B CA 1
ATOM 3458 C C . GLU B 1 122 ? -14.271 -32.005 -9.23 1 83.78 122 GLU B C 1
ATOM 3460 O O . GLU B 1 122 ? -14.277 -31.439 -8.135 1 83.78 122 GLU B O 1
ATOM 3465 N N . TYR B 1 123 ? -13.169 -32.435 -9.897 1 87.23 123 TYR B N 1
ATOM 3466 C CA . TYR B 1 123 ? -11.902 -31.836 -9.494 1 87.23 123 TYR B CA 1
ATOM 3467 C C . TYR B 1 123 ? -11.457 -30.776 -10.495 1 87.23 123 TYR B C 1
ATOM 3469 O O . TYR B 1 123 ? -11.828 -30.828 -11.669 1 87.23 123 TYR B O 1
ATOM 3477 N N . THR B 1 124 ? -10.81 -29.798 -10.003 1 84.85 124 THR B N 1
ATOM 3478 C CA . THR B 1 124 ? -10.244 -28.772 -10.873 1 84.85 124 THR B CA 1
ATOM 3479 C C . THR B 1 124 ? -8.754 -28.591 -10.596 1 84.85 124 THR B C 1
ATOM 3481 O O . THR B 1 124 ? -8.318 -28.657 -9.445 1 84.85 124 THR B O 1
ATOM 3484 N N . CYS B 1 125 ? -8.05 -28.489 -11.675 1 88.87 125 CYS B N 1
ATOM 3485 C CA . CYS B 1 125 ? -6.619 -28.233 -11.549 1 88.87 125 CYS B CA 1
ATOM 3486 C C . CYS B 1 125 ? -6.357 -26.782 -11.164 1 88.87 125 CYS B C 1
ATOM 3488 O O . CYS B 1 125 ? -6.663 -25.867 -11.931 1 88.87 125 CYS B O 1
ATOM 3490 N N . GLN B 1 126 ? -5.887 -26.537 -10.02 1 87.86 126 GLN B N 1
ATOM 3491 C CA . GLN B 1 126 ? -5.682 -25.165 -9.568 1 87.86 126 GLN B CA 1
ATOM 3492 C C . GLN B 1 126 ? -4.343 -25.016 -8.851 1 87.86 126 GLN B C 1
ATOM 3494 O O . GLN B 1 126 ? -3.8 -25.993 -8.33 1 87.86 126 GLN B O 1
ATOM 3499 N N . SER B 1 127 ? -3.888 -23.792 -8.825 1 87.96 127 SER B N 1
ATOM 3500 C CA . SER B 1 127 ? -2.662 -23.483 -8.096 1 87.96 127 SER B CA 1
ATOM 3501 C C . SER B 1 127 ? -2.886 -23.537 -6.589 1 87.96 127 SER B C 1
ATOM 3503 O O . SER B 1 127 ? -3.895 -23.038 -6.088 1 87.96 127 SER B O 1
ATOM 3505 N N . THR B 1 128 ? -2.018 -24.227 -5.848 1 85.95 128 THR B N 1
ATOM 3506 C CA . THR B 1 128 ? -2.151 -24.331 -4.399 1 85.95 128 THR B CA 1
ATOM 3507 C C . THR B 1 128 ? -1.046 -23.547 -3.697 1 85.95 128 THR B C 1
ATOM 3509 O O . THR B 1 128 ? -1.139 -23.271 -2.499 1 85.95 128 THR B O 1
ATOM 3512 N N . LYS B 1 129 ? -0.025 -23.292 -4.424 1 89.8 129 LYS B N 1
ATOM 3513 C CA . LYS B 1 129 ? 1.124 -22.58 -3.872 1 89.8 129 LYS B CA 1
ATOM 3514 C C . LYS B 1 129 ? 1.679 -21.571 -4.873 1 89.8 129 LYS B C 1
ATOM 3516 O O . LYS B 1 129 ? 1.875 -21.897 -6.046 1 89.8 129 LYS B O 1
ATOM 3521 N N . VAL B 1 130 ? 1.756 -20.419 -4.38 1 91.62 130 VAL B N 1
ATOM 3522 C CA . VAL B 1 130 ? 2.32 -19.382 -5.238 1 91.62 130 VAL B CA 1
ATOM 3523 C C . VAL B 1 130 ? 3.463 -18.676 -4.512 1 91.62 130 VAL B C 1
ATOM 3525 O O . VAL B 1 130 ? 3.439 -18.542 -3.286 1 91.62 130 VAL B O 1
ATOM 3528 N N . GLY B 1 131 ? 4.424 -18.377 -5.231 1 93.51 131 GLY B N 1
ATOM 3529 C CA . GLY B 1 131 ? 5.538 -17.607 -4.701 1 93.51 131 GLY B CA 1
ATOM 3530 C C . GLY B 1 131 ? 5.633 -16.213 -5.291 1 93.51 131 GLY B C 1
ATOM 3531 O O . GLY B 1 131 ? 5.266 -15.996 -6.448 1 93.51 131 GLY B O 1
ATOM 3532 N N . ILE B 1 132 ? 6.062 -15.345 -4.42 1 91.15 132 ILE B N 1
ATOM 3533 C CA . ILE B 1 132 ? 6.27 -13.986 -4.909 1 91.15 132 ILE B CA 1
ATOM 3534 C C . ILE B 1 132 ? 7.736 -13.794 -5.291 1 91.15 132 ILE B C 1
ATOM 3536 O O . ILE B 1 132 ? 8.626 -13.934 -4.45 1 91.15 132 ILE B O 1
ATOM 3540 N N . GLU B 1 133 ? 7.938 -13.544 -6.551 1 88.74 133 GLU B N 1
ATOM 3541 C CA . GLU B 1 133 ? 9.283 -13.242 -7.031 1 88.74 133 GLU B CA 1
ATOM 3542 C C . GLU B 1 133 ? 9.468 -11.743 -7.248 1 88.74 133 GLU B C 1
ATOM 3544 O O . GLU B 1 133 ? 8.6 -11.082 -7.821 1 88.74 133 GLU B O 1
ATOM 3549 N N . ARG B 1 134 ? 10.531 -11.301 -6.743 1 87.17 134 ARG B N 1
ATOM 3550 C CA . ARG B 1 134 ? 10.857 -9.889 -6.919 1 87.17 134 ARG B CA 1
ATOM 3551 C C . ARG B 1 134 ? 11.979 -9.709 -7.937 1 87.17 134 ARG B C 1
ATOM 3553 O O . ARG B 1 134 ? 13.02 -10.361 -7.842 1 87.17 134 ARG B O 1
ATOM 3560 N N . VAL B 1 135 ? 11.762 -8.832 -8.886 1 86.71 135 VAL B N 1
ATOM 3561 C CA . VAL B 1 135 ? 12.716 -8.602 -9.966 1 86.71 135 VAL B CA 1
ATOM 3562 C C . VAL B 1 135 ? 13.048 -7.114 -10.054 1 86.71 135 VAL B C 1
ATOM 3564 O O . VAL B 1 135 ? 12.148 -6.271 -10.087 1 86.71 135 VAL B O 1
ATOM 3567 N N . LEU B 1 136 ? 14.307 -6.892 -10.038 1 88.61 136 LEU B N 1
ATOM 3568 C CA . LEU B 1 136 ? 14.736 -5.507 -10.197 1 88.61 136 LEU B CA 1
ATOM 3569 C C . LEU B 1 136 ? 14.728 -5.101 -11.667 1 88.61 136 LEU B C 1
ATOM 3571 O O . LEU B 1 136 ? 15.509 -5.625 -12.464 1 88.61 136 LEU B O 1
ATOM 3575 N N . LEU B 1 137 ? 13.872 -4.221 -11.997 1 85.44 137 LEU B N 1
ATOM 3576 C CA . LEU B 1 137 ? 13.779 -3.684 -13.35 1 85.44 137 LEU B CA 1
ATOM 3577 C C . LEU B 1 137 ? 14.288 -2.248 -13.401 1 85.44 137 LEU B C 1
ATOM 3579 O O . LEU B 1 137 ? 14.609 -1.661 -12.365 1 85.44 137 LEU B O 1
ATOM 3583 N N . PHE B 1 138 ? 14.37 -1.714 -14.645 1 78.9 138 PHE B N 1
ATOM 3584 C CA . PHE B 1 138 ? 14.821 -0.344 -14.863 1 78.9 138 PHE B CA 1
ATOM 3585 C C . PHE B 1 138 ? 13.917 0.645 -14.138 1 78.9 138 PHE B C 1
ATOM 3587 O O . PHE B 1 138 ? 14.394 1.629 -13.57 1 78.9 138 PHE B O 1
ATOM 3594 N N . GLN B 1 139 ? 12.651 0.285 -14.036 1 73.36 139 GLN B N 1
ATOM 3595 C CA . GLN B 1 139 ? 11.666 1.195 -13.461 1 73.36 139 GLN B CA 1
ATOM 3596 C C . GLN B 1 139 ? 11.499 0.95 -11.964 1 73.36 139 GLN B C 1
ATOM 3598 O O . GLN B 1 139 ? 10.839 1.729 -11.273 1 73.36 139 GLN B O 1
ATOM 3603 N N . GLY B 1 140 ? 12.143 -0.087 -11.487 1 79.43 140 GLY B N 1
ATOM 3604 C CA . GLY B 1 140 ? 11.997 -0.408 -10.076 1 79.43 140 GLY B CA 1
ATOM 3605 C C . GLY B 1 140 ? 11.756 -1.884 -9.822 1 79.43 140 GLY B C 1
ATOM 3606 O O . GLY B 1 140 ? 11.823 -2.697 -10.746 1 79.43 140 GLY B O 1
ATOM 3607 N N . ILE B 1 141 ? 11.52 -2.15 -8.574 1 81.08 141 ILE B N 1
ATOM 3608 C CA . ILE B 1 141 ? 11.312 -3.538 -8.175 1 81.08 141 ILE B CA 1
ATOM 3609 C C . ILE B 1 141 ? 9.883 -3.962 -8.506 1 81.08 141 ILE B C 1
ATOM 3611 O O . ILE B 1 141 ? 8.927 -3.258 -8.172 1 81.08 141 ILE B O 1
ATOM 3615 N N . GLN B 1 142 ? 9.824 -5.094 -9.152 1 82.21 142 GLN B N 1
ATOM 3616 C CA . GLN B 1 142 ? 8.52 -5.648 -9.5 1 82.21 142 GLN B CA 1
ATOM 3617 C C . GLN B 1 142 ? 8.308 -7.009 -8.844 1 82.21 142 GLN B C 1
ATOM 3619 O O . GLN B 1 142 ? 9.218 -7.84 -8.819 1 82.21 142 GLN B O 1
ATOM 3624 N N . GLU B 1 143 ? 7.106 -7.118 -8.305 1 84.25 143 GLU B N 1
ATOM 3625 C CA . GLU B 1 143 ? 6.741 -8.402 -7.714 1 84.25 143 GLU B CA 1
ATOM 3626 C C . GLU B 1 143 ? 5.869 -9.218 -8.663 1 84.25 143 GLU B C 1
ATOM 3628 O O . GLU B 1 143 ? 4.933 -8.688 -9.266 1 84.25 143 GLU B O 1
ATOM 3633 N N . VAL B 1 144 ? 6.246 -10.484 -8.781 1 83.78 144 VAL B N 1
ATOM 3634 C CA . VAL B 1 144 ? 5.51 -11.366 -9.68 1 83.78 144 VAL B CA 1
ATOM 3635 C C . VAL B 1 144 ? 5.111 -12.641 -8.941 1 83.78 144 VAL B C 1
ATOM 3637 O O . VAL B 1 144 ? 5.943 -13.271 -8.283 1 83.78 144 VAL B O 1
ATOM 3640 N N . GLU B 1 145 ? 3.809 -12.907 -9.101 1 87.71 145 GLU B N 1
ATOM 3641 C CA . GLU B 1 145 ? 3.349 -14.169 -8.528 1 87.71 145 GLU B CA 1
ATOM 3642 C C . GLU B 1 145 ? 3.706 -15.347 -9.43 1 87.71 145 GLU B C 1
ATOM 3644 O O . GLU B 1 145 ? 3.39 -15.341 -10.622 1 87.71 145 GLU B O 1
ATOM 3649 N N . VAL B 1 146 ? 4.338 -16.328 -8.829 1 90.08 146 VAL B N 1
ATOM 3650 C CA . VAL B 1 146 ? 4.763 -17.496 -9.592 1 90.08 146 VAL B CA 1
ATOM 3651 C C . VAL B 1 146 ? 4.103 -18.751 -9.027 1 90.08 146 VAL B C 1
ATOM 3653 O O . VAL B 1 146 ? 4.211 -19.032 -7.83 1 90.08 146 VAL B O 1
ATOM 3656 N N . ILE B 1 147 ? 3.461 -19.493 -9.942 1 91.41 147 ILE B N 1
ATOM 3657 C CA . ILE B 1 147 ? 2.837 -20.745 -9.527 1 91.41 147 ILE B CA 1
ATOM 3658 C C . ILE B 1 147 ? 3.913 -21.799 -9.275 1 91.41 147 ILE B C 1
ATOM 3660 O O . ILE B 1 147 ? 4.736 -22.075 -10.151 1 91.41 147 ILE B O 1
ATOM 3664 N N . GLU B 1 148 ? 3.904 -22.38 -8.096 1 90.72 148 GLU B N 1
ATOM 3665 C CA . GLU B 1 148 ? 4.927 -23.356 -7.731 1 90.72 148 GLU B CA 1
ATOM 3666 C C . GLU B 1 148 ? 4.38 -24.779 -7.797 1 90.72 148 GLU B C 1
ATOM 3668 O O . GLU B 1 148 ? 5.132 -25.728 -8.025 1 90.72 148 GLU B O 1
ATOM 3673 N N . ASP B 1 149 ? 3.098 -24.822 -7.544 1 88.93 149 ASP B N 1
ATOM 3674 C CA . ASP B 1 149 ? 2.52 -26.162 -7.531 1 88.93 149 ASP B CA 1
ATOM 3675 C C . ASP B 1 149 ? 1.056 -26.133 -7.964 1 88.93 149 ASP B C 1
ATOM 3677 O O . ASP B 1 149 ? 0.363 -25.134 -7.761 1 88.93 149 ASP B O 1
ATOM 3681 N N . CYS B 1 150 ? 0.707 -27.23 -8.633 1 90.19 150 CYS B N 1
ATOM 3682 C CA . CYS B 1 150 ? -0.675 -27.432 -9.052 1 90.19 150 CYS B CA 1
ATOM 3683 C C . CYS B 1 150 ? -1.203 -28.775 -8.562 1 90.19 150 CYS B C 1
ATOM 3685 O O . CYS B 1 150 ? -0.445 -29.741 -8.45 1 90.19 150 CYS B O 1
ATOM 3687 N N . GLN B 1 151 ? -2.45 -28.767 -8.209 1 89.02 151 GLN B N 1
ATOM 3688 C CA . GLN B 1 151 ? -3.064 -30.02 -7.783 1 89.02 151 GLN B CA 1
ATOM 3689 C C . GLN B 1 151 ? -4.544 -30.062 -8.155 1 89.02 151 GLN B C 1
ATOM 3691 O O . GLN B 1 151 ? -5.179 -29.018 -8.313 1 89.02 151 GLN B O 1
ATOM 3696 N N . CYS B 1 152 ? -4.929 -31.287 -8.395 1 90.85 152 CYS B N 1
ATOM 3697 C CA . CYS B 1 152 ? -6.368 -31.466 -8.547 1 90.85 152 CYS B CA 1
ATOM 3698 C C . CYS B 1 152 ? -7.075 -31.372 -7.201 1 90.85 152 CYS B C 1
ATOM 3700 O O . CYS B 1 152 ? -6.759 -32.123 -6.276 1 90.85 152 CYS B O 1
ATOM 3702 N N . SER B 1 153 ? -7.848 -30.4 -7.118 1 87.42 153 SER B N 1
ATOM 3703 C CA . SER B 1 153 ? -8.593 -30.2 -5.879 1 87.42 153 SER B CA 1
ATOM 3704 C C . SER B 1 153 ? -10.094 -30.345 -6.108 1 87.42 153 SER B C 1
ATOM 3706 O O . SER B 1 153 ? -10.607 -29.956 -7.159 1 87.42 153 SER B O 1
ATOM 3708 N N . LEU B 1 154 ? -10.68 -30.94 -5.151 1 88.6 154 LEU B N 1
ATOM 3709 C CA . LEU B 1 154 ? -12.127 -31.116 -5.212 1 88.6 154 LEU B CA 1
ATOM 3710 C C . LEU B 1 154 ? -12.837 -29.767 -5.252 1 88.6 154 LEU B C 1
ATOM 3712 O O . LEU B 1 154 ? -12.452 -28.836 -4.541 1 88.6 154 LEU B O 1
ATOM 3716 N N . ILE B 1 155 ? -13.776 -29.652 -6.143 1 85.53 155 ILE B N 1
ATOM 3717 C CA . ILE B 1 155 ? -14.614 -28.459 -6.183 1 85.53 155 ILE B CA 1
ATOM 3718 C C . ILE B 1 155 ? -15.681 -28.541 -5.093 1 85.53 155 ILE B C 1
ATOM 3720 O O . ILE B 1 155 ? -16.606 -29.352 -5.181 1 85.53 155 ILE B O 1
ATOM 3724 N N . PRO B 1 156 ? -15.522 -27.661 -4.126 1 88.5 156 PRO B N 1
ATOM 3725 C CA . PRO B 1 156 ? -16.533 -27.72 -3.068 1 88.5 156 PRO B CA 1
ATOM 3726 C C . PRO B 1 156 ? -17.928 -27.344 -3.564 1 88.5 156 PRO B C 1
ATOM 3728 O O . PRO B 1 156 ? -18.068 -26.461 -4.413 1 88.5 156 PRO B O 1
ATOM 3731 N N . GLU B 1 157 ? -18.905 -27.982 -3.029 1 87.84 157 GLU B N 1
ATOM 3732 C CA . GLU B 1 157 ? -20.289 -27.672 -3.373 1 87.84 157 GLU B CA 1
ATOM 3733 C C . GLU B 1 157 ? -20.749 -26.38 -2.704 1 87.84 157 GLU B C 1
ATOM 3735 O O . GLU B 1 157 ? -21.594 -25.662 -3.243 1 87.84 157 GLU B O 1
ATOM 3740 N N . ASP B 1 158 ? -20.176 -26.167 -1.503 1 91.35 158 ASP B N 1
ATOM 3741 C CA . ASP B 1 158 ? -20.558 -24.983 -0.74 1 91.35 158 ASP B CA 1
ATOM 3742 C C . ASP B 1 158 ? -19.492 -23.895 -0.843 1 91.35 158 ASP B C 1
ATOM 3744 O O . ASP B 1 158 ? -18.364 -24.161 -1.264 1 91.35 158 ASP B O 1
ATOM 3748 N N . CYS B 1 159 ? -19.949 -22.75 -0.611 1 93.07 159 CYS B N 1
ATOM 3749 C CA . CYS B 1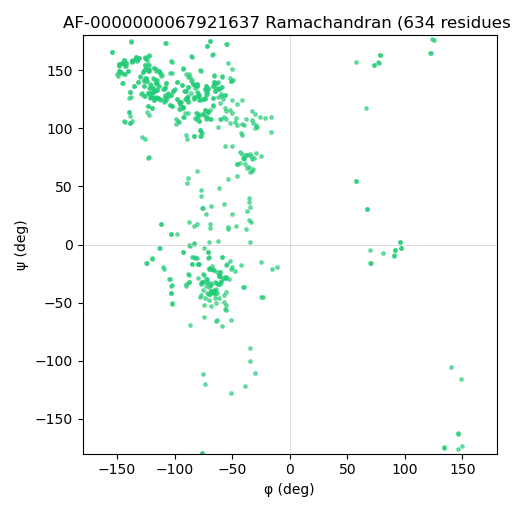 159 ? -19.022 -21.625 -0.554 1 93.07 159 CYS B CA 1
ATOM 3750 C C . CYS B 1 159 ? -18.175 -21.68 0.712 1 93.07 159 CYS B C 1
ATOM 3752 O O . CYS B 1 159 ? -18.681 -21.457 1.813 1 93.07 159 CYS B O 1
ATOM 3754 N N . ILE B 1 160 ? -16.889 -21.981 0.513 1 94.42 160 ILE B N 1
ATOM 3755 C CA . ILE B 1 160 ? -16.02 -22.093 1.68 1 94.42 160 ILE B CA 1
ATOM 3756 C C . ILE B 1 160 ? -14.684 -21.411 1.396 1 94.42 160 ILE B C 1
ATOM 3758 O O . ILE B 1 160 ? -14.318 -21.207 0.237 1 94.42 160 ILE B O 1
ATOM 3762 N N . ARG B 1 161 ? -14.053 -21.059 2.474 1 93.54 161 ARG B N 1
ATOM 3763 C CA . ARG B 1 161 ? -12.686 -20.557 2.381 1 93.54 161 ARG B CA 1
ATOM 3764 C C . ARG B 1 161 ? -11.691 -21.703 2.232 1 93.54 161 ARG B C 1
ATOM 3766 O O . ARG B 1 161 ? -11.723 -22.665 3.002 1 93.54 161 ARG B O 1
ATOM 3773 N N . MET B 1 162 ? -10.873 -21.613 1.252 1 91.23 162 MET B N 1
ATOM 3774 C CA . MET B 1 162 ? -9.864 -22.641 1.013 1 91.23 162 MET B CA 1
ATOM 3775 C C . MET B 1 162 ? -8.46 -22.088 1.235 1 91.23 162 MET B C 1
ATOM 3777 O O . MET B 1 162 ? -8.22 -20.895 1.04 1 91.23 162 MET B O 1
ATOM 3781 N N . PRO B 1 163 ? -7.592 -22.978 1.664 1 91.29 163 PRO B N 1
ATOM 3782 C CA . PRO B 1 163 ? -6.206 -22.531 1.825 1 91.29 163 PRO B CA 1
ATOM 3783 C C . PRO B 1 163 ? -5.549 -22.155 0.499 1 91.29 163 PRO B C 1
ATOM 3785 O O . PRO B 1 163 ? -5.847 -22.759 -0.535 1 91.29 163 PRO B O 1
ATOM 3788 N N . PHE B 1 164 ? -4.807 -21.161 0.468 1 90.49 164 PHE B N 1
ATOM 3789 C CA . PHE B 1 164 ? -3.996 -20.675 -0.642 1 90.49 164 PHE B CA 1
ATOM 3790 C C . PHE B 1 164 ? -2.681 -20.093 -0.137 1 90.49 164 PHE B C 1
ATOM 3792 O O . PHE B 1 164 ? -2.643 -18.961 0.349 1 90.49 164 PHE B O 1
ATOM 3799 N N . LEU B 1 165 ? -1.639 -20.819 -0.355 1 95.22 165 LEU B N 1
ATOM 3800 C CA . LEU B 1 165 ? -0.366 -20.471 0.266 1 95.22 165 LEU B CA 1
ATOM 3801 C C . LEU B 1 165 ? 0.453 -19.562 -0.643 1 95.22 165 LEU B C 1
ATOM 3803 O O . LEU B 1 165 ? 0.598 -19.837 -1.836 1 95.22 165 LEU B O 1
ATOM 3807 N N . LYS B 1 166 ? 0.923 -18.548 -0.064 1 92.12 166 LYS B N 1
ATOM 3808 C CA . LYS B 1 166 ? 1.822 -17.629 -0.755 1 92.12 166 LYS B CA 1
ATOM 3809 C C . LYS B 1 166 ? 3.164 -17.528 -0.035 1 92.12 166 LYS B C 1
ATOM 3811 O O . LYS B 1 166 ? 3.21 -17.304 1.176 1 92.12 166 LYS B O 1
ATOM 3816 N N . THR B 1 167 ? 4.184 -17.755 -0.782 1 95.93 167 THR B N 1
ATOM 3817 C CA . THR B 1 167 ? 5.519 -17.714 -0.195 1 95.93 167 THR B CA 1
ATOM 3818 C C . THR B 1 167 ? 6.23 -16.414 -0.559 1 95.93 167 THR B C 1
ATOM 3820 O O . THR B 1 167 ? 6.303 -16.048 -1.734 1 95.93 167 THR B O 1
ATOM 3823 N N . PHE B 1 168 ? 6.719 -15.802 0.526 1 93.91 168 PHE B N 1
ATOM 3824 C CA . PHE B 1 168 ? 7.452 -14.552 0.364 1 93.91 168 PHE B CA 1
ATOM 3825 C C . PHE B 1 168 ? 8.942 -14.764 0.603 1 93.91 168 PHE B C 1
ATOM 3827 O O . PHE B 1 168 ? 9.332 -15.544 1.475 1 93.91 168 PHE B O 1
ATOM 3834 N N . PHE B 1 169 ? 9.779 -14.118 -0.252 1 92.76 169 PHE B N 1
ATOM 3835 C CA . PHE B 1 169 ? 11.234 -14.149 -0.158 1 92.76 169 PHE B CA 1
ATOM 3836 C C . PHE B 1 169 ? 11.75 -15.582 -0.218 1 92.76 169 PHE B C 1
ATOM 3838 O O . PHE B 1 169 ? 12.526 -16.004 0.643 1 92.76 169 PHE B O 1
ATOM 3845 N N . PRO B 1 170 ? 11.34 -16.22 -1.254 1 89.13 170 PRO B N 1
ATOM 3846 C CA . PRO B 1 170 ? 11.787 -17.611 -1.361 1 89.13 170 PRO B CA 1
ATOM 3847 C C . PRO B 1 170 ? 13.309 -17.741 -1.376 1 89.13 170 PRO B C 1
ATOM 3849 O O . PRO B 1 170 ? 14.003 -16.856 -1.883 1 89.13 170 PRO B O 1
ATOM 3852 N N . ASP B 1 171 ? 13.841 -18.793 -0.775 1 87.25 171 ASP B N 1
ATOM 3853 C CA . ASP B 1 171 ? 15.253 -19.163 -0.784 1 87.25 171 ASP B CA 1
ATOM 3854 C C . ASP B 1 171 ? 16.094 -18.14 -0.023 1 87.25 171 ASP B C 1
ATOM 3856 O O . ASP B 1 171 ? 17.172 -17.753 -0.478 1 87.25 171 ASP B O 1
ATOM 3860 N N . SER B 1 172 ? 15.547 -17.491 0.982 1 91.21 172 SER B N 1
ATOM 3861 C CA . SER B 1 172 ? 16.248 -16.571 1.872 1 91.21 172 SER B CA 1
ATOM 3862 C C . SER B 1 172 ? 15.903 -16.843 3.332 1 91.21 172 SER B C 1
ATOM 3864 O O . SER B 1 172 ? 14.948 -17.565 3.626 1 91.21 172 SER B O 1
ATOM 3866 N N . PRO B 1 173 ? 16.748 -16.391 4.266 1 92.88 173 PRO B N 1
ATOM 3867 C CA . PRO B 1 173 ? 16.431 -16.574 5.684 1 92.88 173 PRO B CA 1
ATOM 3868 C C . PRO B 1 173 ? 15.11 -15.92 6.082 1 92.88 173 PRO B C 1
ATOM 3870 O O . PRO B 1 173 ? 14.595 -16.176 7.173 1 92.88 173 PRO B O 1
ATOM 3873 N N . PHE B 1 174 ? 14.511 -15.1 5.213 1 94.46 174 PHE B N 1
ATOM 3874 C CA . PHE B 1 174 ? 13.288 -14.371 5.526 1 94.46 174 PHE B CA 1
ATOM 3875 C C . PHE B 1 174 ? 12.082 -15.029 4.865 1 94.46 174 PHE B C 1
ATOM 3877 O O . PHE B 1 174 ? 10.991 -14.456 4.843 1 94.46 174 PHE B O 1
ATOM 3884 N N . GLU B 1 175 ? 12.34 -16.188 4.314 1 94.38 175 GLU B N 1
ATOM 3885 C CA . GLU B 1 175 ? 11.243 -16.879 3.643 1 94.38 175 GLU B CA 1
ATOM 3886 C C . GLU B 1 175 ? 10.064 -17.092 4.588 1 94.38 175 GLU B C 1
ATOM 3888 O O . GLU B 1 175 ? 10.247 -17.523 5.729 1 94.38 175 GLU B O 1
ATOM 3893 N N . SER B 1 176 ? 8.915 -16.675 4.099 1 95.4 176 SER B N 1
ATOM 3894 C CA . SER B 1 176 ? 7.691 -16.836 4.877 1 95.4 176 SER B CA 1
ATOM 3895 C C . SER B 1 176 ? 6.53 -17.282 3.996 1 95.4 176 SER B C 1
ATOM 3897 O O . SER B 1 176 ? 6.296 -16.709 2.93 1 95.4 176 SER B O 1
ATOM 3899 N N . THR B 1 177 ? 5.853 -18.291 4.454 1 96.12 177 THR B N 1
ATOM 3900 C CA . THR B 1 177 ? 4.666 -18.774 3.756 1 96.12 177 THR B CA 1
ATOM 3901 C C . THR B 1 177 ? 3.402 -18.435 4.54 1 96.12 177 THR B C 1
ATOM 3903 O O . THR B 1 177 ? 3.303 -18.74 5.73 1 96.12 177 THR B O 1
ATOM 3906 N N . VAL B 1 178 ? 2.535 -17.734 3.87 1 94.84 178 VAL B N 1
ATOM 3907 C CA . VAL B 1 178 ? 1.301 -17.286 4.507 1 94.84 178 VAL B CA 1
ATOM 3908 C C . VAL B 1 178 ? 0.099 -17.907 3.799 1 94.84 178 VAL B C 1
ATOM 3910 O O . VAL B 1 178 ? 0.05 -17.951 2.568 1 94.84 178 VAL B O 1
ATOM 3913 N N . ASP B 1 179 ? -0.793 -18.452 4.585 1 95.22 179 ASP B N 1
ATOM 3914 C CA . ASP B 1 179 ? -2.076 -18.842 4.009 1 95.22 179 ASP B CA 1
ATOM 3915 C C . ASP B 1 179 ? -2.97 -17.625 3.785 1 95.22 179 ASP B C 1
ATOM 3917 O O . ASP B 1 179 ? -3.657 -17.175 4.705 1 95.22 179 ASP B O 1
ATOM 3921 N N . VAL B 1 180 ? -2.987 -17.055 2.536 1 91.6 180 VAL B N 1
ATOM 3922 C CA . VAL B 1 180 ? -3.764 -15.859 2.226 1 91.6 180 VAL B CA 1
ATOM 3923 C C . VAL B 1 180 ? -5.231 -16.234 2.026 1 91.6 180 VAL B C 1
ATOM 3925 O O . VAL B 1 180 ? -6.109 -15.368 2.053 1 91.6 180 VAL B O 1
ATOM 3928 N N . GLY B 1 181 ? -5.493 -17.411 1.84 1 91.05 181 GLY B N 1
ATOM 3929 C CA . GLY B 1 181 ? -6.853 -17.896 1.666 1 91.05 181 GLY B CA 1
ATOM 3930 C C . GLY B 1 181 ? -7.449 -17.528 0.32 1 91.05 181 GLY B C 1
ATOM 3931 O O . GLY B 1 181 ? -7.006 -16.573 -0.321 1 91.05 181 GLY B O 1
ATOM 3932 N N . LYS B 1 182 ? -8.422 -18.309 -0.164 1 87.01 182 LYS B N 1
ATOM 3933 C CA . LYS B 1 182 ? -9.23 -18.027 -1.347 1 87.01 182 LYS B CA 1
ATOM 3934 C C . LYS B 1 182 ? -10.636 -18.6 -1.201 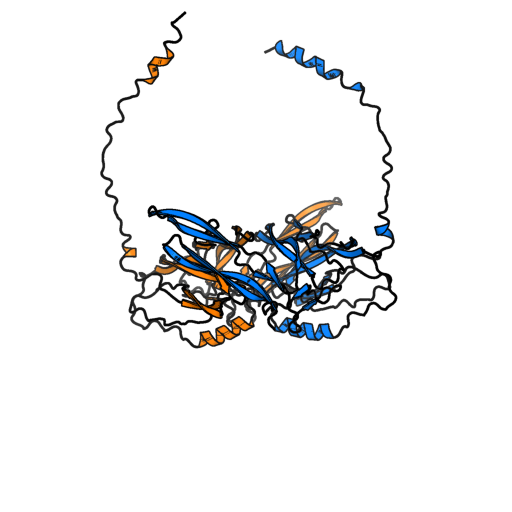1 87.01 182 LYS B C 1
ATOM 3936 O O . LYS B 1 182 ? -10.875 -19.468 -0.36 1 87.01 182 LYS B O 1
ATOM 3941 N N . CYS B 1 183 ? -11.507 -17.985 -1.888 1 89.75 183 CYS B N 1
ATOM 3942 C CA . CYS B 1 183 ? -12.873 -18.492 -1.839 1 89.75 183 CYS B CA 1
ATOM 3943 C C . CYS B 1 183 ? -13.088 -19.583 -2.881 1 89.75 183 CYS B C 1
ATOM 3945 O O . CYS B 1 183 ? -12.526 -19.521 -3.976 1 89.75 183 CYS B O 1
ATOM 3947 N N . SER B 1 184 ? -13.869 -20.54 -2.526 1 88.73 184 SER B N 1
ATOM 3948 C CA . SER B 1 184 ? -14.21 -21.606 -3.462 1 88.73 184 SER B CA 1
ATOM 3949 C C . SER B 1 184 ? -15.056 -21.079 -4.616 1 88.73 184 SER B C 1
ATOM 3951 O O . SER B 1 184 ? -15.48 -19.922 -4.604 1 88.73 184 SER B O 1
ATOM 3953 N N . SER B 1 185 ? -15.137 -21.86 -5.635 1 81.56 185 SER B N 1
ATOM 3954 C CA . SER B 1 185 ? -15.972 -21.512 -6.78 1 81.56 185 SER B CA 1
ATOM 3955 C C . SER B 1 185 ? -17.005 -22.597 -7.061 1 81.56 185 SER B C 1
ATOM 3957 O O . SER B 1 185 ? -16.853 -23.377 -8.004 1 81.56 185 SER B O 1
ATOM 3959 N N . PRO B 1 186 ? -17.955 -22.539 -6.172 1 81.15 186 PRO B N 1
ATOM 3960 C CA . PRO B 1 186 ? -18.965 -23.576 -6.395 1 81.15 186 PRO B CA 1
ATOM 3961 C C . PRO B 1 186 ? -19.684 -23.421 -7.733 1 81.15 186 PRO B C 1
ATOM 3963 O O . PRO B 1 186 ? -19.851 -22.3 -8.222 1 81.15 186 PRO B O 1
ATOM 3966 N N . THR B 1 187 ? -19.982 -24.424 -8.504 1 70.58 187 THR B N 1
ATOM 3967 C CA . THR B 1 187 ? -20.612 -24.452 -9.819 1 70.58 187 THR B CA 1
ATOM 3968 C C . THR B 1 187 ? -22.088 -24.078 -9.719 1 70.58 187 THR B C 1
ATOM 3970 O O . THR B 1 187 ? -22.746 -23.85 -10.737 1 70.58 187 THR B O 1
ATOM 3973 N N . LYS B 1 188 ? -22.554 -23.929 -8.473 1 66.06 188 LYS B N 1
ATOM 3974 C CA . LYS B 1 188 ? -23.985 -23.661 -8.362 1 66.06 188 LYS B CA 1
ATOM 3975 C C . LYS B 1 188 ? -24.335 -22.296 -8.947 1 66.06 188 LYS B C 1
ATOM 3977 O O . LYS B 1 188 ? -23.641 -21.309 -8.694 1 66.06 188 LYS B O 1
ATOM 3982 N N . THR B 1 189 ? -25.203 -22.235 -9.995 1 63.41 189 THR B N 1
ATOM 3983 C CA . THR B 1 189 ? -25.624 -21.112 -10.825 1 63.41 189 THR B CA 1
ATOM 3984 C C . THR B 1 189 ? -26.629 -20.237 -10.082 1 63.41 189 THR B C 1
ATOM 3986 O O . THR B 1 189 ? -27.84 -20.425 -10.213 1 63.41 189 THR B O 1
ATOM 3989 N N . THR B 1 190 ? -26.456 -19.94 -8.808 1 66.68 190 THR B N 1
ATOM 3990 C CA . THR B 1 190 ? -27.447 -19.099 -8.144 1 66.68 190 THR B CA 1
ATOM 3991 C C . THR B 1 190 ? -27.212 -17.627 -8.469 1 66.68 190 THR B C 1
ATOM 3993 O O . THR B 1 190 ? -27.893 -16.751 -7.933 1 66.68 190 THR B O 1
ATOM 3996 N N . GLY B 1 191 ? -26.444 -17.341 -9.545 1 74.06 191 GLY B N 1
ATOM 3997 C CA . GLY B 1 191 ? -26.175 -15.945 -9.855 1 74.06 191 GLY B CA 1
ATOM 3998 C C . GLY B 1 191 ? -25.254 -15.279 -8.85 1 74.06 191 GLY B C 1
ATOM 3999 O O . GLY B 1 191 ? -24.86 -14.125 -9.032 1 74.06 191 GLY B O 1
ATOM 4000 N N . LEU B 1 192 ? -25.131 -15.96 -7.736 1 85.66 192 LEU B N 1
ATOM 4001 C CA . LEU B 1 192 ? -24.231 -15.459 -6.702 1 85.66 192 LEU B CA 1
ATOM 4002 C C . LEU B 1 192 ? -22.84 -16.067 -6.852 1 85.66 192 LEU B C 1
ATOM 4004 O O . LEU B 1 192 ? -22.69 -17.154 -7.414 1 85.66 192 LEU B O 1
ATOM 4008 N N . LEU B 1 193 ? -21.932 -15.358 -6.451 1 83.37 193 LEU B N 1
ATOM 4009 C CA . LEU B 1 193 ? -20.547 -15.817 -6.475 1 83.37 193 LEU B CA 1
ATOM 4010 C C . LEU B 1 193 ? -19.992 -15.943 -5.06 1 83.37 193 LEU B C 1
ATOM 4012 O O . LEU B 1 193 ? -20.337 -15.152 -4.18 1 83.37 193 LEU B O 1
ATOM 4016 N N . CYS B 1 194 ? -19.269 -16.976 -4.858 1 89.88 194 CYS B N 1
ATOM 4017 C CA . CYS B 1 194 ? -18.577 -17.105 -3.581 1 89.88 194 CYS B CA 1
ATOM 4018 C C . CYS B 1 194 ? -17.467 -16.068 -3.454 1 89.88 194 CYS B C 1
ATOM 4020 O O . CYS B 1 194 ? -16.46 -16.141 -4.16 1 89.88 194 CYS B O 1
ATOM 4022 N N . SER B 1 195 ? -17.708 -15.066 -2.578 1 88.68 195 SER B N 1
ATOM 4023 C CA . SER B 1 195 ? -16.809 -13.918 -2.505 1 88.68 195 SER B CA 1
ATOM 4024 C C . SER B 1 195 ? -16.317 -13.692 -1.08 1 88.68 195 SER B C 1
ATOM 4026 O O . SER B 1 195 ? -16.999 -14.05 -0.117 1 88.68 195 SER B O 1
ATOM 4028 N N . PRO B 1 196 ? -15.123 -13.144 -0.911 1 89.39 196 PRO B N 1
ATOM 4029 C CA . PRO B 1 196 ? -14.616 -12.848 0.432 1 89.39 196 PRO B CA 1
ATOM 4030 C C . PRO B 1 196 ? -15.42 -11.76 1.139 1 89.39 196 PRO B C 1
ATOM 4032 O O . PRO B 1 196 ? -15.747 -10.736 0.534 1 89.39 196 PRO B O 1
ATOM 4035 N N . THR B 1 197 ? -15.719 -11.941 2.387 1 92.19 197 THR B N 1
ATOM 4036 C CA . THR B 1 197 ? -16.532 -10.981 3.125 1 92.19 197 THR B CA 1
ATOM 4037 C C . THR B 1 197 ? -15.802 -10.506 4.379 1 92.19 197 THR B C 1
ATOM 4039 O O . THR B 1 197 ? -16.219 -9.536 5.016 1 92.19 197 THR B O 1
ATOM 4042 N N . LYS B 1 198 ? -14.801 -11.198 4.769 1 92.33 198 LYS B N 1
ATOM 4043 C CA . LYS B 1 198 ? -13.971 -10.811 5.906 1 92.33 198 LYS B CA 1
ATOM 4044 C C . LYS B 1 198 ? -12.488 -10.967 5.583 1 92.33 198 LYS B C 1
ATOM 4046 O O . LYS B 1 198 ? -12.082 -11.952 4.964 1 92.33 198 LYS B O 1
ATOM 4051 N N . PHE B 1 199 ? -11.771 -9.952 5.999 1 89.49 199 PHE B N 1
ATOM 4052 C CA . PHE B 1 199 ? -10.343 -9.938 5.706 1 89.49 199 PHE B CA 1
ATOM 4053 C C . PHE B 1 199 ? -9.53 -9.754 6.981 1 89.49 199 PHE B C 1
ATOM 4055 O O . PHE B 1 199 ? -10.051 -9.282 7.994 1 89.49 199 PHE B O 1
ATOM 4062 N N . ASP B 1 200 ? -8.368 -10.224 6.92 1 91.23 200 ASP B N 1
ATOM 4063 C CA . ASP B 1 200 ? -7.382 -9.991 7.97 1 91.23 200 ASP B CA 1
ATOM 4064 C C . ASP B 1 200 ? -6.007 -9.693 7.376 1 91.23 200 ASP B C 1
ATOM 4066 O O . ASP B 1 200 ? -5.855 -9.623 6.155 1 91.23 200 ASP B O 1
ATOM 4070 N N . THR B 1 201 ? -5.081 -9.372 8.24 1 90.71 201 THR B N 1
ATOM 4071 C CA . THR B 1 201 ? -3.746 -9.042 7.753 1 90.71 201 THR B CA 1
ATOM 4072 C C . THR B 1 201 ? -2.683 -9.825 8.518 1 90.71 201 THR B C 1
ATOM 4074 O O . THR B 1 201 ? -2.88 -10.173 9.684 1 90.71 201 THR B O 1
ATOM 4077 N N . VAL B 1 202 ? -1.678 -10.173 7.793 1 94.15 202 VAL B N 1
ATOM 4078 C CA . VAL B 1 202 ? -0.513 -10.822 8.385 1 94.15 202 VAL B CA 1
ATOM 4079 C C . VAL B 1 202 ? 0.74 -9.997 8.096 1 94.15 202 VAL B C 1
ATOM 4081 O O . VAL B 1 202 ? 0.921 -9.502 6.982 1 94.15 202 VAL B O 1
ATOM 4084 N N . VAL B 1 203 ? 1.555 -9.826 9.176 1 94.32 203 VAL B N 1
ATOM 4085 C CA . VAL B 1 203 ? 2.802 -9.084 9.022 1 94.32 203 VAL B CA 1
ATOM 4086 C C . VAL B 1 203 ? 3.92 -10.033 8.597 1 94.32 203 VAL B C 1
ATOM 4088 O O . VAL B 1 203 ? 4.153 -11.057 9.243 1 94.32 203 VAL B O 1
ATOM 4091 N N . VAL B 1 204 ? 4.509 -9.709 7.492 1 94.3 204 VAL B N 1
ATOM 4092 C CA . VAL B 1 204 ? 5.657 -10.469 7.009 1 94.3 204 VAL B CA 1
ATOM 4093 C C . VAL B 1 204 ? 6.929 -9.637 7.163 1 94.3 204 VAL B C 1
ATOM 4095 O O . VAL B 1 204 ? 6.996 -8.501 6.69 1 94.3 204 VAL B O 1
ATOM 4098 N N . GLU B 1 205 ? 7.865 -10.254 7.774 1 92.23 205 GLU B N 1
ATOM 4099 C CA . GLU B 1 205 ? 9.132 -9.554 7.969 1 92.23 205 GLU B CA 1
ATOM 4100 C C . GLU B 1 205 ? 9.99 -9.606 6.708 1 92.23 205 GLU B C 1
ATOM 4102 O O . GLU B 1 205 ? 9.992 -10.61 5.993 1 92.23 205 GLU B O 1
ATOM 4107 N N . SER B 1 206 ? 10.591 -8.525 6.401 1 90.51 206 SER B N 1
ATOM 4108 C CA . SER B 1 206 ? 11.514 -8.419 5.276 1 90.51 206 SER B CA 1
ATOM 4109 C C . SER B 1 206 ? 12.794 -7.694 5.678 1 90.51 206 SER B C 1
ATOM 4111 O O . SER B 1 206 ? 12.844 -7.046 6.726 1 90.51 206 SER B O 1
ATOM 4113 N N . PRO B 1 207 ? 13.844 -7.835 4.922 1 87.65 207 PRO B N 1
ATOM 4114 C CA . PRO B 1 207 ? 15.091 -7.132 5.233 1 87.65 207 PRO B CA 1
ATOM 4115 C C . PRO B 1 207 ? 14.932 -5.613 5.22 1 87.65 207 PRO B C 1
ATOM 4117 O O . PRO B 1 207 ? 15.745 -4.898 5.811 1 87.65 207 PRO B O 1
ATOM 4120 N N . ASN B 1 208 ? 13.972 -5.086 4.54 1 90.14 208 ASN B N 1
ATOM 4121 C CA . ASN B 1 208 ? 13.817 -3.648 4.347 1 90.14 208 ASN B CA 1
ATOM 4122 C C . ASN B 1 208 ? 12.585 -3.114 5.072 1 90.14 208 ASN B C 1
ATOM 4124 O O . ASN B 1 208 ? 12.083 -2.038 4.742 1 90.14 208 ASN B O 1
ATOM 4128 N N . GLY B 1 209 ? 12.101 -3.864 5.981 1 90.01 209 GLY B N 1
ATOM 4129 C CA . GLY B 1 209 ? 10.917 -3.481 6.734 1 90.01 209 GLY B CA 1
ATOM 4130 C C . GLY B 1 209 ? 9.788 -4.489 6.624 1 90.01 209 GLY B C 1
ATOM 4131 O O . GLY B 1 209 ? 9.771 -5.312 5.707 1 90.01 209 GLY B O 1
ATOM 4132 N N . ALA B 1 210 ? 8.892 -4.329 7.486 1 90.9 210 ALA B N 1
ATOM 4133 C CA . ALA B 1 210 ? 7.772 -5.267 7.506 1 90.9 210 ALA B CA 1
ATOM 4134 C C . ALA B 1 210 ? 6.774 -4.953 6.396 1 90.9 210 ALA B C 1
ATOM 4136 O O . ALA B 1 210 ? 6.677 -3.809 5.945 1 90.9 210 ALA B O 1
ATOM 4137 N N . GLU B 1 211 ? 6.152 -6.021 5.944 1 88.52 211 GLU B N 1
ATOM 4138 C CA . GLU B 1 211 ? 5.093 -5.903 4.946 1 88.52 211 GLU B CA 1
ATOM 4139 C C . GLU B 1 211 ? 3.787 -6.509 5.453 1 88.52 211 GLU B C 1
ATOM 4141 O O . GLU B 1 211 ? 3.797 -7.366 6.339 1 88.52 211 GLU B O 1
ATOM 4146 N N . ILE B 1 212 ? 2.736 -6.011 4.908 1 87.86 212 ILE B N 1
ATOM 4147 C CA . ILE B 1 212 ? 1.432 -6.533 5.303 1 87.86 212 ILE B CA 1
ATOM 4148 C C . ILE B 1 212 ? 0.83 -7.341 4.155 1 87.86 212 ILE B C 1
ATOM 4150 O O . ILE B 1 212 ? 0.921 -6.942 2.992 1 87.86 212 ILE B O 1
ATOM 4154 N N . VAL B 1 213 ? 0.357 -8.462 4.575 1 89 213 VAL B N 1
ATOM 4155 C CA . VAL B 1 213 ? -0.328 -9.317 3.611 1 89 213 VAL B CA 1
ATOM 4156 C C . VAL B 1 213 ? -1.799 -9.454 3.995 1 89 213 VAL B C 1
ATOM 4158 O O . VAL B 1 213 ? -2.119 -9.813 5.131 1 89 213 VAL B O 1
ATOM 4161 N N . GLN B 1 214 ? -2.612 -9.153 3.062 1 87.72 214 GLN B N 1
ATOM 4162 C CA . GLN B 1 214 ? -4.041 -9.312 3.309 1 87.72 214 GLN B CA 1
ATOM 4163 C C . GLN B 1 214 ? -4.472 -10.765 3.135 1 87.72 214 GLN B C 1
ATOM 4165 O O . GLN B 1 214 ? -4.058 -11.431 2.183 1 87.72 214 GLN B O 1
ATOM 4170 N N . THR B 1 215 ? -5.285 -11.227 4.066 1 92.22 215 THR B N 1
ATOM 4171 C CA . THR B 1 215 ? -5.77 -12.602 4.005 1 92.22 215 THR B CA 1
ATOM 4172 C C . THR B 1 215 ? -7.295 -12.638 4.016 1 92.22 215 THR B C 1
ATOM 4174 O O . THR B 1 215 ? -7.939 -11.731 4.547 1 92.22 215 THR B O 1
ATOM 4177 N N . VAL B 1 216 ? -7.814 -13.664 3.389 1 92.12 216 VAL B N 1
ATOM 4178 C CA . VAL B 1 216 ? -9.255 -13.89 3.397 1 92.12 216 VAL B CA 1
ATOM 4179 C C . VAL B 1 216 ? -9.638 -14.746 4.602 1 92.12 216 VAL B C 1
ATOM 4181 O O . VAL B 1 216 ? -9.093 -15.835 4.796 1 92.12 216 VAL B O 1
ATOM 4184 N N . GLU B 1 217 ? -10.566 -14.267 5.392 1 94.13 217 GLU B N 1
ATOM 4185 C CA . GLU B 1 217 ? -10.965 -14.983 6.6 1 94.13 217 GLU B CA 1
ATOM 4186 C C . GLU B 1 217 ? -12.29 -15.712 6.397 1 94.13 217 GLU B C 1
ATOM 4188 O O . GLU B 1 217 ? -12.527 -16.761 7.001 1 94.13 217 GLU B O 1
ATOM 4193 N N . ASN B 1 218 ? -13.134 -15.067 5.613 1 95.27 218 ASN B N 1
ATOM 4194 C CA . ASN B 1 218 ? -14.453 -15.659 5.414 1 95.27 218 ASN B CA 1
ATOM 4195 C C . ASN B 1 218 ? -14.954 -15.444 3.989 1 95.27 218 ASN B C 1
ATOM 4197 O O . ASN B 1 218 ? -14.596 -14.458 3.342 1 95.27 218 ASN B O 1
ATOM 4201 N N . CYS B 1 219 ? -15.7 -16.41 3.495 1 93.27 219 CYS B N 1
ATOM 4202 C CA . CYS B 1 219 ? -16.319 -16.346 2.176 1 93.27 219 CYS B CA 1
ATOM 4203 C C . CYS B 1 219 ? -17.824 -16.57 2.268 1 93.27 219 CYS B C 1
ATOM 4205 O O . CYS B 1 219 ? -18.286 -17.392 3.061 1 93.27 219 CYS B O 1
ATOM 4207 N N . GLU B 1 220 ? -18.573 -15.823 1.472 1 93.94 220 GLU B N 1
ATOM 4208 C CA . GLU B 1 220 ? -20.024 -15.97 1.409 1 93.94 220 GLU B CA 1
ATOM 4209 C C . GLU B 1 220 ? -20.535 -15.793 -0.018 1 93.94 220 GLU B C 1
ATOM 4211 O O . GLU B 1 220 ? -19.867 -15.175 -0.85 1 93.94 220 GLU B O 1
ATOM 4216 N N . MET B 1 221 ? -21.695 -16.387 -0.233 1 92.6 221 MET B N 1
ATOM 4217 C CA . MET B 1 221 ? -22.338 -16.183 -1.528 1 92.6 221 MET B CA 1
ATOM 4218 C C . MET B 1 221 ? -22.863 -14.757 -1.655 1 92.6 221 MET B C 1
ATOM 4220 O O . MET B 1 221 ? -23.724 -14.336 -0.88 1 92.6 221 MET B O 1
ATOM 4224 N N . LYS B 1 222 ? -22.255 -14.029 -2.58 1 89.6 222 LYS B N 1
ATOM 4225 C CA . LYS B 1 222 ? -22.616 -12.624 -2.747 1 89.6 222 LYS B CA 1
ATOM 4226 C C . LYS B 1 222 ? -22.832 -12.283 -4.218 1 89.6 222 LYS B C 1
ATOM 4228 O O . LYS B 1 222 ? -22.379 -13.012 -5.103 1 89.6 222 LYS B O 1
ATOM 4233 N N . GLU B 1 223 ? -23.59 -11.177 -4.371 1 87.84 223 GLU B N 1
ATOM 4234 C CA . GLU B 1 223 ? -23.72 -10.636 -5.721 1 87.84 223 GLU B CA 1
ATOM 4235 C C . GLU B 1 223 ? -22.403 -10.035 -6.204 1 87.84 223 GLU B C 1
ATOM 4237 O O . GLU B 1 223 ? -21.426 -9.983 -5.454 1 87.84 223 GLU B O 1
ATOM 4242 N N . ASN B 1 224 ? -22.371 -9.603 -7.432 1 80.45 224 ASN B N 1
ATOM 4243 C CA . ASN B 1 224 ? -21.162 -9.037 -8.02 1 80.45 224 ASN B CA 1
ATOM 4244 C C . ASN B 1 224 ? -20.72 -7.774 -7.287 1 80.45 224 ASN B C 1
ATOM 4246 O O . ASN B 1 224 ? -19.532 -7.446 -7.266 1 80.45 224 ASN B O 1
ATOM 4250 N N . CYS B 1 225 ? -21.722 -7.085 -6.835 1 87.01 225 CYS B N 1
ATOM 4251 C CA . CYS B 1 225 ? -21.488 -5.902 -6.015 1 87.01 225 CYS B CA 1
ATOM 4252 C C . CYS B 1 225 ? -22.126 -6.057 -4.639 1 87.01 225 CYS B C 1
ATOM 4254 O O . CYS B 1 225 ? -23.337 -6.255 -4.531 1 87.01 225 CYS B O 1
ATOM 4256 N N . TYR B 1 226 ? -21.25 -6.038 -3.603 1 89.38 226 TYR B N 1
ATOM 4257 C CA . TYR B 1 226 ? -21.794 -6.361 -2.289 1 89.38 226 TYR B CA 1
ATOM 4258 C C . TYR B 1 226 ? -21.126 -5.527 -1.202 1 89.38 226 TYR B C 1
ATOM 4260 O O . TYR B 1 226 ? -20.051 -4.963 -1.417 1 89.38 226 TYR B O 1
ATOM 4268 N N . ARG B 1 227 ? -21.8 -5.43 -0.152 1 92.47 227 ARG B N 1
ATOM 4269 C CA . ARG B 1 227 ? -21.327 -4.668 0.999 1 92.47 227 ARG B CA 1
ATOM 4270 C C . ARG B 1 227 ? -20.592 -5.568 1.986 1 92.47 227 ARG B C 1
ATOM 4272 O O . ARG B 1 227 ? -21.025 -6.691 2.252 1 92.47 227 ARG B O 1
ATOM 4279 N N . ILE B 1 228 ? -19.493 -5.106 2.502 1 91.53 228 ILE B N 1
ATOM 4280 C CA . ILE B 1 228 ? -18.81 -5.808 3.584 1 91.53 228 ILE B CA 1
ATOM 4281 C C . ILE B 1 228 ? -18.678 -4.887 4.794 1 91.53 228 ILE B C 1
ATOM 4283 O O . ILE B 1 228 ? -18.833 -3.669 4.675 1 91.53 228 ILE B O 1
ATOM 4287 N N . SER B 1 229 ? -18.407 -5.493 5.928 1 93.44 229 SER B N 1
ATOM 4288 C CA . SER B 1 229 ? -18.262 -4.725 7.16 1 93.44 229 SER B CA 1
ATOM 4289 C C . SER B 1 229 ? -16.952 -3.944 7.175 1 93.44 229 SER B C 1
ATOM 4291 O O . SER B 1 229 ? -15.925 -4.436 6.703 1 93.44 229 SER B O 1
ATOM 4293 N N . TYR B 1 230 ? -17.014 -2.761 7.586 1 92.97 230 TYR B N 1
ATOM 4294 C CA . TYR B 1 230 ? -15.887 -1.886 7.887 1 92.97 230 TYR B CA 1
ATOM 4295 C C . TYR B 1 230 ? -16.153 -1.066 9.144 1 92.97 230 TYR B C 1
ATOM 4297 O O . TYR B 1 230 ? -16.963 -0.137 9.127 1 92.97 230 TYR B O 1
ATOM 4305 N N . LEU B 1 231 ? -15.359 -1.355 10.129 1 94.77 231 LEU B N 1
ATOM 4306 C CA . LEU B 1 231 ? -15.716 -0.847 11.45 1 94.77 231 LEU B CA 1
ATOM 4307 C C . LEU B 1 231 ? -14.949 0.433 11.765 1 94.77 231 LEU B C 1
ATOM 4309 O O . LEU B 1 231 ? -13.763 0.546 11.446 1 94.77 231 LEU B O 1
ATOM 4313 N N . GLU B 1 232 ? -15.635 1.323 12.361 1 93.64 232 GLU B N 1
ATOM 4314 C CA . GLU B 1 232 ? -15.054 2.528 12.944 1 93.64 232 GLU B CA 1
ATOM 4315 C C . GLU B 1 232 ? -15.48 2.697 14.4 1 93.64 232 GLU B C 1
ATOM 4317 O O . GLU B 1 232 ? -16.589 2.311 14.777 1 93.64 232 GLU B O 1
ATOM 4322 N N . TYR B 1 233 ? -14.624 3.263 15.144 1 94.23 233 TYR B N 1
ATOM 4323 C CA . TYR B 1 233 ? -14.882 3.442 16.568 1 94.23 233 TYR B CA 1
ATOM 4324 C C . TYR B 1 233 ? -14.745 4.907 16.967 1 94.23 233 TYR B C 1
ATOM 4326 O O . TYR B 1 233 ? -13.85 5.607 16.485 1 94.23 233 TYR B O 1
ATOM 4334 N N . TYR B 1 234 ? -15.599 5.302 17.846 1 93.02 234 TYR B N 1
ATOM 4335 C CA . TYR B 1 234 ? -15.588 6.669 18.356 1 93.02 234 TYR B CA 1
ATOM 4336 C C . TYR B 1 234 ? -15.875 6.695 19.852 1 93.02 234 TYR B C 1
ATOM 4338 O O . TYR B 1 234 ? -16.548 5.804 20.377 1 93.02 234 TYR B O 1
ATOM 4346 N N . TYR B 1 235 ? -15.297 7.676 20.475 1 94.52 235 TYR B N 1
ATOM 4347 C CA . TYR B 1 235 ? -15.751 7.948 21.834 1 94.52 235 TYR B CA 1
ATOM 4348 C C . TYR B 1 235 ? -17.008 8.81 21.827 1 94.52 235 TYR B C 1
ATOM 4350 O O . TYR B 1 235 ? -17.059 9.838 21.148 1 94.52 235 TYR B O 1
ATOM 4358 N N . GLU B 1 236 ? -17.974 8.332 22.491 1 93.98 236 GLU B N 1
ATOM 4359 C CA . GLU B 1 236 ? -19.234 9.061 22.596 1 93.98 236 GLU B CA 1
ATOM 4360 C C . GLU B 1 236 ? -19.542 9.424 24.045 1 93.98 236 GLU B C 1
ATOM 4362 O O . GLU B 1 236 ? -19.223 8.665 24.963 1 93.98 236 GLU B O 1
ATOM 4367 N N . VAL B 1 237 ? -20.083 10.594 24.154 1 93.65 237 VAL B N 1
ATOM 4368 C CA . VAL B 1 237 ? -20.524 11.032 25.475 1 93.65 237 VAL B CA 1
ATOM 4369 C C . VAL B 1 237 ? -22.049 11.021 25.541 1 93.65 237 VAL B C 1
ATOM 4371 O O . VAL B 1 237 ? -22.719 11.573 24.665 1 93.65 237 VAL B O 1
ATOM 4374 N N . VAL B 1 238 ? -22.533 10.303 26.527 1 91.34 238 VAL B N 1
ATOM 4375 C CA . VAL B 1 238 ? -23.973 10.237 26.748 1 91.34 238 VAL B CA 1
ATOM 4376 C C . VAL B 1 238 ? -24.323 10.897 28.08 1 91.34 238 VAL B C 1
ATOM 4378 O O . VAL B 1 238 ? -23.691 10.619 29.102 1 91.34 238 VAL B O 1
ATOM 4381 N N . TYR B 1 239 ? -25.229 11.819 27.919 1 87.87 239 TYR B N 1
ATOM 4382 C CA . TYR B 1 239 ? -25.692 12.491 29.128 1 87.87 239 TYR B CA 1
ATOM 4383 C C . TYR B 1 239 ? -26.959 11.837 29.664 1 87.87 239 TYR B C 1
ATOM 4385 O O . TYR B 1 239 ? -27.909 11.601 28.913 1 87.87 239 TYR B O 1
ATOM 4393 N N . HIS B 1 240 ? -26.886 11.393 30.897 1 87.57 240 HIS B N 1
ATOM 4394 C CA . HIS B 1 240 ? -28.05 10.779 31.527 1 87.57 240 HIS B CA 1
ATOM 4395 C C . HIS B 1 240 ? -28.963 11.834 32.144 1 87.57 240 HIS B C 1
ATOM 4397 O O . HIS B 1 240 ? -28.59 13.005 32.238 1 87.57 240 HIS B O 1
ATOM 4403 N N . SER B 1 241 ? -30.254 11.488 32.43 1 87.8 241 SER B N 1
ATOM 4404 C CA . SER B 1 241 ? -31.273 12.376 32.979 1 87.8 241 SER B CA 1
ATOM 4405 C C . SER B 1 241 ? -30.808 13.012 34.284 1 87.8 241 SER B C 1
ATOM 4407 O O . SER B 1 241 ? -31.19 14.14 34.603 1 87.8 241 SER B O 1
ATOM 4409 N N . ASN B 1 242 ? -29.936 12.324 35.002 1 88.22 242 ASN B N 1
ATOM 4410 C CA . ASN B 1 242 ? -29.445 12.856 36.269 1 88.22 242 ASN B CA 1
ATOM 4411 C C . ASN B 1 242 ? -28.294 13.835 36.058 1 88.22 242 ASN B C 1
ATOM 4413 O O . ASN B 1 242 ? -27.741 14.367 37.022 1 88.22 242 ASN B O 1
ATOM 4417 N N . GLY B 1 243 ? -27.924 14.073 34.802 1 83.51 243 GLY B N 1
ATOM 4418 C CA . GLY B 1 243 ? -26.857 15.011 34.49 1 83.51 243 GLY B CA 1
ATOM 4419 C C . GLY B 1 243 ? -25.493 14.355 34.399 1 83.51 243 GLY B C 1
ATOM 4420 O O . GLY B 1 243 ? -24.492 15.024 34.133 1 83.51 243 GLY B O 1
ATOM 4421 N N . SER B 1 244 ? -25.438 12.961 34.725 1 88.34 244 SER B N 1
ATOM 4422 C CA . SER B 1 244 ? -24.148 12.279 34.691 1 88.34 244 SER B CA 1
ATOM 4423 C C . SER B 1 244 ? -23.687 12.039 33.258 1 88.34 244 SER B C 1
ATOM 4425 O O . SER B 1 244 ? -24.503 11.765 32.375 1 88.34 244 SER B O 1
ATOM 4427 N N . LYS B 1 245 ? -22.436 12.363 33.082 1 88.98 245 LYS B N 1
ATOM 4428 C CA . LYS B 1 245 ? -21.778 12.177 31.792 1 88.98 245 LYS B CA 1
ATOM 4429 C C . LYS B 1 245 ? -21.07 10.827 31.725 1 88.98 245 LYS B C 1
ATOM 4431 O O . LYS B 1 245 ? -20.343 10.456 32.649 1 88.98 245 LYS B O 1
ATOM 4436 N N . GLU B 1 246 ? -21.5 9.967 30.796 1 92.08 246 GLU B N 1
ATOM 4437 C CA . GLU B 1 246 ? -20.849 8.678 30.585 1 92.08 246 GLU B CA 1
ATOM 4438 C C . GLU B 1 246 ? -20.158 8.624 29.226 1 92.08 246 GLU B C 1
ATOM 4440 O O . GLU B 1 246 ? -20.759 8.964 28.204 1 92.08 246 GLU B O 1
ATOM 4445 N N . GLU B 1 247 ? -18.847 8.302 29.295 1 91.98 247 GLU B N 1
ATOM 4446 C CA . GLU B 1 247 ? -18.103 8.103 28.054 1 91.98 247 GLU B CA 1
ATOM 4447 C C . GLU B 1 247 ? -18.148 6.643 27.612 1 91.98 247 GLU B C 1
ATOM 4449 O O . GLU B 1 247 ? -17.87 5.74 28.404 1 91.98 247 GLU B O 1
ATOM 4454 N N . ARG B 1 248 ? -18.563 6.41 26.436 1 93.72 248 ARG B N 1
ATOM 4455 C CA . ARG B 1 248 ? -18.629 5.054 25.901 1 93.72 248 ARG B CA 1
ATOM 4456 C C . ARG B 1 248 ? -17.988 4.978 24.519 1 93.72 248 ARG B C 1
ATOM 4458 O O . ARG B 1 248 ? -17.708 6.008 23.902 1 93.72 248 ARG B O 1
ATOM 4465 N N . VAL B 1 249 ? -17.656 3.754 24.184 1 95.04 249 VAL B N 1
ATOM 4466 C CA . VAL B 1 249 ? -17.096 3.518 22.857 1 95.04 249 VAL B CA 1
ATOM 4467 C C . VAL B 1 249 ? -18.212 3.143 21.884 1 95.04 249 VAL B C 1
ATOM 4469 O O . VAL B 1 249 ? -18.982 2.215 22.142 1 95.04 249 VAL B O 1
ATOM 4472 N N . LYS B 1 250 ? -18.334 3.922 20.964 1 94.67 250 LYS B N 1
ATOM 4473 C CA . LYS B 1 250 ? -19.323 3.654 19.924 1 94.67 250 LYS B CA 1
ATOM 4474 C C . LYS B 1 250 ? -18.686 2.956 18.726 1 94.67 250 LYS B C 1
ATOM 4476 O O . LYS B 1 250 ? -17.734 3.471 18.136 1 94.67 250 LYS B O 1
ATOM 4481 N N . GLU B 1 251 ? -19.187 1.803 18.388 1 95.81 251 GLU B N 1
ATOM 4482 C CA . GLU B 1 251 ? -18.751 1.044 17.22 1 95.81 251 GLU B CA 1
ATOM 4483 C C . GLU B 1 251 ? -19.739 1.189 16.067 1 95.81 251 GLU B C 1
ATOM 4485 O O . GLU B 1 251 ? -20.926 0.891 16.219 1 95.81 251 GLU B O 1
ATOM 4490 N N . ILE B 1 252 ? -19.282 1.724 14.96 1 95.7 252 ILE B N 1
ATOM 4491 C CA . ILE B 1 252 ? -20.144 1.893 13.796 1 95.7 252 ILE B CA 1
ATOM 4492 C C . ILE B 1 252 ? -19.6 1.073 12.628 1 95.7 252 ILE B C 1
ATOM 4494 O O . ILE B 1 252 ? -18.435 1.217 12.25 1 95.7 252 ILE B O 1
ATOM 4498 N N . ASP B 1 253 ? -20.444 0.223 12.1 1 96.53 253 ASP B N 1
ATOM 4499 C CA . ASP B 1 253 ? -20.107 -0.444 10.846 1 96.53 253 ASP B CA 1
ATOM 4500 C C . ASP B 1 253 ? -20.44 0.441 9.647 1 96.53 253 ASP B C 1
ATOM 4502 O O . ASP B 1 253 ? -21.564 0.411 9.141 1 96.53 253 ASP B O 1
ATOM 4506 N N . VAL B 1 254 ? -19.429 1.187 9.203 1 94.55 254 VAL B N 1
ATOM 4507 C CA . VAL B 1 254 ? -19.662 2.136 8.119 1 94.55 254 VAL B CA 1
ATOM 4508 C C . VAL B 1 254 ? -19.786 1.387 6.794 1 94.55 254 VAL B C 1
ATOM 4510 O O . VAL B 1 254 ? -20.358 1.905 5.832 1 94.55 254 VAL B O 1
ATOM 4513 N N . GLY B 1 255 ? -19.215 0.245 6.683 1 93.32 255 GLY B N 1
ATOM 4514 C CA . GLY B 1 255 ? -19.328 -0.598 5.503 1 93.32 255 GLY B CA 1
ATOM 4515 C C . GLY B 1 255 ? -18.444 -0.143 4.358 1 93.32 255 GLY B C 1
ATOM 4516 O O . GLY B 1 255 ? -17.928 0.977 4.371 1 93.32 255 GLY B O 1
ATOM 4517 N N . ARG B 1 256 ? -18.225 -1.026 3.395 1 88.52 256 ARG B N 1
ATOM 4518 C CA . ARG B 1 256 ? -17.508 -0.783 2.148 1 88.52 256 ARG B CA 1
ATOM 4519 C C . ARG B 1 256 ? -18.098 -1.606 1.008 1 88.52 256 ARG B C 1
ATOM 4521 O O . ARG B 1 256 ? -18.659 -2.68 1.236 1 88.52 256 ARG B O 1
ATOM 4528 N N . CYS B 1 257 ? -18.004 -1.003 -0.123 1 87.99 257 CYS B N 1
ATOM 4529 C CA . CYS B 1 257 ? -18.502 -1.723 -1.29 1 87.99 257 CYS B CA 1
ATOM 4530 C C . CYS B 1 257 ? -17.362 -2.403 -2.038 1 87.99 257 CYS B C 1
ATOM 4532 O O . CYS B 1 257 ? -16.345 -1.773 -2.335 1 87.99 257 CYS B O 1
ATOM 4534 N N . LEU B 1 258 ? -17.573 -3.665 -2.194 1 83.9 258 LEU B N 1
ATOM 4535 C CA . LEU B 1 258 ? -16.592 -4.46 -2.925 1 83.9 258 LEU B CA 1
ATOM 4536 C C . LEU B 1 258 ? -17.247 -5.195 -4.09 1 83.9 258 LEU B C 1
ATOM 4538 O O . LEU B 1 258 ? -18.461 -5.413 -4.088 1 83.9 258 LEU B O 1
ATOM 4542 N N . GLY B 1 259 ? -16.432 -5.531 -4.98 1 78.42 259 GLY B N 1
ATOM 4543 C CA . GLY B 1 259 ? -16.922 -6.304 -6.11 1 78.42 259 GLY B CA 1
ATOM 4544 C C . GLY B 1 259 ? -16.594 -5.675 -7.451 1 78.42 259 GLY B C 1
ATOM 4545 O O . GLY B 1 259 ? -15.88 -4.671 -7.513 1 78.42 259 GLY B O 1
ATOM 4546 N N . GLY B 1 260 ? -16.964 -6.413 -8.529 1 69.95 260 GLY B N 1
ATOM 4547 C CA . GLY B 1 260 ? -16.662 -5.956 -9.876 1 69.95 260 GLY B CA 1
ATOM 4548 C C . GLY B 1 260 ? -17.894 -5.823 -10.752 1 69.95 260 GLY B C 1
ATOM 4549 O O . GLY B 1 260 ? -18.771 -6.689 -10.734 1 69.95 260 GLY B O 1
ATOM 4550 N N . CYS B 1 261 ? -18.055 -4.507 -11.178 1 72.03 261 CYS B N 1
ATOM 4551 C CA . CYS B 1 261 ? -19.211 -4.27 -12.036 1 72.03 261 CYS B CA 1
ATOM 4552 C C . CYS B 1 261 ? -18.801 -4.232 -13.504 1 72.03 261 CYS B C 1
ATOM 4554 O O . CYS B 1 261 ? -17.67 -3.866 -13.828 1 72.03 261 CYS B O 1
ATOM 4556 N N . SER B 1 262 ? -19.166 -5.279 -14.27 1 56.82 262 SER B N 1
ATOM 4557 C CA . SER B 1 262 ? -18.875 -5.459 -15.689 1 56.82 262 SER B CA 1
ATOM 4558 C C . SER B 1 262 ? -18.652 -4.119 -16.382 1 56.82 262 SER B C 1
ATOM 4560 O O . SER B 1 262 ? -18.328 -4.075 -17.57 1 56.82 262 SER B O 1
ATOM 4562 N N . SER B 1 263 ? -19.05 -2.892 -15.726 1 45.49 263 SER B N 1
ATOM 4563 C CA . SER B 1 263 ? -18.884 -1.837 -16.719 1 45.49 263 SER B CA 1
ATOM 4564 C C . SER B 1 263 ? -17.432 -1.376 -16.798 1 45.49 263 SER B C 1
ATOM 4566 O O . SER B 1 263 ? -16.821 -1.054 -15.777 1 45.49 263 SER B O 1
ATOM 4568 N N . GLY B 1 264 ? -16.51 -1.647 -17.89 1 46.87 264 GLY B N 1
ATOM 4569 C CA . GLY B 1 264 ? -15.149 -1.445 -18.361 1 46.87 264 GLY B CA 1
ATOM 4570 C C . GLY B 1 264 ? -14.114 -2.164 -17.517 1 46.87 264 GLY B C 1
ATOM 4571 O O . GLY B 1 264 ? -14.378 -2.515 -16.365 1 46.87 264 GLY B O 1
ATOM 4572 N N . SER B 1 265 ? -13.135 -3.277 -17.893 1 44.86 265 SER B N 1
ATOM 4573 C CA . SER B 1 265 ? -12.275 -4.385 -17.489 1 44.86 265 SER B CA 1
ATOM 4574 C C . SER B 1 265 ? -11.296 -3.956 -16.402 1 44.86 265 SER B C 1
ATOM 4576 O O . SER B 1 265 ? -10.259 -3.357 -16.694 1 44.86 265 SER B O 1
ATOM 4578 N N . HIS B 1 266 ? -11.54 -3.455 -15.311 1 44.22 266 HIS B N 1
ATOM 4579 C CA . HIS B 1 266 ? -10.493 -3.132 -14.349 1 44.22 266 HIS B CA 1
ATOM 4580 C C . HIS B 1 266 ? -10.182 -4.325 -13.451 1 44.22 266 HIS B C 1
ATOM 4582 O O . HIS B 1 266 ? -9.658 -4.157 -12.348 1 44.22 266 HIS B O 1
ATOM 4588 N N . CYS B 1 267 ? -10.522 -5.539 -13.805 1 46.56 267 CYS B N 1
ATOM 4589 C CA . CYS B 1 267 ? -10.136 -6.751 -13.092 1 46.56 267 CYS B CA 1
ATOM 4590 C C . CYS B 1 267 ? -8.661 -7.067 -13.312 1 46.56 267 CYS B C 1
ATOM 4592 O O . CYS B 1 267 ? -8.223 -7.244 -14.45 1 46.56 267 CYS B O 1
ATOM 4594 N N . LEU B 1 268 ? -7.915 -6.829 -12.204 1 42.65 268 LEU B N 1
ATOM 4595 C CA . LEU B 1 268 ? -6.496 -7.118 -12.381 1 42.65 268 LEU B CA 1
ATOM 4596 C C . LEU B 1 268 ? -6.261 -8.618 -12.529 1 42.65 268 LEU B C 1
ATOM 4598 O O . LEU B 1 268 ? -5.364 -9.04 -13.262 1 42.65 268 LEU B O 1
ATOM 4602 N N . LEU B 1 269 ? -6.944 -9.324 -11.775 1 42.8 269 LEU B N 1
ATOM 4603 C CA . LEU B 1 269 ? -6.773 -10.771 -11.845 1 42.8 269 LEU B CA 1
ATOM 4604 C C . LEU B 1 269 ? -8.122 -11.481 -11.799 1 42.8 269 LEU B C 1
ATOM 4606 O O . LEU B 1 269 ? -8.886 -11.309 -10.846 1 42.8 269 LEU B O 1
ATOM 4610 N N . ARG B 1 270 ? -8.471 -11.978 -13.027 1 45.33 270 ARG B N 1
ATOM 4611 C CA . ARG B 1 270 ? -9.702 -12.756 -13.13 1 45.33 270 ARG B CA 1
ATOM 4612 C C . ARG B 1 270 ? -9.443 -14.231 -12.844 1 45.33 270 ARG B C 1
ATOM 4614 O O . ARG B 1 270 ? -8.319 -14.712 -13.004 1 45.33 270 ARG B O 1
ATOM 4621 N N . ASP B 1 271 ? -10.513 -14.844 -12.226 1 47.1 271 ASP B N 1
ATOM 4622 C CA . ASP B 1 271 ? -10.466 -16.291 -12.04 1 47.1 271 ASP B CA 1
ATOM 4623 C C . ASP B 1 271 ? -10.361 -17.013 -13.381 1 47.1 271 ASP B C 1
ATOM 4625 O O . ASP B 1 271 ? -11.071 -16.677 -14.331 1 47.1 271 ASP B O 1
ATOM 4629 N N . SER B 1 272 ? -9.312 -17.79 -13.519 1 43.32 272 SER B N 1
ATOM 4630 C CA . SER B 1 272 ? -9.086 -18.507 -14.77 1 43.32 272 SER B CA 1
ATOM 4631 C C . SER B 1 272 ? -10.314 -19.319 -15.17 1 43.32 272 SER B C 1
ATOM 4633 O O . SER B 1 272 ? -10.515 -19.609 -16.351 1 43.32 272 SER B O 1
ATOM 4635 N N . ARG B 1 273 ? -11.023 -19.73 -14.281 1 45.69 273 ARG B N 1
ATOM 4636 C CA . ARG B 1 273 ? -12.146 -20.608 -14.593 1 45.69 273 ARG B CA 1
ATOM 4637 C C . ARG B 1 273 ? -13.415 -19.803 -14.854 1 45.69 273 ARG B C 1
ATOM 4639 O O . ARG B 1 273 ? -14.309 -20.259 -15.57 1 45.69 273 ARG B O 1
ATOM 4646 N N . ASN B 1 274 ? -13.59 -18.686 -14.105 1 47.05 274 ASN B N 1
ATOM 4647 C CA . ASN B 1 274 ? -14.767 -17.839 -14.273 1 47.05 274 ASN B CA 1
ATOM 4648 C C . ASN B 1 274 ? -14.379 -16.387 -14.539 1 47.05 274 ASN B C 1
ATOM 4650 O O . ASN B 1 274 ? -14.114 -15.63 -13.604 1 47.05 274 ASN B O 1
ATOM 4654 N N . ARG B 1 275 ? -14.249 -16.093 -15.739 1 47.71 275 ARG B N 1
ATOM 4655 C CA . ARG B 1 275 ? -13.785 -14.786 -16.192 1 47.71 275 ARG B CA 1
ATOM 4656 C C . ARG B 1 275 ? -14.64 -13.668 -15.605 1 47.71 275 ARG B C 1
ATOM 4658 O O . ARG B 1 275 ? -14.225 -12.507 -15.585 1 47.71 275 ARG B O 1
ATOM 4665 N N . ASP B 1 276 ? -15.677 -14.045 -15.174 1 50.19 276 ASP B N 1
ATOM 4666 C CA . ASP B 1 276 ? -16.537 -13.032 -14.57 1 50.19 276 ASP B CA 1
ATOM 4667 C C . ASP B 1 276 ? -16.144 -12.771 -13.118 1 50.19 276 ASP B C 1
ATOM 4669 O O . ASP B 1 276 ? -16.62 -11.815 -12.503 1 50.19 276 ASP B O 1
ATOM 4673 N N . HIS B 1 277 ? -15.267 -13.738 -12.748 1 52.02 277 HIS B N 1
ATOM 4674 C CA . HIS B 1 277 ? -14.81 -13.62 -11.368 1 52.02 277 HIS B CA 1
ATOM 4675 C C . HIS B 1 277 ? -13.462 -12.91 -11.294 1 52.02 277 HIS B C 1
ATOM 4677 O O . HIS B 1 277 ? -12.464 -13.406 -11.822 1 52.02 277 HIS B O 1
ATOM 4683 N N . CYS B 1 278 ? -13.448 -11.646 -10.85 1 50.54 278 CYS B N 1
ATOM 4684 C CA . CYS B 1 278 ? -12.219 -10.884 -10.662 1 50.54 278 CYS B CA 1
ATOM 4685 C C . CYS B 1 278 ? -11.574 -11.212 -9.321 1 50.54 278 CYS B C 1
ATOM 4687 O O . CYS B 1 278 ? -12.21 -11.084 -8.273 1 50.54 278 CYS B O 1
ATOM 4689 N N . ILE B 1 279 ? -10.465 -11.918 -9.342 1 47.76 279 ILE B N 1
ATOM 4690 C CA . ILE B 1 279 ? -9.748 -12.319 -8.136 1 47.76 279 ILE B CA 1
ATOM 4691 C C . ILE B 1 279 ? -9.097 -11.097 -7.493 1 47.76 279 ILE B C 1
ATOM 4693 O O . ILE B 1 279 ? -9.135 -10.937 -6.27 1 47.76 279 ILE B O 1
ATOM 4697 N N . VAL B 1 280 ? -8.462 -10.377 -8.351 1 45.01 280 VAL B N 1
ATOM 4698 C CA . VAL B 1 280 ? -7.757 -9.211 -7.828 1 45.01 280 VAL B CA 1
ATOM 4699 C C . VAL B 1 280 ? -8.237 -7.952 -8.546 1 45.01 280 VAL B C 1
ATOM 4701 O O . VAL B 1 280 ? -8.245 -7.897 -9.778 1 45.01 280 VAL B O 1
ATOM 4704 N N . TRP B 1 281 ? -8.832 -7.199 -7.755 1 45.06 281 TRP B N 1
ATOM 4705 C CA . TRP B 1 281 ? -9.314 -5.927 -8.282 1 45.06 281 TRP B CA 1
ATOM 4706 C C . TRP B 1 281 ? -8.241 -4.849 -8.17 1 45.06 281 TRP B C 1
ATOM 4708 O O . TRP B 1 281 ? -7.448 -4.85 -7.225 1 45.06 281 TRP B O 1
ATOM 4718 N N . ALA B 1 282 ? -7.9 -4.14 -9.221 1 40.47 282 ALA B N 1
ATOM 4719 C CA . ALA B 1 282 ? -6.998 -2.994 -9.143 1 40.47 282 ALA B CA 1
ATOM 4720 C C . ALA B 1 282 ? -7.435 -2.025 -8.049 1 40.47 282 ALA B C 1
ATOM 4722 O O . ALA B 1 282 ? -8.632 -1.825 -7.829 1 40.47 282 ALA B O 1
ATOM 4723 N N . GLU B 1 283 ? -6.714 -1.883 -7.074 1 39.42 283 GLU B N 1
ATOM 4724 C CA . GLU B 1 283 ? -6.89 -0.81 -6.1 1 39.42 283 GLU B CA 1
ATOM 4725 C C . GLU B 1 283 ? -7.107 0.533 -6.792 1 39.42 283 GLU B C 1
ATOM 4727 O O . GLU B 1 283 ? -6.385 0.878 -7.729 1 39.42 283 GLU B O 1
ATOM 4732 N N . GLY B 1 284 ? -8.259 1.367 -6.623 1 41.85 284 GLY B N 1
ATOM 4733 C CA . GLY B 1 284 ? -8.639 2.709 -7.032 1 41.85 284 GLY B CA 1
ATOM 4734 C C . GLY B 1 284 ? -10.087 2.811 -7.473 1 41.85 284 GLY B C 1
ATOM 4735 O O . GLY B 1 284 ? -10.998 2.793 -6.643 1 41.85 284 GLY B O 1
ATOM 4736 N N . SER B 1 285 ? -10.227 2.938 -8.991 1 42.62 285 SER B N 1
ATOM 4737 C CA . SER B 1 285 ? -11.521 3.379 -9.501 1 42.62 285 SER B CA 1
ATOM 4738 C C . SER B 1 285 ? -12.625 2.393 -9.135 1 42.62 285 SER B C 1
ATOM 4740 O O . SER B 1 285 ? -12.429 1.178 -9.21 1 42.62 285 SER B O 1
ATOM 4742 N N . GLY B 1 286 ? -13.382 2.766 -8.109 1 48.78 286 GLY B N 1
ATOM 4743 C CA . GLY B 1 286 ? -14.621 2.069 -7.802 1 48.78 286 GLY B CA 1
ATOM 4744 C C . GLY B 1 286 ? -15.116 1.201 -8.943 1 48.78 286 GLY B C 1
ATOM 4745 O O . GLY B 1 286 ? -15.173 1.647 -10.091 1 48.78 286 GLY B O 1
ATOM 4746 N N . ASN B 1 287 ? -14.768 -0.127 -8.854 1 56.27 287 ASN B N 1
ATOM 4747 C CA . ASN B 1 287 ? -15.228 -1.218 -9.706 1 56.27 287 ASN B CA 1
ATOM 4748 C C . ASN B 1 287 ? -16.679 -1.021 -10.136 1 56.27 287 ASN B C 1
ATOM 4750 O O . ASN B 1 287 ? -17.361 -1.983 -10.492 1 56.27 287 ASN B O 1
ATOM 4754 N N . GLY B 1 288 ? -17.035 0.212 -10.034 1 71.32 288 GLY B N 1
ATOM 4755 C CA . GLY B 1 288 ? -18.425 0.451 -10.389 1 71.32 288 GLY B CA 1
ATOM 4756 C C . GLY B 1 288 ? -19.393 0.112 -9.271 1 71.32 288 GLY B C 1
ATOM 4757 O O . GLY B 1 288 ? -20.592 0.378 -9.379 1 71.32 288 GLY B O 1
ATOM 4758 N N . CYS B 1 289 ? -18.794 -0.487 -8.215 1 82.78 289 CYS B N 1
ATOM 4759 C CA . CYS B 1 289 ? -19.645 -0.812 -7.077 1 82.78 289 CYS B CA 1
ATOM 4760 C C . CYS B 1 289 ? -19.649 0.321 -6.057 1 82.78 289 CYS B C 1
ATOM 4762 O O . CYS B 1 289 ? -18.637 0.575 -5.401 1 82.78 289 CYS B O 1
ATOM 4764 N N . VAL B 1 290 ? -20.78 0.98 -5.984 1 84.52 290 VAL B N 1
ATOM 4765 C CA . VAL B 1 290 ? -20.849 2.187 -5.167 1 84.52 290 VAL B CA 1
ATOM 4766 C C . VAL B 1 290 ? -21.992 2.067 -4.161 1 84.52 290 VAL B C 1
ATOM 4768 O O . VAL B 1 290 ? -22.908 1.262 -4.347 1 84.52 290 VAL B O 1
ATOM 4771 N N . PRO B 1 291 ? -21.923 2.876 -3.116 1 90.2 291 PRO B N 1
ATOM 4772 C CA . PRO B 1 291 ? -23.021 2.866 -2.147 1 90.2 291 PRO B CA 1
ATOM 4773 C C . PRO B 1 291 ? -24.347 3.318 -2.752 1 90.2 291 PRO B C 1
ATOM 4775 O O . PRO B 1 291 ? -24.378 4.266 -3.542 1 90.2 291 PRO B O 1
ATOM 4778 N N . GLN B 1 292 ? -25.397 2.581 -2.455 1 91.53 292 GLN B N 1
ATOM 4779 C CA . GLN B 1 292 ? -26.735 2.927 -2.92 1 91.53 292 GLN B CA 1
ATOM 4780 C C . GLN B 1 292 ? -27.556 3.57 -1.806 1 91.53 292 GLN B C 1
ATOM 4782 O O . GLN B 1 292 ? -28.193 4.605 -2.016 1 91.53 292 GLN B O 1
ATOM 4787 N N . ASP B 1 293 ? -27.595 2.937 -0.661 1 94.66 293 ASP B N 1
ATOM 4788 C CA . ASP B 1 293 ? -28.318 3.422 0.511 1 94.66 293 ASP B CA 1
ATOM 4789 C C . ASP B 1 293 ? -27.38 3.59 1.704 1 94.66 293 ASP B C 1
ATOM 4791 O O . ASP B 1 293 ? -26.327 2.952 1.767 1 94.66 293 ASP B O 1
ATOM 4795 N N . TYR B 1 294 ? -27.727 4.525 2.533 1 94.95 294 TYR B N 1
ATOM 4796 C CA . TYR B 1 294 ? -26.896 4.762 3.708 1 94.95 294 TYR B CA 1
ATOM 4797 C C . TYR B 1 294 ? -27.75 5.139 4.913 1 94.95 294 TYR B C 1
ATOM 4799 O O . TYR B 1 294 ? -28.932 5.459 4.768 1 94.95 294 TYR B O 1
ATOM 4807 N N . GLU B 1 295 ? -27.275 4.916 6.024 1 96.26 295 GLU B N 1
ATOM 4808 C CA . GLU B 1 295 ? -27.861 5.382 7.277 1 96.26 295 GLU B CA 1
ATOM 4809 C C . GLU B 1 295 ? -26.926 6.35 7.997 1 96.26 295 GLU B C 1
ATOM 4811 O O . GLU B 1 295 ? -25.713 6.33 7.776 1 96.26 295 GLU B O 1
ATOM 4816 N N . THR B 1 296 ? -27.46 7.211 8.714 1 94.84 296 THR B N 1
ATOM 4817 C CA . THR B 1 296 ? -26.682 8.219 9.425 1 94.84 296 THR B CA 1
ATOM 4818 C C . THR B 1 296 ? -26.653 7.925 10.922 1 94.84 296 THR B C 1
ATOM 4820 O O . THR B 1 296 ? -27.696 7.676 11.531 1 94.84 296 THR B O 1
ATOM 4823 N N . HIS B 1 297 ? -25.521 7.869 11.443 1 95.14 297 HIS B N 1
ATOM 4824 C CA . HIS B 1 297 ? -25.328 7.753 12.884 1 95.14 297 HIS B CA 1
ATOM 4825 C C . HIS B 1 297 ? -24.893 9.083 13.49 1 95.14 297 HIS B C 1
ATOM 4827 O O . HIS B 1 297 ? -23.865 9.642 13.099 1 95.14 297 HIS B O 1
ATOM 4833 N N . THR B 1 298 ? -25.654 9.58 14.377 1 94.87 298 THR B N 1
ATOM 4834 C CA . THR B 1 298 ? -25.332 10.849 15.021 1 94.87 298 THR B CA 1
ATOM 4835 C C . THR B 1 298 ? -25.06 10.647 16.509 1 94.87 298 THR B C 1
ATOM 4837 O O . THR B 1 298 ? -25.79 9.92 17.186 1 94.87 298 THR B O 1
ATOM 4840 N N . PHE B 1 299 ? -24.01 11.22 16.999 1 93.63 299 PHE B N 1
ATOM 4841 C CA . PHE B 1 299 ? -23.644 11.093 18.405 1 93.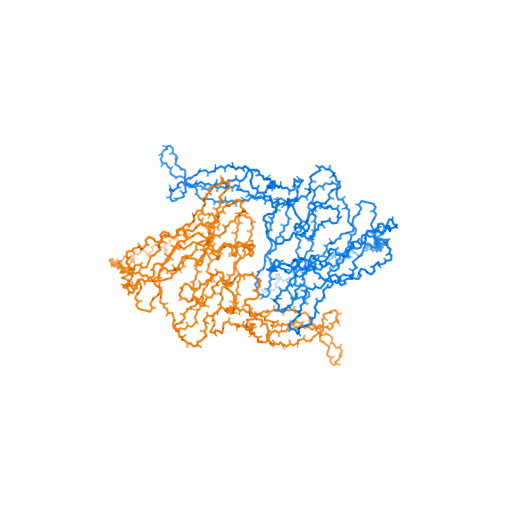63 299 PHE B CA 1
ATOM 4842 C C . PHE B 1 299 ? -22.811 12.285 18.857 1 93.63 299 PHE B C 1
ATOM 4844 O O . PHE B 1 299 ? -22.397 13.107 18.037 1 93.63 299 PHE B O 1
ATOM 4851 N N . ARG B 1 300 ? -22.691 12.399 20.103 1 92.96 300 ARG B N 1
ATOM 4852 C CA . ARG B 1 300 ? -21.874 13.464 20.674 1 92.96 300 ARG B CA 1
ATOM 4853 C C . ARG B 1 300 ? -20.466 12.967 20.985 1 92.96 300 ARG B C 1
ATOM 4855 O O . ARG B 1 300 ? -20.295 11.983 21.707 1 92.96 300 ARG B O 1
ATOM 4862 N N . SER B 1 301 ? -19.53 13.629 20.364 1 89.47 301 SER B N 1
ATOM 4863 C CA . SER B 1 301 ? -18.14 13.234 20.567 1 89.47 301 SER B CA 1
ATOM 4864 C C . SER B 1 301 ? -17.656 13.612 21.963 1 89.47 301 SER B C 1
ATOM 4866 O O . SER B 1 301 ? -18.359 14.303 22.704 1 89.47 301 SER B O 1
ATOM 4868 N N . ARG B 1 302 ? -16.505 13.123 22.273 1 85.9 302 ARG B N 1
ATOM 4869 C CA . ARG B 1 302 ? -15.922 13.375 23.587 1 85.9 302 ARG B CA 1
ATOM 4870 C C . ARG B 1 302 ? -15.686 14.866 23.805 1 85.9 302 ARG B C 1
ATOM 4872 O O . ARG B 1 302 ? -15.719 15.345 24.94 1 85.9 302 ARG B O 1
ATOM 4879 N N . ASN B 1 303 ? -15.48 15.64 22.71 1 81.97 303 ASN B N 1
ATOM 4880 C CA . ASN B 1 303 ? -15.243 17.076 22.81 1 81.97 303 ASN B CA 1
ATOM 4881 C C . ASN B 1 303 ? -16.552 17.86 22.84 1 81.97 303 ASN B C 1
ATOM 4883 O O . ASN B 1 303 ? -16.543 19.092 22.874 1 81.97 303 ASN B O 1
ATOM 4887 N N . GLY B 1 304 ? -17.658 17.185 22.759 1 83.17 304 GLY B N 1
ATOM 4888 C CA . GLY B 1 304 ? -18.961 17.816 22.898 1 83.17 304 GLY B CA 1
ATOM 4889 C C . GLY B 1 304 ? -19.605 18.155 21.567 1 83.17 304 GLY B C 1
ATOM 4890 O O . GLY B 1 304 ? -20.744 18.626 21.525 1 83.17 304 GLY B O 1
ATOM 4891 N N . HIS B 1 305 ? -18.856 17.879 20.552 1 87.09 305 HIS B N 1
ATOM 4892 C CA . HIS B 1 305 ? -19.404 18.199 19.239 1 87.09 305 HIS B CA 1
ATOM 4893 C C . HIS B 1 305 ? -20.281 17.065 18.717 1 87.09 305 HIS B C 1
ATOM 4895 O O . HIS B 1 305 ? -20.01 15.892 18.984 1 87.09 305 HIS B O 1
ATOM 4901 N N . ILE B 1 306 ? -21.36 17.446 18.084 1 91.37 306 ILE B N 1
ATOM 4902 C CA . ILE B 1 306 ? -22.225 16.45 17.46 1 91.37 306 ILE B CA 1
ATOM 4903 C C . ILE B 1 306 ? -21.61 15.985 16.143 1 91.37 306 ILE B C 1
ATOM 4905 O O . ILE B 1 306 ? -21.295 16.802 15.274 1 91.37 306 ILE B O 1
ATOM 4909 N N . ARG B 1 307 ? -21.448 14.731 16.071 1 89.95 307 ARG B N 1
ATOM 4910 C CA . ARG B 1 307 ? -20.842 14.146 14.879 1 89.95 307 ARG B CA 1
ATOM 4911 C C . ARG B 1 307 ? -21.83 13.243 14.15 1 89.95 307 ARG B C 1
ATOM 4913 O O . ARG B 1 307 ? -22.633 12.553 14.782 1 89.95 307 ARG B O 1
ATOM 4920 N N . SER B 1 308 ? -21.791 13.363 12.835 1 90.76 308 SER B N 1
ATOM 4921 C CA . SER B 1 308 ? -22.598 12.48 12 1 90.76 308 SER B CA 1
ATOM 4922 C C . SER B 1 308 ? -21.721 11.613 11.103 1 90.76 308 SER B C 1
ATOM 4924 O O . SER B 1 308 ? -20.849 12.124 10.398 1 90.76 308 SER B O 1
ATOM 4926 N N . VAL B 1 309 ? -21.947 10.321 11.206 1 92.4 309 VAL B N 1
ATOM 4927 C CA . VAL B 1 309 ? -21.185 9.374 10.399 1 92.4 309 VAL B CA 1
ATOM 4928 C C . VAL B 1 309 ? -22.131 8.591 9.49 1 92.4 309 VAL B C 1
ATOM 4930 O O . VAL B 1 309 ? -23.157 8.08 9.945 1 92.4 309 VAL B O 1
ATOM 4933 N N . PHE B 1 310 ? -21.765 8.541 8.249 1 94.21 310 PHE B N 1
ATOM 4934 C CA . PHE B 1 310 ? -22.567 7.786 7.293 1 94.21 310 PHE B CA 1
ATOM 4935 C C . PHE B 1 310 ? -22.118 6.331 7.239 1 94.21 310 PHE B C 1
ATOM 4937 O O . PHE B 1 310 ? -20.921 6.043 7.288 1 94.21 310 PHE B O 1
ATOM 4944 N N . ALA B 1 311 ? -23.113 5.475 7.237 1 95.93 311 ALA B N 1
ATOM 4945 C CA . ALA B 1 311 ? -22.845 4.048 7.076 1 95.93 311 ALA B CA 1
ATOM 4946 C C . ALA B 1 311 ? -23.562 3.491 5.849 1 95.93 311 ALA B C 1
ATOM 4948 O O . ALA B 1 311 ? -24.767 3.692 5.683 1 95.93 311 ALA B O 1
ATOM 4949 N N . ILE B 1 312 ? -22.836 2.8 5.056 1 95.6 312 ILE B N 1
ATOM 4950 C CA . ILE B 1 312 ? -23.4 2.211 3.846 1 95.6 312 ILE B CA 1
ATOM 4951 C C . ILE B 1 312 ? -24.332 1.06 4.219 1 95.6 312 ILE B C 1
ATOM 4953 O O . ILE B 1 312 ? -23.97 0.194 5.019 1 95.6 312 ILE B O 1
ATOM 4957 N N . LYS B 1 313 ? -25.472 1.001 3.648 1 96.44 313 LYS B N 1
ATOM 4958 C CA . LYS B 1 313 ? -26.418 -0.083 3.896 1 96.44 313 LYS B CA 1
ATOM 4959 C C . LYS B 1 313 ? -26.42 -1.086 2.746 1 96.44 313 LYS B C 1
ATOM 4961 O O . LYS B 1 313 ? -26.453 -2.298 2.972 1 96.44 313 LYS B O 1
ATOM 4966 N N . THR B 1 314 ? -26.375 -0.562 1.571 1 95.21 314 THR B N 1
ATOM 4967 C CA . THR B 1 314 ? -26.375 -1.422 0.392 1 95.21 314 THR B CA 1
ATOM 4968 C C . THR B 1 314 ? -25.463 -0.854 -0.691 1 95.21 314 THR B C 1
ATOM 4970 O O . THR B 1 314 ? -25.163 0.342 -0.694 1 95.21 314 THR B O 1
ATOM 4973 N N . CYS B 1 315 ? -24.967 -1.737 -1.523 1 91.68 315 CYS B N 1
ATOM 4974 C CA . CYS B 1 315 ? -24.118 -1.371 -2.652 1 91.68 315 CYS B CA 1
ATOM 4975 C C . CYS B 1 315 ? -24.769 -1.76 -3.973 1 91.68 315 CYS B C 1
ATOM 4977 O O . CYS B 1 315 ? -25.596 -2.672 -4.018 1 91.68 315 CYS B O 1
ATOM 4979 N N . LYS B 1 316 ? -24.436 -1.026 -4.993 1 88.02 316 LYS B N 1
ATOM 4980 C CA . LYS B 1 316 ? -24.963 -1.34 -6.318 1 88.02 316 LYS B CA 1
ATOM 4981 C C . LYS B 1 316 ? -23.963 -0.97 -7.41 1 88.02 316 LYS B C 1
ATOM 4983 O O . LYS B 1 316 ? -23.076 -0.142 -7.191 1 88.02 316 LYS B O 1
ATOM 4988 N N . CYS B 1 317 ? -24.083 -1.652 -8.529 1 83.18 317 CYS B N 1
ATOM 4989 C CA . CYS B 1 317 ? -23.268 -1.307 -9.689 1 83.18 317 CYS B CA 1
ATOM 4990 C C . CYS B 1 317 ? -23.79 -0.047 -10.367 1 83.18 317 CYS B C 1
ATOM 4992 O O . CYS B 1 317 ? -25.001 0.128 -10.513 1 83.18 317 CYS B O 1
ATOM 4994 N N . GLN B 1 318 ? -22.79 0.896 -10.481 1 75.14 318 GLN B N 1
ATOM 4995 C CA . GLN B 1 318 ? -23.193 2.119 -11.166 1 75.14 318 GLN B CA 1
ATOM 4996 C C . GLN B 1 318 ? -23.644 1.827 -12.595 1 75.14 318 GLN B C 1
ATOM 4998 O O . GLN B 1 318 ? -22.993 1.064 -13.313 1 75.14 318 GLN B O 1
ATOM 5003 N N . MET B 1 319 ? -24.941 1.895 -12.939 1 59.95 319 MET B N 1
ATOM 5004 C CA . MET B 1 319 ? -25.458 1.726 -14.294 1 59.95 319 MET B CA 1
ATOM 5005 C C . MET B 1 319 ? -24.887 2.785 -15.23 1 59.95 319 MET B C 1
ATOM 5007 O O . MET B 1 319 ? -24.565 3.893 -14.798 1 59.95 319 MET B O 1
#

Organism: Xenopus laevis (NCBI:txid8355)

Foldseek 3Di:
DDDVPPDVPPPPPDVPDDPPDDDVPVPPPPPPVVVQVPQFPFKKDWAWEWDAAAQVRDTDIDRQTDTDFFDDDPPCPVRPLYDPLFWDDPDDPVVVVVSVVVVVPPPPPPPPPDTHTRGDDQWTKDAQEWEWDWGHHNVGIIIGIHGDTIDTDGQDQDWWKDWHWYWYPPPDPQIDIDRQIDIGAHPDPPQWGWAAQDKDWDWGDDPVGIDIDIHGDTIDTHHQKWKHWDKDKAWFWDQDPVRDIDIDIDIDRQIDIDGADPPDPQQPAADPVDNRRRPHGRPDDDSQKDADDWDWDWGAHPVRDIDIGIHGDTIDRND/DPPPVPPVPPPPPDVPDDPPDDDPPVPPPPPVPVVQVPQFPFKKDFDWEWDAAAQVRDTDIDRQTDTDFFDDDPPCCCCPVYHQLQWDDCPDPVSNVVSVVVVVPPPPPDPPPDTHTRGDDQWTKDAQEWEWDWGHHNVGIIIGIHGDTIDTDGQDQDWWKDWHWYWYPPPDPQIDIDRQIDIGAHPPPPQWGWAAQDKDWDWGDDPVGIDIHIHGDTIDTHHQKWKHWDKDKAWFWDADPVRDIDIDIDIDRQIDIDGADPPPPQQSAADPVDNRRRPDGPPDDDSQKDADDWDWDWGAHPVRDIDIGIHGDTIDGND

pLDDT: mean 71.13, std 25.02, range [22.77, 96.6]

Solvent-accessible surface area (backbone atoms only — not comparable to full-atom values): 36342 Å² total; per-residue (Å²): 142,69,74,94,64,63,73,83,61,66,83,72,61,72,86,64,64,76,81,62,70,74,81,71,68,76,70,71,71,72,73,68,64,58,63,76,68,70,79,38,48,32,33,65,36,88,31,38,28,34,76,49,36,26,76,87,65,45,76,40,67,42,67,28,36,40,52,30,50,49,34,71,81,75,68,75,64,75,29,82,45,40,66,60,78,68,59,68,83,43,73,58,70,64,61,54,54,56,36,45,67,58,53,70,66,60,68,75,74,65,75,65,95,78,54,49,60,8,31,60,90,65,33,41,42,36,70,50,31,33,31,46,43,78,43,69,32,47,71,40,79,42,60,40,72,23,50,75,36,36,39,67,37,76,58,49,81,55,56,37,66,37,85,28,35,37,30,37,50,68,68,24,99,54,45,43,75,41,71,28,34,41,51,31,74,32,83,64,84,74,79,42,40,41,34,73,56,36,64,38,55,43,81,42,67,46,86,71,32,64,42,80,41,72,22,50,72,35,34,38,77,31,54,54,35,31,64,30,82,35,60,44,58,33,39,29,45,45,74,45,97,86,67,50,77,42,79,43,79,42,77,42,63,28,35,44,54,41,51,54,34,78,72,72,93,49,58,67,30,52,34,90,87,41,72,84,39,60,70,32,64,52,89,54,76,66,40,35,27,26,68,69,40,67,46,77,46,73,46,30,30,75,88,66,46,79,42,78,46,72,19,47,72,38,34,32,54,62,126,143,77,66,83,76,61,62,81,65,60,78,73,62,70,90,66,70,75,87,64,69,83,79,78,75,75,74,74,74,73,76,71,66,60,64,76,70,71,78,40,51,33,33,66,35,88,35,46,28,34,76,47,35,28,75,86,65,46,77,39,67,44,66,27,36,41,53,30,49,49,34,70,80,74,68,74,68,74,40,77,45,41,60,60,73,60,55,64,81,81,72,40,70,64,60,54,53,58,32,47,67,58,52,70,66,59,70,73,75,68,76,65,96,78,52,48,62,9,32,58,90,65,32,41,42,36,71,50,30,31,31,46,44,77,44,69,31,46,86,40,78,38,42,41,72,22,51,72,37,35,38,66,37,75,58,48,80,55,56,35,67,36,86,30,36,37,30,38,48,68,70,26,99,53,46,43,75,42,72,30,33,41,50,33,73,33,81,62,82,74,80,41,39,40,34,72,55,37,64,39,55,44,82,42,67,47,86,72,31,64,41,79,40,73,23,52,72,35,35,37,76,32,54,53,35,31,63,30,80,35,61,45,58,33,40,29,45,45,75,45,96,87,67,50,78,43,80,42,79,42,79,42,63,28,34,44,54,43,51,58,28,86,75,72,90,60,56,51,30,51,34,90,86,41,73,86,38,57,71,34,64,54,82,39,71,49,38,32,20,27,66,69,42,67,46,78,46,72,46,29,30,74,87,66,47,78,44,76,44,71,19,48,72,38,33,33,56,66,126

GO terms:
  GO:0005576 extracellular region (C, IDA)
  GO:0006468 protein phosphorylation (P, IDA)
  GO:0007498 mesoderm development (P, IDA)
  GO:0008543 fibroblast growth factor receptor signaling pathway (P, IDA)
  GO:0007501 mesodermal cell fate specification (P, IMP)

Nearest PDB structures (foldseek):
  3ua0-assembly1_B-2  TM=2.906E-01  e=1.477E+00  Bombyx mori